Protein AF-A0A094H2H5-F1 (afdb_monomer_lite)

Structure (mmCIF, N/CA/C/O backbone):
data_AF-A0A094H2H5-F1
#
_entry.id   AF-A0A094H2H5-F1
#
loop_
_atom_site.group_PDB
_atom_site.id
_atom_site.type_symbol
_atom_site.label_atom_id
_atom_site.label_alt_id
_atom_site.label_comp_id
_atom_site.label_asym_id
_atom_site.label_entity_id
_atom_site.label_seq_id
_atom_site.pdbx_PDB_ins_code
_atom_site.Cartn_x
_atom_site.Cartn_y
_atom_site.Cartn_z
_atom_site.occupancy
_atom_site.B_iso_or_equiv
_atom_site.auth_seq_id
_atom_site.auth_comp_id
_atom_site.auth_asym_id
_atom_site.auth_atom_id
_atom_site.pdbx_PDB_model_num
ATOM 1 N N . MET A 1 1 ? -26.201 -14.468 -55.173 1.00 33.41 1 MET A N 1
ATOM 2 C CA . MET A 1 1 ? -27.432 -15.235 -54.858 1.00 33.41 1 MET A CA 1
ATOM 3 C C . MET A 1 1 ? -28.366 -14.315 -54.067 1.00 33.41 1 MET A C 1
ATOM 5 O O . MET A 1 1 ? -28.002 -13.956 -52.964 1.00 33.41 1 MET A O 1
ATOM 9 N N . ARG A 1 2 ? -29.311 -13.605 -54.717 1.00 28.28 2 ARG A N 1
ATOM 10 C CA . ARG A 1 2 ? -30.792 -13.812 -54.672 1.00 28.28 2 ARG A CA 1
ATOM 11 C C . ARG A 1 2 ? -31.303 -14.101 -53.237 1.00 28.28 2 ARG A C 1
ATOM 13 O O . ARG A 1 2 ? -30.946 -15.147 -52.726 1.00 28.28 2 ARG A O 1
ATOM 20 N N . ARG A 1 3 ? -32.137 -13.289 -52.560 1.00 28.28 3 ARG A N 1
ATOM 21 C CA . ARG A 1 3 ? -33.230 -12.374 -52.983 1.00 28.28 3 ARG A CA 1
ATOM 22 C C . ARG A 1 3 ? -33.452 -11.166 -52.015 1.00 28.28 3 ARG A C 1
ATOM 24 O O . ARG A 1 3 ? -32.933 -11.214 -50.906 1.00 28.28 3 ARG A O 1
ATOM 31 N N . PRO A 1 4 ? -34.237 -10.140 -52.432 1.00 49.66 4 PRO A N 1
ATOM 32 C CA . PRO A 1 4 ? -34.462 -8.840 -51.762 1.00 49.66 4 PRO A CA 1
ATOM 33 C C . PRO A 1 4 ? -35.919 -8.594 -51.279 1.00 49.66 4 PRO A C 1
ATOM 35 O O . PRO A 1 4 ? -36.796 -9.346 -51.694 1.00 49.66 4 PRO A O 1
ATOM 38 N N . SER A 1 5 ? -36.158 -7.505 -50.514 1.00 27.25 5 SER A N 1
ATOM 39 C CA . SER A 1 5 ? -37.345 -6.585 -50.524 1.00 27.25 5 SER A CA 1
ATOM 40 C C . SER A 1 5 ? -37.383 -5.737 -49.227 1.00 27.25 5 SER A C 1
ATOM 42 O O . SER A 1 5 ? -37.475 -6.308 -48.147 1.00 27.25 5 SER A O 1
ATOM 44 N N . HIS A 1 6 ? -37.032 -4.442 -49.242 1.00 29.92 6 HIS A N 1
ATOM 45 C CA . HIS A 1 6 ? -37.921 -3.255 -49.312 1.00 29.92 6 HIS A CA 1
ATOM 46 C C . HIS A 1 6 ? -39.143 -3.270 -48.370 1.00 29.92 6 HIS A C 1
ATOM 48 O O . HIS A 1 6 ? -40.057 -4.048 -48.605 1.00 29.92 6 HIS A O 1
ATOM 54 N N . ASP A 1 7 ? -39.198 -2.350 -47.391 1.00 25.83 7 ASP A N 1
ATOM 55 C CA . ASP A 1 7 ? -40.136 -1.220 -47.485 1.00 25.83 7 ASP A CA 1
ATOM 56 C C . ASP A 1 7 ? -39.858 -0.053 -46.518 1.00 25.83 7 ASP A C 1
ATOM 58 O O . ASP A 1 7 ? -39.296 -0.192 -45.434 1.00 25.83 7 ASP A O 1
ATOM 62 N N . VAL A 1 8 ? -40.246 1.122 -47.004 1.00 30.06 8 VAL A N 1
ATOM 63 C CA . VAL A 1 8 ? -40.131 2.480 -46.460 1.00 30.06 8 VAL A CA 1
ATOM 64 C C . VAL A 1 8 ? -41.528 2.905 -45.989 1.00 30.06 8 VAL A C 1
ATOM 66 O O . VAL A 1 8 ? -42.464 2.666 -46.736 1.00 30.06 8 VAL A O 1
ATOM 69 N N . PHE A 1 9 ? -41.691 3.578 -44.838 1.00 24.00 9 PHE A N 1
ATOM 70 C CA . PHE A 1 9 ? -42.435 4.855 -44.709 1.00 24.00 9 PHE A CA 1
ATOM 71 C C . PHE A 1 9 ? -42.496 5.401 -43.267 1.00 24.00 9 PHE A C 1
ATOM 73 O O . PHE A 1 9 ? -42.330 4.700 -42.277 1.00 24.00 9 PHE A O 1
ATOM 80 N N . ARG A 1 10 ? -42.668 6.723 -43.223 1.00 27.61 10 ARG A N 1
ATOM 81 C CA . ARG A 1 10 ? -42.412 7.723 -42.172 1.00 27.61 10 ARG A CA 1
ATOM 82 C C . ARG A 1 10 ? -43.681 8.058 -41.323 1.00 27.61 10 ARG A C 1
ATOM 84 O O . ARG A 1 10 ? -44.701 7.408 -41.514 1.00 27.61 10 ARG A O 1
ATOM 91 N N . PRO A 1 11 ? -43.632 9.032 -40.377 1.00 39.50 11 PRO A N 1
ATOM 92 C CA . PRO A 1 11 ? -44.399 9.049 -39.124 1.00 39.50 11 PRO A CA 1
ATOM 93 C C . PRO A 1 11 ? -45.677 9.906 -39.167 1.00 39.50 11 PRO A C 1
ATOM 95 O O . PRO A 1 11 ? -45.847 10.731 -40.059 1.00 39.50 11 PRO A O 1
ATOM 98 N N . HIS A 1 12 ? -46.506 9.807 -38.120 1.00 25.53 12 HIS A N 1
ATOM 99 C CA . HIS A 1 12 ? -47.511 10.821 -37.793 1.00 25.53 12 HIS A CA 1
ATOM 100 C C . HIS A 1 12 ? -47.552 11.146 -36.295 1.00 25.53 12 HIS A C 1
ATOM 102 O O . HIS A 1 12 ? -47.683 10.273 -35.441 1.00 25.53 12 HIS A O 1
ATOM 108 N N . ALA A 1 13 ? -47.444 12.445 -36.018 1.00 26.39 13 ALA A N 1
ATOM 109 C CA . ALA A 1 13 ? -47.732 13.098 -34.753 1.00 26.39 13 ALA A CA 1
ATOM 110 C C . ALA A 1 13 ? -49.247 13.304 -34.575 1.00 26.39 13 ALA A C 1
ATOM 112 O O . ALA A 1 13 ? -49.949 13.546 -35.556 1.00 26.39 13 ALA A O 1
ATOM 113 N N . HIS A 1 14 ? -49.720 13.324 -33.324 1.00 28.16 14 HIS A N 1
ATOM 114 C CA . HIS A 1 14 ? -50.933 14.053 -32.956 1.00 28.16 14 HIS A CA 1
ATOM 115 C C . HIS A 1 14 ? -50.769 14.785 -31.616 1.00 28.16 14 HIS A C 1
ATOM 117 O O . HIS A 1 14 ? -50.763 14.214 -30.531 1.00 28.16 14 HIS A O 1
ATOM 123 N N . ASP A 1 15 ? -50.601 16.087 -31.798 1.00 27.59 15 ASP A N 1
ATOM 124 C CA . ASP A 1 15 ? -50.934 17.258 -30.996 1.00 27.59 15 ASP A CA 1
ATOM 125 C C . ASP A 1 15 ? -52.026 17.115 -29.907 1.00 27.59 15 ASP A C 1
ATOM 127 O O . ASP A 1 15 ? -53.121 16.603 -30.159 1.00 27.59 15 ASP A O 1
ATOM 131 N N . ARG A 1 16 ? -51.769 17.702 -28.726 1.00 26.56 16 ARG A N 1
ATOM 132 C CA . ARG A 1 16 ? -52.799 18.368 -27.907 1.00 26.56 16 ARG A CA 1
ATOM 133 C C . ARG A 1 16 ? -52.186 19.393 -26.947 1.00 26.56 16 ARG A C 1
ATOM 135 O O . ARG A 1 16 ? -51.777 19.088 -25.830 1.00 26.56 16 ARG A O 1
ATOM 142 N N . ALA A 1 17 ? -52.190 20.644 -27.391 1.00 26.20 17 ALA A N 1
ATOM 143 C CA . ALA A 1 17 ? -51.958 21.838 -26.588 1.00 26.20 17 ALA A CA 1
ATOM 144 C C . ALA A 1 17 ? -53.051 22.088 -25.525 1.00 26.20 17 ALA A C 1
ATOM 146 O O . ALA A 1 17 ? -54.235 21.868 -25.789 1.00 26.20 17 ALA A O 1
ATOM 147 N N . ARG A 1 18 ? -52.680 22.707 -24.388 1.00 27.39 18 ARG A N 1
ATOM 148 C CA . ARG A 1 18 ? -53.496 23.752 -23.728 1.00 27.39 18 ARG A CA 1
ATOM 149 C C . ARG A 1 18 ? -52.708 24.600 -22.708 1.00 27.39 18 ARG A C 1
ATOM 151 O O . ARG A 1 18 ? -52.437 24.171 -21.600 1.00 27.39 18 ARG A O 1
ATOM 158 N N . ARG A 1 19 ? -52.476 25.849 -23.136 1.00 26.77 19 ARG A N 1
ATOM 159 C CA . ARG A 1 19 ? -52.632 27.147 -22.438 1.00 26.77 19 ARG A CA 1
ATOM 160 C C . ARG A 1 19 ? -51.826 27.467 -21.164 1.00 26.77 19 ARG A C 1
ATOM 162 O O . ARG A 1 19 ? -52.073 26.950 -20.086 1.00 26.77 19 ARG A O 1
ATOM 169 N N . VAL A 1 20 ? -51.013 28.515 -21.318 1.00 29.55 20 VAL A N 1
ATOM 170 C CA . VAL A 1 20 ? -50.493 29.438 -20.290 1.00 29.55 20 VAL A CA 1
ATOM 171 C C . VAL A 1 20 ? -51.499 30.584 -20.063 1.00 29.55 20 VAL A C 1
ATOM 173 O O . VAL A 1 20 ? -52.210 30.953 -21.003 1.00 29.55 20 VAL A O 1
ATOM 176 N N . PRO A 1 21 ? -51.504 31.221 -18.877 1.00 26.89 21 PRO A N 1
ATOM 177 C CA . PRO A 1 21 ? -51.419 32.684 -18.853 1.00 26.89 21 PRO A CA 1
ATOM 178 C C . PRO A 1 21 ? -50.393 33.242 -17.844 1.00 26.89 21 PRO A C 1
ATOM 180 O O . PRO A 1 21 ? -49.957 32.579 -16.908 1.00 26.89 21 PRO A O 1
ATOM 183 N N . LYS A 1 22 ? -49.987 34.489 -18.113 1.00 27.25 22 LYS A N 1
ATOM 184 C CA . LYS A 1 22 ? -48.934 35.293 -17.471 1.00 27.25 22 LYS A CA 1
ATOM 185 C C . LYS A 1 22 ? -49.380 35.999 -16.169 1.00 27.25 22 LYS A C 1
ATOM 187 O O . LYS A 1 22 ? -50.501 36.478 -16.087 1.00 27.25 22 LYS A O 1
ATOM 192 N N . THR A 1 23 ? -48.397 36.159 -15.268 1.00 30.47 23 THR A N 1
ATOM 193 C CA . THR A 1 23 ? -48.087 37.283 -14.338 1.00 30.47 23 THR A CA 1
ATOM 194 C C . THR A 1 23 ? -49.118 37.819 -13.329 1.00 30.47 23 THR A C 1
ATOM 196 O O . THR A 1 23 ? -50.083 38.458 -13.728 1.00 30.47 23 THR A O 1
ATOM 199 N N . ALA A 1 24 ? -48.757 37.776 -12.033 1.00 23.56 24 ALA A N 1
ATOM 200 C CA . ALA A 1 24 ? -48.973 38.854 -11.048 1.00 23.56 24 ALA A CA 1
ATOM 201 C C . ALA A 1 24 ? -48.072 38.683 -9.790 1.00 23.56 24 ALA A C 1
ATOM 203 O O . ALA A 1 24 ? -47.980 37.599 -9.224 1.00 23.56 24 ALA A O 1
ATOM 204 N N . ARG A 1 25 ? -47.420 39.767 -9.347 1.00 26.00 25 ARG A N 1
ATOM 205 C CA . ARG A 1 25 ? -47.010 40.074 -7.949 1.00 26.00 25 ARG A CA 1
ATOM 206 C C . ARG A 1 25 ? -47.909 41.251 -7.490 1.00 26.00 25 ARG A C 1
ATOM 208 O O . ARG A 1 25 ? -48.455 41.890 -8.392 1.00 26.00 25 ARG A O 1
ATOM 215 N N . PRO A 1 26 ? -47.967 41.693 -6.210 1.00 37.72 26 PRO A N 1
ATOM 216 C CA . PRO A 1 26 ? -47.530 41.121 -4.920 1.00 37.72 26 PRO A CA 1
ATOM 217 C C . PRO A 1 26 ? -48.656 41.128 -3.841 1.00 37.72 26 PRO A C 1
ATOM 219 O O . PRO A 1 26 ? -49.674 41.786 -4.019 1.00 37.72 26 PRO A O 1
ATOM 222 N N . GLY A 1 27 ? -48.455 40.484 -2.680 1.00 22.48 27 GLY A N 1
ATOM 223 C CA . GLY A 1 27 ? -49.257 40.782 -1.474 1.00 22.48 27 GLY A CA 1
ATOM 224 C C . GLY A 1 27 ? -49.504 39.622 -0.502 1.00 22.48 27 GLY A C 1
ATOM 225 O O . GLY A 1 27 ? -50.235 38.697 -0.821 1.00 22.48 27 GLY A O 1
ATOM 226 N N . SER A 1 28 ? -48.900 39.741 0.689 1.00 24.22 28 SER A N 1
ATOM 227 C CA . SER A 1 28 ? -49.368 39.295 2.018 1.00 24.22 28 SER A CA 1
ATOM 228 C C . SER A 1 28 ? -50.034 37.918 2.183 1.00 24.22 28 SER A C 1
ATOM 230 O O . SER A 1 28 ? -51.197 37.756 1.839 1.00 24.22 28 SER A O 1
ATOM 232 N N . HIS A 1 29 ? -49.376 37.007 2.912 1.00 25.55 29 HIS A N 1
ATOM 233 C CA . HIS A 1 29 ? -49.887 36.522 4.205 1.00 25.55 29 HIS A CA 1
ATOM 234 C C . HIS A 1 29 ? -48.905 35.577 4.925 1.00 25.55 29 HIS A C 1
ATOM 236 O O . HIS A 1 29 ? -48.286 34.710 4.324 1.00 25.55 29 HIS A O 1
ATOM 242 N N . GLN A 1 30 ? -48.871 35.760 6.249 1.00 27.47 30 GLN A N 1
ATOM 243 C CA . GLN A 1 30 ? -48.692 34.752 7.300 1.00 27.47 30 GLN A CA 1
ATOM 244 C C . GLN A 1 30 ? -47.295 34.174 7.572 1.00 27.47 30 GLN A C 1
ATOM 246 O O . GLN A 1 30 ? -46.872 33.134 7.083 1.00 27.47 30 GLN A O 1
ATOM 251 N N . GLN A 1 31 ? -46.652 34.848 8.528 1.00 24.12 31 GLN A N 1
ATOM 252 C CA . GLN A 1 31 ? -45.779 34.261 9.540 1.00 24.12 31 GLN A CA 1
ATOM 253 C C . GLN A 1 31 ? -46.463 33.101 10.288 1.00 24.12 31 GLN A C 1
ATOM 255 O O . GLN A 1 31 ? -47.564 33.295 10.801 1.00 24.12 31 GLN A O 1
ATOM 260 N N . ASN A 1 32 ? -45.758 31.964 10.389 1.00 25.38 32 ASN A N 1
ATOM 261 C CA . ASN A 1 32 ? -45.397 31.160 11.585 1.00 25.38 32 ASN A CA 1
ATOM 262 C C . ASN A 1 32 ? -45.443 29.635 11.317 1.00 25.38 32 ASN A C 1
ATOM 264 O O . ASN A 1 32 ? -46.246 29.220 10.486 1.00 25.38 32 ASN A O 1
ATOM 268 N N . PRO A 1 33 ? -44.714 28.778 12.076 1.00 31.81 33 PRO A N 1
ATOM 269 C CA . PRO A 1 33 ? -43.700 29.076 13.096 1.00 31.81 33 PRO A CA 1
ATOM 270 C C . PRO A 1 33 ? -42.380 28.270 12.986 1.00 31.81 33 PRO A C 1
ATOM 272 O O . PRO A 1 33 ? -42.308 27.155 12.485 1.00 31.81 33 PRO A O 1
ATOM 275 N N . ARG A 1 34 ? -41.333 28.906 13.520 1.00 25.31 34 ARG A N 1
ATOM 276 C CA . ARG A 1 34 ? -40.207 28.390 14.327 1.00 25.31 34 ARG A CA 1
ATOM 277 C C . ARG A 1 34 ? -39.893 26.880 14.285 1.00 25.31 34 ARG A C 1
ATOM 279 O O . ARG A 1 34 ? -40.575 26.066 14.887 1.00 25.31 34 ARG A O 1
ATOM 286 N N . LEU A 1 35 ? -38.707 26.591 13.747 1.00 25.72 35 LEU A N 1
ATOM 287 C CA . LEU A 1 35 ? -37.907 25.359 13.866 1.00 25.72 35 LEU A CA 1
ATOM 288 C C . LEU A 1 35 ? -37.169 25.226 15.223 1.00 25.72 35 LEU A C 1
ATOM 290 O O . LEU A 1 35 ? -36.161 24.533 15.327 1.00 25.72 35 LEU A O 1
ATOM 294 N N . HIS A 1 36 ? -37.659 25.894 16.267 1.00 28.09 36 HIS A N 1
ATOM 295 C CA . HIS A 1 36 ? -37.185 25.727 17.639 1.00 28.09 36 HIS A CA 1
ATOM 296 C C . HIS A 1 36 ? -38.283 25.021 18.419 1.00 28.09 36 HIS A C 1
ATOM 298 O O . HIS A 1 36 ? -39.171 25.697 18.915 1.00 28.09 36 HIS A O 1
ATOM 304 N N . ASP A 1 37 ? -38.254 23.690 18.397 1.00 26.61 37 ASP A N 1
ATOM 305 C CA . ASP A 1 37 ? -38.746 22.787 19.448 1.00 26.61 37 ASP A CA 1
ATOM 306 C C . ASP A 1 37 ? -38.523 21.339 18.974 1.00 26.61 37 ASP A C 1
ATOM 308 O O . ASP A 1 37 ? -39.440 20.580 18.675 1.00 26.61 37 ASP A O 1
ATOM 312 N N . LEU A 1 38 ? -37.249 20.962 18.859 1.00 27.27 38 LEU A N 1
ATOM 313 C CA . LEU A 1 38 ? -36.828 19.570 19.001 1.00 27.27 38 LEU A CA 1
ATOM 314 C C . LEU A 1 38 ? -35.961 19.526 20.264 1.00 27.27 38 LEU A C 1
ATOM 316 O O . LEU A 1 38 ? -35.052 20.354 20.383 1.00 27.27 38 LEU A O 1
ATOM 320 N N . PRO A 1 39 ? -36.248 18.634 21.227 1.00 24.59 39 PRO A N 1
ATOM 321 C CA . PRO A 1 39 ? -35.495 18.584 22.470 1.00 24.59 39 PRO A CA 1
ATOM 322 C C . PRO A 1 39 ? -34.027 18.230 22.178 1.00 24.59 39 PRO A C 1
ATOM 324 O O . PRO A 1 39 ? -33.759 17.419 21.285 1.00 24.59 39 PRO A O 1
ATOM 327 N N . PRO A 1 40 ? -33.065 18.826 22.902 1.00 28.78 40 PRO A N 1
ATOM 328 C CA . PRO A 1 40 ? -31.658 18.515 22.722 1.00 28.78 40 PRO A CA 1
ATOM 329 C C . PRO A 1 40 ? -31.390 17.047 23.070 1.00 28.78 40 PRO A C 1
ATOM 331 O O . PRO A 1 40 ? -31.968 16.466 23.990 1.00 28.78 40 PRO A O 1
ATOM 334 N N . ASN A 1 41 ? -30.512 16.448 22.274 1.00 34.53 41 ASN A N 1
ATOM 335 C CA . ASN A 1 41 ? -30.142 15.043 22.283 1.00 34.53 41 ASN A CA 1
ATOM 336 C C . ASN A 1 41 ? -29.339 14.689 23.558 1.00 34.53 41 ASN A C 1
ATOM 338 O O . ASN A 1 41 ? -28.118 14.566 23.522 1.00 34.53 41 ASN A O 1
ATOM 342 N N . HIS A 1 42 ? -30.021 14.532 24.697 1.00 27.50 42 HIS A N 1
ATOM 343 C CA . HIS A 1 42 ? -29.432 14.189 26.006 1.00 27.50 42 HIS A CA 1
ATOM 344 C C . HIS A 1 42 ? -28.911 12.738 26.119 1.00 27.50 42 HIS A C 1
ATOM 346 O O . HIS A 1 42 ? -28.461 12.317 27.182 1.00 27.50 42 HIS A O 1
ATOM 352 N N . ALA A 1 43 ? -28.936 11.952 25.039 1.00 29.89 43 ALA A N 1
ATOM 353 C CA . ALA A 1 43 ? -28.406 10.587 25.032 1.00 29.89 43 ALA A CA 1
ATOM 354 C C . ALA A 1 43 ? -26.872 10.516 24.854 1.00 29.89 43 ALA A C 1
ATOM 356 O O . ALA A 1 43 ? -26.283 9.468 25.116 1.00 29.89 43 ALA A O 1
ATOM 357 N N . HIS A 1 44 ? -26.215 11.611 24.441 1.00 30.55 44 HIS A N 1
ATOM 358 C CA . HIS A 1 44 ? -24.762 11.645 24.212 1.00 30.55 44 HIS A CA 1
ATOM 359 C C . HIS A 1 44 ? -23.921 11.913 25.474 1.00 30.55 44 HIS A C 1
ATOM 361 O O . HIS A 1 44 ? -22.820 11.375 25.582 1.00 30.55 44 HIS A O 1
ATOM 367 N N . GLU A 1 45 ? -24.429 12.673 26.450 1.00 28.05 45 GLU A N 1
ATOM 368 C CA . GLU A 1 45 ? -23.693 13.006 27.684 1.00 28.05 45 GLU A CA 1
ATOM 369 C C . GLU A 1 45 ? -23.343 11.785 28.562 1.00 28.05 45 GLU A C 1
ATOM 371 O O . GLU A 1 45 ? -22.172 11.628 28.915 1.00 28.05 45 GLU A O 1
ATOM 376 N N . PRO A 1 46 ? -24.265 10.857 28.898 1.00 29.06 46 PRO A N 1
ATOM 377 C CA . PRO A 1 46 ? -23.939 9.776 29.835 1.00 29.06 46 PRO A CA 1
ATOM 378 C C . PRO A 1 46 ? -22.946 8.746 29.266 1.00 29.06 46 PRO A C 1
ATOM 380 O O . PRO A 1 46 ? -22.204 8.123 30.025 1.00 29.06 46 PRO A O 1
ATOM 383 N N . ALA A 1 47 ? -22.892 8.577 27.940 1.00 32.69 47 ALA A N 1
ATOM 384 C CA . ALA A 1 47 ? -21.959 7.663 27.275 1.00 32.69 47 ALA A CA 1
ATOM 385 C C . ALA A 1 47 ? -20.531 8.230 27.205 1.00 32.69 47 ALA A C 1
ATOM 387 O O . ALA A 1 47 ? -19.566 7.488 27.389 1.00 32.69 47 ALA A O 1
ATOM 388 N N . GLN A 1 48 ? -20.396 9.544 27.001 1.00 33.25 48 GLN A N 1
ATOM 389 C CA . GLN A 1 48 ? -19.104 10.229 27.062 1.00 33.25 48 GLN A CA 1
ATOM 390 C C . GLN A 1 48 ? -18.509 10.162 28.470 1.00 33.25 48 GLN A C 1
ATOM 392 O O . GLN A 1 48 ? -17.313 9.920 28.601 1.00 33.25 48 GLN A O 1
ATOM 397 N N . HIS A 1 49 ? -19.337 10.285 29.511 1.00 34.53 49 HIS A N 1
ATOM 398 C CA . HIS A 1 49 ? -18.888 10.147 30.897 1.00 34.53 49 HIS A CA 1
ATOM 399 C C . HIS A 1 49 ? -18.399 8.728 31.225 1.00 34.53 49 HIS A C 1
ATOM 401 O O . HIS A 1 49 ? -17.300 8.585 31.743 1.00 34.53 49 HIS A O 1
ATOM 407 N N . LEU A 1 50 ? -19.119 7.670 30.833 1.00 38.78 50 LEU A N 1
ATOM 408 C CA . LEU A 1 50 ? -18.689 6.283 31.088 1.00 38.78 50 LEU A CA 1
ATOM 409 C C . LEU A 1 50 ? -17.449 5.858 30.278 1.00 38.78 50 LEU A C 1
ATOM 411 O O . LEU A 1 50 ? -16.592 5.135 30.788 1.00 38.78 50 LEU A O 1
ATOM 415 N N . ALA A 1 51 ? -17.325 6.311 29.027 1.00 37.00 51 ALA A N 1
ATOM 416 C CA . ALA A 1 51 ? -16.114 6.101 28.233 1.00 37.00 51 ALA A CA 1
ATOM 417 C C . ALA A 1 51 ? -14.927 6.909 28.787 1.00 37.00 51 ALA A C 1
ATOM 419 O O . ALA A 1 51 ? -13.796 6.420 28.790 1.00 37.00 51 ALA A O 1
ATOM 420 N N . ALA A 1 52 ? -15.183 8.117 29.303 1.00 35.88 52 ALA A N 1
ATOM 421 C CA . ALA A 1 52 ? -14.192 8.918 30.010 1.00 35.88 52 ALA A CA 1
ATOM 422 C C . ALA A 1 52 ? -13.773 8.276 31.339 1.00 35.88 52 ALA A C 1
ATOM 424 O O . ALA A 1 52 ? -12.593 8.338 31.662 1.00 35.88 52 ALA A O 1
ATOM 425 N N . ASP A 1 53 ? -14.677 7.610 32.059 1.00 38.56 53 ASP A N 1
ATOM 426 C CA . ASP A 1 53 ? -14.377 6.885 33.299 1.00 38.56 53 ASP A CA 1
ATOM 427 C C . ASP A 1 53 ? -13.532 5.633 33.034 1.00 38.56 53 ASP A C 1
ATOM 429 O O . ASP A 1 53 ? -12.565 5.370 33.750 1.00 38.56 53 ASP A O 1
ATOM 433 N N . LEU A 1 54 ? -13.818 4.897 31.952 1.00 44.47 54 LEU A N 1
ATOM 434 C CA . LEU A 1 54 ? -12.965 3.798 31.492 1.00 44.47 54 LEU A CA 1
ATOM 435 C C . LEU A 1 54 ? -11.584 4.322 31.063 1.00 44.47 54 LEU A C 1
ATOM 437 O O . LEU A 1 54 ? -10.559 3.771 31.460 1.00 44.47 54 LEU A O 1
ATOM 441 N N . ALA A 1 55 ? -11.535 5.426 30.313 1.00 41.03 55 ALA A N 1
ATOM 442 C CA . ALA A 1 55 ? -10.285 6.080 29.932 1.00 41.03 55 ALA A CA 1
ATOM 443 C C . ALA A 1 55 ? -9.524 6.639 31.149 1.00 41.03 55 ALA A C 1
ATOM 445 O O . ALA A 1 55 ? -8.297 6.603 31.171 1.00 41.03 55 ALA A O 1
ATOM 446 N N . ALA A 1 56 ? -10.218 7.117 32.183 1.00 38.66 56 ALA A N 1
ATOM 447 C CA . ALA A 1 56 ? -9.628 7.586 33.433 1.00 38.66 56 ALA A CA 1
ATOM 448 C C . ALA A 1 56 ? -9.067 6.423 34.261 1.00 38.66 56 ALA A C 1
ATOM 450 O O . ALA A 1 56 ? -7.957 6.534 34.778 1.00 38.66 56 ALA A O 1
ATOM 451 N N . ALA A 1 57 ? -9.766 5.285 34.315 1.00 42.09 57 ALA A N 1
ATOM 452 C CA . ALA A 1 57 ? -9.256 4.055 34.918 1.00 42.09 57 ALA A CA 1
ATOM 453 C C . ALA A 1 57 ? -8.011 3.530 34.175 1.00 42.09 57 ALA A C 1
ATOM 455 O O . ALA A 1 57 ? -7.055 3.075 34.804 1.00 42.09 57 ALA A O 1
ATOM 456 N N . LEU A 1 58 ? -7.976 3.665 32.844 1.00 48.47 58 LEU A N 1
ATOM 457 C CA . LEU A 1 58 ? -6.809 3.344 32.016 1.00 48.47 58 LEU A CA 1
ATOM 458 C C . LEU A 1 58 ? -5.652 4.347 32.200 1.00 48.47 58 LEU A C 1
ATOM 460 O O . LEU A 1 58 ? -4.503 3.931 32.248 1.00 48.47 58 LEU A O 1
ATOM 464 N N . ARG A 1 59 ? -5.913 5.646 32.399 1.00 44.16 59 ARG A N 1
ATOM 465 C CA . ARG A 1 59 ? -4.864 6.636 32.739 1.00 44.16 59 ARG A CA 1
ATOM 466 C C . ARG A 1 59 ? -4.316 6.452 34.157 1.00 44.16 59 ARG A C 1
ATOM 468 O O . ARG A 1 59 ? -3.133 6.676 34.394 1.00 44.16 59 ARG A O 1
ATOM 475 N N . ALA A 1 60 ? -5.156 6.028 35.102 1.00 42.88 60 ALA A N 1
ATOM 476 C CA . ALA A 1 60 ? -4.729 5.691 36.460 1.00 42.88 60 ALA A CA 1
ATOM 477 C C . ALA A 1 60 ? -3.796 4.465 36.485 1.00 42.88 60 ALA A C 1
ATOM 479 O O . ALA A 1 60 ? -2.924 4.379 37.348 1.00 42.88 60 ALA A O 1
ATOM 480 N N . ARG A 1 61 ? -3.939 3.553 35.512 1.00 45.91 61 ARG A N 1
ATOM 481 C CA . ARG A 1 61 ? -3.033 2.417 35.295 1.00 45.91 61 ARG A CA 1
ATOM 482 C C . ARG A 1 61 ? -1.626 2.867 34.881 1.00 45.91 61 ARG A C 1
ATOM 484 O O . ARG A 1 61 ? -0.674 2.358 35.456 1.00 45.91 61 ARG A O 1
ATOM 491 N N . ASP A 1 62 ? -1.494 3.836 33.973 1.00 41.62 62 ASP A N 1
ATOM 492 C CA . ASP A 1 62 ? -0.180 4.320 33.501 1.00 41.62 62 ASP A CA 1
ATOM 493 C C . ASP A 1 62 ? 0.565 5.174 34.549 1.00 41.62 62 ASP A C 1
ATOM 495 O O . ASP A 1 62 ? 1.791 5.229 34.568 1.00 41.62 62 ASP A O 1
ATOM 499 N N . MET A 1 63 ? -0.163 5.817 35.469 1.00 40.59 63 MET A N 1
ATOM 500 C CA . MET A 1 63 ? 0.413 6.612 36.569 1.00 40.59 63 MET A CA 1
ATOM 501 C C . MET A 1 63 ? 0.778 5.777 37.814 1.00 40.59 63 MET A C 1
ATOM 503 O O . MET A 1 63 ? 1.443 6.280 38.723 1.00 40.59 63 MET A O 1
ATOM 507 N N . GLY A 1 64 ? 0.345 4.514 37.883 1.00 37.97 64 GLY A N 1
ATOM 508 C CA . GLY A 1 64 ? 0.531 3.630 39.041 1.00 37.97 64 GLY A CA 1
ATOM 509 C C . GLY A 1 64 ? 1.939 3.042 39.207 1.00 37.97 64 GLY A C 1
ATOM 510 O O . GLY A 1 64 ? 2.226 2.461 40.254 1.00 37.97 64 GLY A O 1
ATOM 511 N N . ASP A 1 65 ? 2.830 3.222 38.228 1.00 39.38 65 ASP A N 1
ATOM 512 C CA . ASP A 1 65 ? 4.155 2.580 38.181 1.00 39.38 65 ASP A CA 1
ATOM 513 C C . ASP A 1 65 ? 5.200 3.158 39.161 1.00 39.38 65 ASP A C 1
ATOM 515 O O . ASP A 1 65 ? 6.295 2.613 39.286 1.00 39.38 65 ASP A O 1
ATOM 519 N N . ALA A 1 66 ? 4.895 4.226 39.912 1.00 34.66 66 ALA A N 1
ATOM 520 C CA . ALA A 1 66 ? 5.911 4.919 40.718 1.00 34.66 66 ALA A CA 1
ATOM 521 C C . ALA A 1 66 ? 5.882 4.671 42.240 1.00 34.66 66 ALA A C 1
ATOM 523 O O . ALA A 1 66 ? 6.826 5.080 42.918 1.00 34.66 66 ALA A O 1
ATOM 524 N N . ARG A 1 67 ? 4.858 4.037 42.834 1.00 41.44 67 ARG A N 1
ATOM 525 C CA . ARG A 1 67 ? 4.823 3.825 44.301 1.00 41.44 67 ARG A CA 1
ATOM 526 C C . ARG A 1 67 ? 4.029 2.588 44.716 1.00 41.44 67 ARG A C 1
ATOM 528 O O . ARG A 1 67 ? 2.823 2.664 44.918 1.00 41.44 67 ARG A O 1
ATOM 535 N N . ALA A 1 68 ? 4.724 1.486 44.978 1.00 33.56 68 ALA A N 1
ATOM 536 C CA . ALA A 1 68 ? 4.181 0.387 45.773 1.00 33.56 68 ALA A CA 1
ATOM 537 C C . ALA A 1 68 ? 5.229 -0.099 46.788 1.00 33.56 68 ALA A C 1
ATOM 539 O O . ALA A 1 68 ? 5.982 -1.033 46.535 1.00 33.56 68 ALA A O 1
ATOM 540 N N . GLY A 1 69 ? 5.287 0.570 47.943 1.00 33.84 69 GLY A N 1
ATOM 541 C CA . GLY A 1 69 ? 5.805 -0.033 49.174 1.00 33.84 69 GLY A CA 1
ATOM 542 C C . GLY A 1 69 ? 4.700 -0.864 49.847 1.00 33.84 69 GLY A C 1
ATOM 543 O O . GLY A 1 69 ? 3.521 -0.570 49.632 1.00 33.84 69 GLY A O 1
ATOM 544 N N . PRO A 1 70 ? 5.032 -1.897 50.642 1.00 38.34 70 PRO A N 1
ATOM 545 C CA . PRO A 1 70 ? 4.035 -2.790 51.215 1.00 38.34 70 PRO A CA 1
ATOM 546 C C . PRO A 1 70 ? 3.356 -2.109 52.409 1.00 38.34 70 PRO A C 1
ATOM 548 O O . PRO A 1 70 ? 3.917 -2.045 53.500 1.00 38.34 70 PRO A O 1
ATOM 551 N N . ALA A 1 71 ? 2.150 -1.584 52.203 1.00 38.12 71 ALA A N 1
ATOM 552 C CA . ALA A 1 71 ? 1.268 -1.204 53.299 1.00 38.12 71 ALA A CA 1
ATOM 553 C C . ALA A 1 71 ? 0.362 -2.395 53.636 1.00 38.12 71 ALA A C 1
ATOM 555 O O . ALA A 1 71 ? -0.508 -2.778 52.854 1.00 38.12 71 ALA A O 1
ATOM 556 N N . ASP A 1 72 ? 0.613 -2.988 54.800 1.00 41.31 72 ASP A N 1
ATOM 557 C CA . ASP A 1 72 ? -0.206 -4.015 55.437 1.00 41.31 72 ASP A CA 1
ATOM 558 C C . ASP A 1 72 ? -1.566 -3.400 55.821 1.00 41.31 72 ASP A C 1
ATOM 560 O O . ASP A 1 72 ? -1.674 -2.656 56.797 1.00 41.31 72 ASP A O 1
ATOM 564 N N . VAL A 1 73 ? -2.606 -3.651 55.019 1.00 41.47 73 VAL A N 1
ATOM 565 C CA . VAL A 1 73 ? -3.989 -3.270 55.340 1.00 41.47 73 VAL A CA 1
ATOM 566 C C . VAL A 1 73 ? -4.759 -4.531 55.713 1.00 41.47 73 VAL A C 1
ATOM 568 O O . VAL A 1 73 ? -5.356 -5.207 54.878 1.00 41.47 73 VAL A O 1
ATOM 571 N N . ARG A 1 74 ? -4.756 -4.835 57.012 1.00 41.81 74 ARG A N 1
ATOM 572 C CA . ARG A 1 74 ? -5.700 -5.761 57.644 1.00 41.81 74 ARG A CA 1
ATOM 573 C C . ARG A 1 74 ? -7.055 -5.068 57.800 1.00 41.81 74 ARG A C 1
ATOM 575 O O . ARG A 1 74 ? -7.291 -4.371 58.780 1.00 41.81 74 ARG A O 1
ATOM 582 N N . GLY A 1 75 ? -7.949 -5.283 56.842 1.00 40.19 75 GLY A N 1
ATOM 583 C CA . GLY A 1 75 ? -9.383 -5.023 56.968 1.00 40.19 75 GLY A CA 1
ATOM 584 C C . GLY A 1 75 ? -10.147 -6.232 56.437 1.00 40.19 75 GLY A C 1
ATOM 585 O O . GLY A 1 75 ? -9.753 -6.784 55.414 1.00 40.19 75 GLY A O 1
ATOM 586 N N . GLY A 1 76 ? -11.196 -6.673 57.137 1.00 47.47 76 GLY A N 1
ATOM 587 C CA . GLY A 1 76 ? -12.050 -7.807 56.753 1.00 47.47 76 GLY A CA 1
ATOM 588 C C . GLY A 1 76 ? -12.870 -7.531 55.489 1.00 47.47 76 GLY A C 1
ATOM 589 O O . GLY A 1 76 ? -14.083 -7.367 55.561 1.00 47.47 76 GLY A O 1
ATOM 590 N N . GLY A 1 77 ? -12.195 -7.407 54.349 1.00 57.06 77 GLY A N 1
ATOM 591 C CA . GLY A 1 77 ? -12.793 -7.272 53.028 1.00 57.06 77 GLY A CA 1
ATOM 592 C C . GLY A 1 77 ? -13.108 -8.634 52.415 1.00 57.06 77 GLY A C 1
ATOM 593 O O . GLY A 1 77 ? -12.447 -9.627 52.720 1.00 57.06 77 GLY A O 1
ATOM 594 N N . LEU A 1 78 ? -14.122 -8.660 51.546 1.00 68.31 78 LEU A N 1
ATOM 595 C CA . LEU A 1 78 ? -14.458 -9.808 50.700 1.00 68.31 78 LEU A CA 1
ATOM 596 C C . LEU A 1 78 ? -13.208 -10.312 49.971 1.00 68.31 78 LEU A C 1
ATOM 598 O O . LEU A 1 78 ? -12.415 -9.510 49.465 1.00 68.31 78 LEU A O 1
ATOM 602 N N . GLY A 1 79 ? -13.054 -11.635 49.884 1.00 79.38 79 GLY A N 1
ATOM 603 C CA . GLY A 1 79 ? -11.999 -12.225 49.065 1.00 79.38 79 GLY A CA 1
ATOM 604 C C . GLY A 1 79 ? -12.137 -11.791 47.595 1.00 79.38 79 GLY A C 1
ATOM 605 O O . GLY A 1 79 ? -13.247 -11.485 47.156 1.00 79.38 79 GLY A O 1
ATOM 606 N N . PRO A 1 80 ? -11.055 -11.783 46.797 1.00 81.00 80 PRO A N 1
ATOM 607 C CA . PRO A 1 80 ? -11.104 -11.374 45.389 1.00 81.00 80 PRO A CA 1
ATOM 608 C C . PRO A 1 80 ? -12.202 -12.071 44.570 1.00 81.00 80 PRO A C 1
ATOM 610 O O . PRO A 1 80 ? -12.904 -11.424 43.793 1.00 81.00 80 PRO A O 1
ATOM 613 N N . ASP A 1 81 ? -12.387 -13.375 44.793 1.00 83.56 81 ASP A N 1
ATOM 614 C CA . ASP A 1 81 ? -13.418 -14.185 44.140 1.00 83.56 81 ASP A CA 1
ATOM 615 C C . ASP A 1 81 ? -14.836 -13.806 44.594 1.00 83.56 81 ASP A C 1
ATOM 617 O O . ASP A 1 81 ? -15.759 -13.722 43.778 1.00 83.56 81 ASP A O 1
ATOM 621 N N . GLU A 1 82 ? -15.020 -13.543 45.889 1.00 84.56 82 GLU A N 1
ATOM 622 C CA . GLU A 1 82 ? -16.307 -13.139 46.462 1.00 84.56 82 GLU A CA 1
ATOM 623 C C . GLU A 1 82 ? -16.702 -11.741 45.986 1.00 84.56 82 GLU A C 1
ATOM 625 O O . GLU A 1 82 ? -17.851 -11.519 45.604 1.00 84.56 82 GLU A O 1
ATOM 630 N N . TRP A 1 83 ? -15.739 -10.817 45.936 1.00 87.69 83 TRP A N 1
ATOM 631 C CA . TRP A 1 83 ? -15.932 -9.475 45.405 1.00 87.69 83 TRP A CA 1
ATOM 632 C C . TRP A 1 83 ? -16.284 -9.511 43.916 1.00 87.69 83 TRP A C 1
ATOM 634 O O . TRP A 1 83 ? -17.286 -8.925 43.514 1.00 87.69 83 TRP A O 1
ATOM 644 N N . ALA A 1 84 ? -15.525 -10.253 43.101 1.00 85.75 84 ALA A N 1
ATOM 645 C CA . ALA A 1 84 ? -15.796 -10.382 41.669 1.00 85.75 84 ALA A CA 1
ATOM 646 C C . ALA A 1 84 ? -17.184 -10.989 41.410 1.00 85.75 84 ALA A C 1
ATOM 648 O O . ALA A 1 84 ? -17.941 -10.492 40.576 1.00 85.75 84 ALA A O 1
ATOM 649 N N . THR A 1 85 ? -17.554 -12.015 42.179 1.00 85.94 85 THR A N 1
ATOM 650 C CA . THR A 1 85 ? -18.884 -12.630 42.102 1.00 85.94 85 THR A CA 1
ATOM 651 C C . THR A 1 85 ? -19.982 -11.644 42.501 1.00 85.94 85 THR A C 1
ATOM 653 O O . THR A 1 85 ? -21.017 -11.587 41.837 1.00 85.94 85 THR A O 1
ATOM 656 N N . ALA A 1 86 ? -19.777 -10.855 43.559 1.00 85.75 86 ALA A N 1
ATOM 657 C CA . ALA A 1 86 ? -20.737 -9.848 44.001 1.00 85.75 86 ALA A CA 1
ATOM 658 C C . ALA A 1 86 ? -20.932 -8.739 42.955 1.00 85.75 86 ALA A C 1
ATOM 660 O O . ALA A 1 86 ? -22.068 -8.363 42.677 1.00 85.75 86 ALA A O 1
ATOM 661 N N . VAL A 1 87 ? -19.849 -8.266 42.330 1.00 87.00 87 VAL A N 1
ATOM 662 C CA . VAL A 1 87 ? -19.900 -7.243 41.274 1.00 87.00 87 VAL A CA 1
ATOM 663 C C . VAL A 1 87 ? -20.671 -7.744 40.053 1.00 87.00 87 VAL A C 1
ATOM 665 O O . VAL A 1 87 ? -21.567 -7.054 39.573 1.00 87.00 87 VAL A O 1
ATOM 668 N N . VAL A 1 88 ? -20.381 -8.960 39.580 1.00 85.88 88 VAL A N 1
ATOM 669 C CA . VAL A 1 88 ? -21.072 -9.534 38.414 1.00 85.88 88 VAL A CA 1
ATOM 670 C C . VAL A 1 88 ? -22.543 -9.817 38.716 1.00 85.88 88 VAL A C 1
ATOM 672 O O . VAL A 1 88 ? -23.393 -9.513 37.888 1.00 85.88 88 VAL A O 1
ATOM 675 N N . LYS A 1 89 ? -22.875 -10.315 39.916 1.00 84.38 89 LYS A N 1
ATOM 676 C CA . LYS A 1 89 ? -24.276 -10.484 40.347 1.00 84.38 89 LYS A CA 1
ATOM 677 C C . LYS A 1 89 ? -25.018 -9.157 40.521 1.00 84.38 89 LYS A C 1
ATOM 679 O O . LYS A 1 89 ? -26.237 -9.129 40.401 1.00 84.38 89 LYS A O 1
ATOM 684 N N . GLY A 1 90 ? -24.299 -8.077 40.822 1.00 82.19 90 GLY A N 1
ATOM 685 C CA . GLY A 1 90 ? -24.860 -6.730 40.915 1.00 82.19 90 GLY A CA 1
ATOM 686 C C . GLY A 1 90 ? -25.289 -6.155 39.562 1.00 82.19 90 GLY A C 1
ATOM 687 O O . GLY A 1 90 ? -26.098 -5.228 39.527 1.00 82.19 90 GLY A O 1
ATOM 688 N N . ALA A 1 91 ? -24.793 -6.707 38.450 1.00 80.69 91 ALA A N 1
ATOM 689 C CA . ALA A 1 91 ? -25.282 -6.378 37.120 1.00 80.69 91 ALA A CA 1
ATOM 690 C C . ALA A 1 91 ? -26.646 -7.058 36.891 1.00 80.69 91 ALA A C 1
ATOM 692 O O . ALA A 1 91 ? -26.725 -8.219 36.504 1.00 80.69 91 ALA A O 1
ATOM 693 N N . ASP A 1 92 ? -27.726 -6.321 37.163 1.00 75.88 92 ASP A N 1
ATOM 694 C CA . ASP A 1 92 ? -29.113 -6.787 37.024 1.00 75.88 92 ASP A CA 1
ATOM 695 C C . ASP A 1 92 ? -29.391 -7.351 35.614 1.00 75.88 92 ASP A C 1
ATOM 697 O O . ASP A 1 92 ? -28.912 -6.809 34.612 1.00 75.88 92 ASP A O 1
ATOM 701 N N . GLU A 1 93 ? -30.215 -8.396 35.518 1.00 73.44 93 GLU A N 1
ATOM 702 C CA . GLU A 1 93 ? -30.695 -8.972 34.254 1.00 73.44 93 GLU A CA 1
ATOM 703 C C . GLU A 1 93 ? -31.488 -7.967 33.410 1.00 73.44 93 GLU A C 1
ATOM 705 O O . GLU A 1 93 ? -31.575 -8.116 32.193 1.00 73.44 93 GLU A O 1
ATOM 710 N N . LYS A 1 94 ? -32.037 -6.920 34.040 1.00 78.81 94 LYS A N 1
ATOM 711 C CA . LYS A 1 94 ? -32.710 -5.810 33.346 1.00 78.81 94 LYS A CA 1
ATOM 712 C C . LYS A 1 94 ? -31.747 -4.838 32.666 1.00 78.81 94 LYS A C 1
ATOM 714 O O . LYS A 1 94 ? -32.197 -3.977 31.909 1.00 78.81 94 LYS A O 1
ATOM 719 N N . SER A 1 95 ? -30.450 -4.908 32.969 1.00 82.88 95 SER A N 1
ATOM 720 C CA . SER A 1 95 ? -29.460 -4.047 32.326 1.00 82.88 95 SER A CA 1
ATOM 721 C C . SER A 1 95 ? -29.062 -4.599 30.952 1.00 82.88 95 SER A C 1
ATOM 723 O O . SER A 1 95 ? -28.995 -5.816 30.770 1.00 82.88 95 SER A O 1
ATOM 725 N N . PRO A 1 96 ? -28.826 -3.713 29.970 1.00 86.75 96 PRO A N 1
ATOM 726 C CA . PRO A 1 96 ? -28.495 -4.126 28.613 1.00 86.75 96 PRO A CA 1
ATOM 727 C C . PRO A 1 96 ? -27.180 -4.911 28.577 1.00 86.75 96 PRO A C 1
ATOM 729 O O . PRO A 1 96 ? -26.279 -4.680 29.394 1.00 86.75 96 PRO A O 1
ATOM 732 N N . ARG A 1 97 ? -27.047 -5.833 27.619 1.00 89.69 97 ARG A N 1
ATOM 733 C CA . ARG A 1 97 ? -25.987 -6.857 27.635 1.00 89.69 97 ARG A CA 1
ATOM 734 C C . ARG A 1 97 ? -24.595 -6.259 27.495 1.00 89.69 97 ARG A C 1
ATOM 736 O O . ARG A 1 97 ? -23.667 -6.717 28.157 1.00 89.69 97 ARG A O 1
ATOM 743 N N . TRP A 1 98 ? -24.453 -5.168 26.750 1.00 89.31 98 TRP A N 1
ATOM 744 C CA . TRP A 1 98 ? -23.179 -4.450 26.639 1.00 89.31 98 TRP A CA 1
ATOM 745 C C . TRP A 1 98 ? -22.656 -3.915 27.988 1.00 89.31 98 TRP A C 1
ATOM 747 O O . TRP A 1 98 ? -21.446 -3.797 28.173 1.00 89.31 98 TRP A O 1
ATOM 757 N N . ARG A 1 99 ? -23.523 -3.632 28.976 1.00 90.50 99 ARG A N 1
ATOM 758 C CA . ARG A 1 99 ? -23.070 -3.242 30.328 1.00 90.50 99 ARG A CA 1
ATOM 759 C C . ARG A 1 99 ? -22.494 -4.423 31.092 1.00 90.50 99 ARG A C 1
ATOM 761 O O . ARG A 1 99 ? -21.517 -4.248 31.815 1.00 90.50 99 ARG A O 1
ATOM 768 N N . HIS A 1 100 ? -23.061 -5.618 30.911 1.00 91.62 100 HIS A N 1
ATOM 769 C CA . HIS A 1 100 ? -22.493 -6.848 31.471 1.00 91.62 100 HIS A CA 1
ATOM 770 C C . HIS A 1 100 ? -21.091 -7.079 30.907 1.00 91.62 100 HIS A C 1
ATOM 772 O O . HIS A 1 100 ? -20.173 -7.363 31.673 1.00 91.62 100 HIS A O 1
ATOM 778 N N . VAL A 1 101 ? -20.902 -6.858 29.600 1.00 93.25 101 VAL A N 1
ATOM 779 C CA . VAL A 1 101 ? -19.582 -6.930 28.955 1.00 93.25 101 VAL A CA 1
ATOM 780 C C . VAL A 1 101 ? -18.590 -5.983 29.631 1.00 93.25 101 VAL A C 1
ATOM 782 O O . VAL A 1 101 ? -17.519 -6.427 30.034 1.00 93.25 101 VAL A O 1
ATOM 785 N N . LEU A 1 102 ? -18.945 -4.706 29.813 1.00 92.25 102 LEU A N 1
ATOM 786 C CA . LEU A 1 102 ? -18.063 -3.721 30.454 1.00 92.25 102 LEU A CA 1
ATOM 787 C C . LEU A 1 102 ? -17.688 -4.107 31.889 1.00 92.25 102 LEU A C 1
ATOM 789 O O . LEU A 1 102 ? -16.518 -4.020 32.260 1.00 92.25 102 LEU A O 1
ATOM 793 N N . VAL A 1 103 ? -18.661 -4.550 32.691 1.00 93.25 103 VAL A N 1
ATOM 794 C CA . VAL A 1 103 ? -18.429 -4.950 34.088 1.00 93.25 103 VAL A CA 1
ATOM 795 C C . VAL A 1 103 ? -17.492 -6.154 34.155 1.00 93.25 103 VAL A C 1
ATOM 797 O O . VAL A 1 103 ? -16.490 -6.117 34.869 1.00 93.25 103 VAL A O 1
ATOM 800 N N . ILE A 1 104 ? -17.774 -7.205 33.383 1.00 92.69 104 ILE A N 1
ATOM 801 C CA . ILE A 1 104 ? -16.973 -8.435 33.391 1.00 92.69 104 ILE A CA 1
ATOM 802 C C . ILE A 1 104 ? -15.569 -8.165 32.835 1.00 92.69 104 ILE A C 1
ATOM 804 O O . ILE A 1 104 ? -14.580 -8.606 33.423 1.00 92.69 104 ILE A O 1
ATOM 808 N N . ALA A 1 105 ? -15.459 -7.388 31.754 1.00 92.56 105 ALA A N 1
ATOM 809 C CA . ALA A 1 105 ? -14.176 -6.979 31.192 1.00 92.56 105 ALA A CA 1
ATOM 810 C C . ALA A 1 105 ? -13.353 -6.159 32.193 1.00 92.56 105 ALA A C 1
ATOM 812 O O . ALA A 1 105 ? -12.161 -6.411 32.353 1.00 92.56 105 ALA A O 1
ATOM 813 N N . GLY A 1 106 ? -13.985 -5.231 32.917 1.00 91.00 106 GLY A N 1
ATOM 814 C CA . GLY A 1 106 ? -13.345 -4.455 33.978 1.00 91.00 106 GLY A CA 1
ATOM 815 C C . GLY A 1 106 ? -12.792 -5.336 35.101 1.00 91.00 106 GLY A C 1
ATOM 816 O O . GLY A 1 106 ? -11.647 -5.152 35.515 1.00 91.00 106 GLY A O 1
ATOM 817 N N . VAL A 1 107 ? -13.556 -6.343 35.545 1.00 90.88 107 VAL A N 1
ATOM 818 C CA . VAL A 1 107 ? -13.097 -7.325 36.545 1.00 90.88 107 VAL A CA 1
ATOM 819 C C . VAL A 1 107 ? -11.906 -8.129 36.015 1.00 90.88 107 VAL A C 1
ATOM 821 O O . VAL A 1 107 ? -10.902 -8.260 36.714 1.00 90.88 107 VAL A O 1
ATOM 824 N N . LEU A 1 108 ? -11.974 -8.627 34.777 1.00 89.06 108 LEU A N 1
ATOM 825 C CA . LEU A 1 108 ? -10.884 -9.390 34.159 1.00 89.06 108 LEU A CA 1
ATOM 826 C C . LEU A 1 108 ? -9.611 -8.550 33.977 1.00 89.06 108 LEU A C 1
ATOM 828 O O . LEU A 1 108 ? -8.517 -9.038 34.257 1.00 89.06 108 LEU A O 1
ATOM 832 N N . LEU A 1 109 ? -9.737 -7.286 33.570 1.00 88.69 109 LEU A N 1
ATOM 833 C CA . LEU A 1 109 ? -8.611 -6.359 33.433 1.00 88.69 109 LEU A CA 1
ATOM 834 C C . LEU A 1 109 ? -7.984 -6.022 34.790 1.00 88.69 109 LEU A C 1
ATOM 836 O O . LEU A 1 109 ? -6.764 -6.093 34.940 1.00 88.69 109 LEU A O 1
ATOM 840 N N . GLY A 1 110 ? -8.811 -5.680 35.782 1.00 84.38 110 GLY A N 1
ATOM 841 C CA . GLY A 1 110 ? -8.355 -5.262 37.109 1.00 84.38 110 GLY A CA 1
ATOM 842 C C . GLY A 1 110 ? -7.737 -6.396 37.929 1.00 84.38 110 GLY A C 1
ATOM 843 O O . GLY A 1 110 ? -6.770 -6.174 38.658 1.00 84.38 110 GLY A O 1
ATOM 844 N N . MET A 1 111 ? -8.256 -7.618 37.780 1.00 79.94 111 MET A N 1
ATOM 845 C CA . MET A 1 111 ? -7.831 -8.786 38.560 1.00 79.94 111 MET A CA 1
ATOM 846 C C . MET A 1 111 ? -6.873 -9.720 37.805 1.00 79.94 111 MET A C 1
ATOM 848 O O . MET A 1 111 ? -6.277 -10.605 38.420 1.00 79.94 111 MET A O 1
ATOM 852 N N . GLY A 1 112 ? -6.740 -9.556 36.483 1.00 64.69 112 GLY A N 1
ATOM 853 C CA . GLY A 1 112 ? -5.937 -10.414 35.604 1.00 64.69 112 GLY A CA 1
ATOM 854 C C . GLY A 1 112 ? -4.616 -9.810 35.108 1.00 64.69 112 GLY A C 1
ATOM 855 O O . GLY A 1 112 ? -3.811 -10.538 34.527 1.00 64.69 112 GLY A O 1
ATOM 856 N N . GLY A 1 113 ? -4.365 -8.513 35.322 1.00 54.41 113 GLY A N 1
ATOM 857 C CA . GLY A 1 113 ? -3.150 -7.829 34.862 1.00 54.41 113 GLY A CA 1
ATOM 858 C C . GLY A 1 113 ? -1.894 -8.109 35.709 1.00 54.41 113 GLY A C 1
ATOM 859 O O . GLY A 1 113 ? -1.926 -8.013 36.934 1.00 54.41 113 GLY A O 1
ATOM 860 N N . GLN A 1 114 ? -0.770 -8.405 35.039 1.00 47.56 114 GLN A N 1
ATOM 861 C CA . GLN A 1 114 ? 0.604 -8.459 35.583 1.00 47.56 114 GLN A CA 1
ATOM 862 C C . GLN A 1 114 ? 0.839 -9.390 36.792 1.00 47.56 114 GLN A C 1
ATOM 864 O O . GLN A 1 114 ? 1.188 -8.948 37.884 1.00 47.56 114 GLN A O 1
ATOM 869 N N . GLY A 1 115 ? 0.690 -10.707 36.616 1.00 49.59 115 GLY A N 1
ATOM 870 C CA . GLY A 1 115 ? 1.168 -11.690 37.608 1.00 49.59 115 GLY A CA 1
ATOM 871 C C . GLY A 1 115 ? 0.421 -11.694 38.950 1.00 49.59 115 GLY A C 1
ATOM 872 O O . GLY A 1 115 ? 0.748 -12.485 39.836 1.00 49.59 115 GLY A O 1
ATOM 873 N N . ARG A 1 116 ? -0.616 -10.862 39.101 1.00 56.09 116 ARG A N 1
ATOM 874 C CA . ARG A 1 116 ? -1.520 -10.874 40.248 1.00 56.09 116 ARG A CA 1
ATOM 875 C C . ARG A 1 116 ? -2.420 -12.103 40.133 1.00 56.09 116 ARG A C 1
ATOM 877 O O . ARG A 1 116 ? -3.288 -12.181 39.270 1.00 56.09 116 ARG A O 1
ATOM 884 N N . ARG A 1 117 ? -2.199 -13.099 40.995 1.00 57.12 117 ARG A N 1
ATOM 885 C CA . ARG A 1 117 ? -3.101 -14.251 41.181 1.00 57.12 117 ARG A CA 1
ATOM 886 C C . ARG A 1 117 ? -4.367 -13.791 41.919 1.00 57.12 117 ARG A C 1
ATOM 888 O O . ARG A 1 117 ? -4.558 -14.147 43.074 1.00 57.12 117 ARG A O 1
ATOM 895 N N . GLY A 1 118 ? -5.165 -12.932 41.284 1.00 71.06 118 GLY A N 1
ATOM 896 C CA . GLY A 1 118 ? -6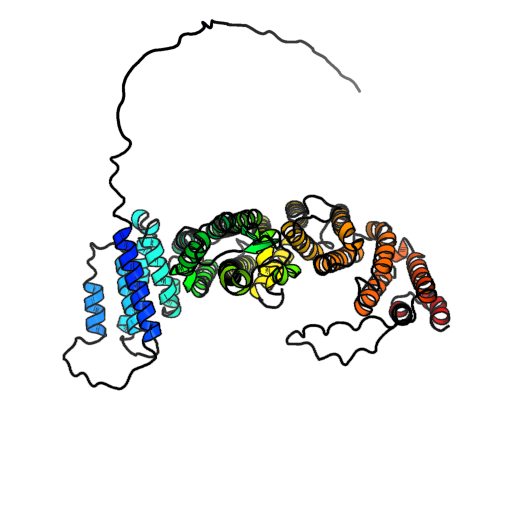.367 -12.365 41.893 1.00 71.06 118 GLY A CA 1
ATOM 897 C C . GLY A 1 118 ? -7.524 -13.357 41.929 1.00 71.06 118 GLY A C 1
ATOM 898 O O . GLY A 1 118 ? -8.133 -13.532 42.972 1.00 71.06 118 GLY A O 1
ATOM 899 N N . LEU A 1 119 ? -7.797 -14.033 40.810 1.00 79.50 119 LEU A N 1
ATOM 900 C CA . LEU A 1 119 ? -8.968 -14.903 40.660 1.00 79.50 119 LEU A CA 1
ATOM 901 C C . LEU A 1 119 ? -8.590 -16.385 40.668 1.00 79.50 119 LEU A C 1
ATOM 903 O O . LEU A 1 119 ? -7.575 -16.776 40.076 1.00 79.50 119 LEU A O 1
ATOM 907 N N . SER A 1 120 ? -9.437 -17.231 41.258 1.00 84.81 120 SER A N 1
ATOM 908 C CA . SER A 1 120 ? -9.316 -18.678 41.068 1.00 84.81 120 SER A CA 1
ATOM 909 C C . SER A 1 120 ? -9.493 -19.057 39.594 1.00 84.81 120 SER A C 1
ATOM 911 O O . SER A 1 120 ? -10.230 -18.425 38.834 1.00 84.81 120 SER A O 1
ATOM 913 N N . ARG A 1 121 ? -8.821 -20.134 39.164 1.00 84.94 121 ARG A N 1
ATOM 914 C CA . ARG A 1 121 ? -8.883 -20.611 37.770 1.00 84.94 121 ARG A CA 1
ATOM 915 C C . ARG A 1 121 ? -10.320 -20.909 37.326 1.00 84.94 121 ARG A C 1
ATOM 917 O O . ARG A 1 121 ? -10.670 -20.612 36.190 1.00 84.94 121 ARG A O 1
ATOM 924 N N . GLY A 1 122 ? -11.135 -21.477 38.218 1.00 85.88 122 GLY A N 1
ATOM 925 C CA . GLY A 1 122 ? -12.542 -21.778 37.948 1.00 85.88 122 GLY A CA 1
ATOM 926 C C . GLY A 1 122 ? -13.373 -20.515 37.728 1.00 85.88 122 GLY A C 1
ATOM 927 O O . GLY A 1 122 ? -14.060 -20.414 36.713 1.00 85.88 122 GLY A O 1
ATOM 928 N N . LEU A 1 123 ? -13.249 -19.525 38.620 1.00 86.69 123 LEU A N 1
ATOM 929 C CA . LEU A 1 123 ? -13.967 -18.259 38.480 1.00 86.69 123 LEU A CA 1
ATOM 930 C C . LEU A 1 123 ? -13.517 -17.494 37.235 1.00 86.69 123 LEU A C 1
ATOM 932 O O . LEU A 1 123 ? -14.357 -16.993 36.496 1.00 86.69 123 LEU A O 1
ATOM 936 N N . ARG A 1 124 ? -12.211 -17.465 36.946 1.00 89.00 124 ARG A N 1
ATOM 937 C CA . ARG A 1 124 ? -11.692 -16.858 35.716 1.00 89.00 124 ARG A CA 1
ATOM 938 C C . ARG A 1 124 ? -12.318 -17.479 34.468 1.00 89.00 124 ARG A C 1
ATOM 940 O O . ARG A 1 124 ? -12.833 -16.736 33.646 1.00 89.00 124 ARG A O 1
ATOM 947 N N . MET A 1 125 ? -12.329 -18.810 34.341 1.00 88.88 125 MET A N 1
ATOM 948 C CA . MET A 1 125 ? -12.961 -19.472 33.188 1.00 88.88 125 MET A CA 1
ATOM 949 C C . MET A 1 125 ? -14.460 -19.155 33.095 1.00 88.88 125 MET A C 1
ATOM 951 O O . MET A 1 125 ? -14.967 -18.910 32.004 1.00 88.88 125 MET A O 1
ATOM 955 N N . SER A 1 126 ? -15.162 -19.093 34.232 1.00 90.56 126 SER A N 1
ATOM 956 C CA . SER A 1 126 ? -16.572 -18.692 34.262 1.00 90.56 126 SER A CA 1
ATOM 957 C C . SER A 1 126 ? -16.783 -17.247 33.802 1.00 90.56 126 SER A C 1
ATOM 959 O O . SER A 1 126 ? -17.767 -16.971 33.122 1.00 90.56 126 SER A O 1
ATOM 961 N N . LEU A 1 127 ? -15.886 -16.326 34.168 1.00 91.62 127 LEU A N 1
ATOM 962 C CA . LEU A 1 127 ? -15.941 -14.925 33.747 1.00 91.62 127 LEU A CA 1
ATOM 963 C C . LEU A 1 127 ? -15.604 -14.764 32.264 1.00 91.62 127 LEU A C 1
ATOM 965 O O . LEU A 1 127 ? -16.265 -13.985 31.589 1.00 91.62 127 LEU A O 1
ATOM 969 N N . GLU A 1 128 ? -14.626 -15.511 31.743 1.00 92.94 128 GLU A N 1
ATOM 970 C CA . GLU A 1 128 ? -14.314 -15.532 30.308 1.00 92.94 128 GLU A CA 1
ATOM 971 C C . GLU A 1 128 ? -15.535 -15.995 29.496 1.00 92.94 128 GLU A C 1
ATOM 973 O O . GLU A 1 128 ? -15.965 -15.291 28.582 1.00 92.94 128 GLU A O 1
ATOM 978 N N . GLY A 1 129 ? -16.162 -17.114 29.881 1.00 92.12 129 GLY A N 1
ATOM 979 C CA . GLY A 1 129 ? -17.380 -17.602 29.224 1.00 92.12 129 GLY A CA 1
ATOM 980 C C . GLY A 1 129 ? -18.557 -16.626 29.343 1.00 92.12 129 GLY A C 1
ATOM 981 O O . GLY A 1 129 ? -19.255 -16.365 28.364 1.00 92.12 129 GLY A O 1
ATOM 982 N N . ALA A 1 130 ? -18.751 -16.018 30.519 1.00 91.81 130 ALA A N 1
ATOM 983 C CA . ALA A 1 130 ? -19.797 -15.016 30.724 1.00 91.81 130 ALA A CA 1
ATOM 984 C C . ALA A 1 130 ? -19.571 -13.749 29.883 1.00 91.81 130 ALA A C 1
ATOM 986 O O . ALA A 1 130 ? -20.531 -13.210 29.333 1.00 91.81 130 ALA A O 1
ATOM 987 N N . LEU A 1 131 ? -18.318 -13.298 29.742 1.00 94.31 131 LEU A N 1
ATOM 988 C CA . LEU A 1 131 ? -17.959 -12.164 28.890 1.00 94.31 131 LEU A CA 1
ATOM 989 C C . LEU A 1 131 ? -18.347 -12.434 27.437 1.00 94.31 131 LEU A C 1
ATOM 991 O O . LEU A 1 131 ? -18.973 -11.587 26.805 1.00 94.31 131 LEU A O 1
ATOM 995 N N . ILE A 1 132 ? -17.988 -13.606 26.915 1.00 94.81 132 ILE A N 1
ATOM 996 C CA . ILE A 1 132 ? -18.242 -13.962 25.515 1.00 94.81 132 ILE A CA 1
ATOM 997 C C . ILE A 1 132 ? -19.728 -14.142 25.259 1.00 94.81 132 ILE A C 1
ATOM 999 O O . ILE A 1 132 ? -20.237 -13.638 24.262 1.00 94.81 132 ILE A O 1
ATOM 1003 N N . MET A 1 133 ? -20.445 -14.787 26.180 1.00 93.31 133 MET A N 1
ATOM 1004 C CA . MET A 1 133 ? -21.896 -14.909 26.090 1.00 93.31 133 MET A CA 1
ATOM 1005 C C . MET A 1 133 ? -22.561 -13.528 26.068 1.00 93.31 133 MET A C 1
ATOM 1007 O O . MET A 1 133 ? -23.372 -13.244 25.188 1.00 93.31 133 MET A O 1
ATOM 1011 N N . ALA A 1 134 ? -22.181 -12.636 26.989 1.00 92.25 134 ALA A N 1
ATOM 1012 C CA . ALA A 1 134 ? -22.703 -11.275 27.027 1.00 92.25 134 ALA A CA 1
ATOM 1013 C C . ALA A 1 134 ? -22.357 -10.487 25.753 1.00 92.25 134 ALA A C 1
ATOM 1015 O O . ALA A 1 134 ? -23.221 -9.794 25.221 1.00 92.25 134 ALA A O 1
ATOM 1016 N N . ALA A 1 135 ? -21.133 -10.626 25.234 1.00 93.50 135 ALA A N 1
ATOM 1017 C CA . ALA A 1 135 ? -20.693 -9.956 24.014 1.00 93.50 135 ALA A CA 1
ATOM 1018 C C . ALA A 1 135 ? -21.464 -10.452 22.787 1.00 93.50 135 ALA A C 1
ATOM 1020 O O . ALA A 1 135 ? -21.980 -9.648 22.016 1.00 93.50 135 ALA A O 1
ATOM 1021 N N . ASN A 1 136 ? -21.607 -11.769 22.632 1.00 93.25 136 ASN A N 1
ATOM 1022 C CA . ASN A 1 136 ? -22.350 -12.367 21.528 1.00 93.25 136 ASN A CA 1
ATOM 1023 C C . ASN A 1 136 ? -23.821 -11.940 21.530 1.00 93.25 136 ASN A C 1
ATOM 1025 O O . ASN A 1 136 ? -24.357 -11.681 20.454 1.00 93.25 136 ASN A O 1
ATOM 1029 N N . LEU A 1 137 ? -24.452 -11.842 22.706 1.00 90.94 137 LEU A N 1
ATOM 1030 C CA . LEU A 1 137 ? -25.826 -11.352 22.848 1.00 90.94 137 LEU A CA 1
ATOM 1031 C C . LEU A 1 137 ? -25.938 -9.848 22.559 1.00 90.94 137 LEU A C 1
ATOM 1033 O O . LEU A 1 137 ? -26.864 -9.428 21.872 1.00 90.94 137 LEU A O 1
ATOM 1037 N N . ALA A 1 138 ? -24.990 -9.040 23.046 1.00 90.00 138 ALA A N 1
ATOM 1038 C CA . ALA A 1 138 ? -24.973 -7.594 22.813 1.00 90.00 138 ALA A CA 1
ATOM 1039 C C . ALA A 1 138 ? -24.805 -7.241 21.326 1.00 90.00 138 ALA A C 1
ATOM 1041 O O . ALA A 1 138 ? -25.388 -6.269 20.853 1.00 90.00 138 ALA A O 1
ATOM 1042 N N . MET A 1 139 ? -24.023 -8.033 20.585 1.00 90.00 139 MET A N 1
ATOM 1043 C CA . MET A 1 139 ? -23.835 -7.856 19.141 1.00 90.00 139 MET A CA 1
ATOM 1044 C C . MET A 1 139 ? -25.016 -8.379 18.308 1.00 90.00 139 MET A C 1
ATOM 1046 O O . MET A 1 139 ? -25.178 -7.961 17.166 1.00 90.00 139 MET A O 1
ATOM 1050 N N . GLU A 1 140 ? -25.828 -9.295 18.846 1.00 88.12 140 GLU A N 1
ATOM 1051 C CA . GLU A 1 140 ? -26.989 -9.859 18.141 1.00 88.12 140 GLU A CA 1
ATOM 1052 C C . GLU A 1 140 ? -28.189 -8.926 18.142 1.00 88.12 140 GLU A C 1
ATOM 1054 O O . GLU A 1 140 ? -28.924 -8.881 17.157 1.00 88.12 140 GLU A O 1
ATOM 1059 N N . ASP A 1 141 ? -28.401 -8.197 19.240 1.00 80.31 141 ASP A N 1
ATOM 1060 C CA . ASP A 1 141 ? -29.518 -7.268 19.343 1.00 80.31 141 ASP A CA 1
ATOM 1061 C C . ASP A 1 141 ? -29.263 -6.048 18.442 1.00 80.31 141 ASP A C 1
ATOM 1063 O O . ASP A 1 141 ? -28.384 -5.239 18.746 1.00 80.31 141 ASP A O 1
ATOM 1067 N N . PRO A 1 142 ? -30.049 -5.830 17.371 1.00 64.62 142 PRO A N 1
ATOM 1068 C CA . PRO A 1 142 ? -29.856 -4.688 16.483 1.00 64.62 142 PRO A CA 1
ATOM 1069 C C . PRO A 1 142 ? -30.027 -3.335 17.195 1.00 64.62 142 PRO A C 1
ATOM 1071 O O . PRO A 1 142 ? -29.517 -2.317 16.733 1.00 64.62 142 PRO A O 1
ATOM 1074 N N . LYS A 1 143 ? -30.749 -3.289 18.321 1.00 65.69 143 LYS A N 1
ATOM 1075 C CA . LYS A 1 143 ? -30.924 -2.061 19.109 1.00 65.69 143 LYS A CA 1
ATOM 1076 C C . LYS A 1 143 ? -29.709 -1.747 19.978 1.00 65.69 143 LYS A C 1
ATOM 1078 O O . LYS A 1 143 ? -29.488 -0.581 20.289 1.00 65.69 143 LYS A O 1
ATOM 1083 N N . GLU A 1 144 ? -28.931 -2.753 20.366 1.00 61.78 144 GLU A N 1
ATOM 1084 C CA . GLU A 1 144 ? -27.726 -2.575 21.186 1.00 61.78 144 GLU A CA 1
ATOM 1085 C C . GLU A 1 144 ? -26.447 -2.572 20.332 1.00 61.78 144 GLU A C 1
ATOM 1087 O O . GLU A 1 144 ? -25.553 -1.762 20.581 1.00 61.78 144 GLU A O 1
ATOM 1092 N N . GLY A 1 145 ? -26.389 -3.404 19.289 1.00 53.34 145 GLY A N 1
ATOM 1093 C CA . GLY A 1 145 ? -25.225 -3.630 18.432 1.00 53.34 145 GLY A CA 1
ATOM 1094 C C . GLY A 1 145 ? -24.919 -2.523 17.417 1.00 53.34 145 GLY A C 1
ATOM 1095 O O . GLY A 1 145 ? -23.756 -2.349 17.066 1.00 53.34 145 GLY A O 1
ATOM 1096 N N . PHE A 1 146 ? -25.913 -1.735 16.980 1.00 53.00 146 PHE A N 1
ATOM 1097 C CA . PHE A 1 146 ? -25.709 -0.611 16.040 1.00 53.00 146 PHE A CA 1
ATOM 1098 C C . PHE A 1 146 ? -25.513 0.759 16.717 1.00 53.00 146 PHE A C 1
ATOM 1100 O O . PHE A 1 146 ? -25.257 1.751 16.037 1.00 53.00 146 PHE A O 1
ATOM 1107 N N . PHE A 1 147 ? -25.633 0.830 18.046 1.00 65.19 147 PHE A N 1
ATOM 1108 C CA . PHE A 1 147 ? -25.429 2.048 18.839 1.00 65.19 147 PHE A CA 1
ATOM 1109 C C . PHE A 1 147 ? -24.209 1.890 19.768 1.00 65.19 147 PHE A C 1
ATOM 1111 O O . PHE A 1 147 ? -23.375 1.007 19.582 1.00 65.19 147 PHE A O 1
ATOM 1118 N N . VAL A 1 148 ? -24.122 2.731 20.806 1.00 74.00 148 VAL A N 1
ATOM 1119 C CA . VAL A 1 148 ? -23.074 2.742 21.848 1.00 74.00 148 VAL A CA 1
ATOM 1120 C C . VAL A 1 148 ? -22.731 1.342 22.385 1.00 74.00 148 VAL A C 1
ATOM 1122 O O . VAL A 1 148 ? -21.581 1.092 22.735 1.00 74.00 148 VAL A O 1
ATOM 1125 N N . GLY A 1 149 ? -23.697 0.418 22.442 1.00 81.19 149 GLY A N 1
ATOM 1126 C CA . GLY A 1 149 ? -23.492 -0.933 22.968 1.00 81.19 149 GLY A CA 1
ATOM 1127 C C . GLY A 1 149 ? -22.519 -1.786 22.147 1.00 81.19 149 GLY A C 1
ATOM 1128 O O . GLY A 1 149 ? -21.684 -2.478 22.734 1.00 81.19 149 GLY A O 1
ATOM 1129 N N . GLY A 1 150 ? -22.566 -1.700 20.816 1.00 84.69 150 GLY A N 1
ATOM 1130 C CA . GLY A 1 150 ? -21.654 -2.419 19.923 1.00 84.69 150 GLY A CA 1
ATOM 1131 C C . GLY A 1 150 ? -20.209 -1.947 20.074 1.00 84.69 150 GLY A C 1
ATOM 1132 O O . GLY A 1 150 ? -19.309 -2.754 20.301 1.00 84.69 150 GLY A O 1
ATOM 1133 N N . GLU A 1 151 ? -19.986 -0.632 20.043 1.00 85.94 151 GLU A N 1
ATOM 1134 C CA . GLU A 1 151 ? -18.647 -0.048 20.204 1.00 85.94 151 GLU A CA 1
ATOM 1135 C C . GLU A 1 151 ? -18.082 -0.244 21.617 1.00 85.94 151 GLU A C 1
ATOM 1137 O O . GLU A 1 151 ? -16.896 -0.531 21.775 1.00 85.94 151 GLU A O 1
ATOM 1142 N N . ALA A 1 152 ? -18.923 -0.155 22.654 1.00 88.88 152 ALA A N 1
ATOM 1143 C CA . ALA A 1 152 ? -18.518 -0.455 24.026 1.00 88.88 152 ALA A CA 1
ATOM 1144 C C . ALA A 1 152 ? -18.099 -1.926 24.183 1.00 88.88 152 ALA A C 1
ATOM 1146 O O . ALA A 1 152 ? -17.077 -2.218 24.808 1.00 88.88 152 ALA A O 1
ATOM 1147 N N . THR A 1 153 ? -18.858 -2.845 23.577 1.00 92.12 153 THR A N 1
ATOM 1148 C CA . THR A 1 153 ? -18.535 -4.279 23.550 1.00 92.12 153 THR A CA 1
ATOM 1149 C C . THR A 1 153 ? -17.210 -4.520 22.835 1.00 92.12 153 THR A C 1
ATOM 1151 O O . THR A 1 153 ? -16.338 -5.217 23.349 1.00 92.12 153 THR A O 1
ATOM 1154 N N . LEU A 1 154 ? -17.021 -3.884 21.681 1.00 92.50 154 LEU A N 1
ATOM 1155 C CA . LEU A 1 154 ? -15.805 -3.965 20.885 1.00 92.50 154 LEU A CA 1
ATOM 1156 C C . LEU A 1 154 ? -14.573 -3.445 21.639 1.00 92.50 154 LEU A C 1
ATOM 1158 O O . LEU A 1 154 ? -13.530 -4.095 21.630 1.00 92.50 154 LEU A O 1
ATOM 1162 N N . LEU A 1 155 ? -14.688 -2.300 22.317 1.00 91.88 155 LEU A N 1
ATOM 1163 C CA . LEU A 1 155 ? -13.604 -1.722 23.111 1.00 91.88 155 LEU A CA 1
ATOM 1164 C C . LEU A 1 155 ? -13.227 -2.638 24.285 1.00 91.88 155 LEU A C 1
ATOM 1166 O O . LEU A 1 155 ? -12.044 -2.878 24.535 1.00 91.88 155 LEU A O 1
ATOM 1170 N N . ALA A 1 156 ? -14.226 -3.194 24.974 1.00 93.56 156 ALA A N 1
ATOM 1171 C CA . ALA A 1 156 ? -14.013 -4.158 26.048 1.00 93.56 156 ALA A CA 1
ATOM 1172 C C . ALA A 1 156 ? -13.306 -5.424 25.550 1.00 93.56 156 ALA A C 1
ATOM 1174 O O . ALA A 1 156 ? -12.335 -5.869 26.170 1.00 93.56 156 ALA A O 1
ATOM 1175 N N . LEU A 1 157 ? -13.746 -5.973 24.413 1.00 94.25 157 LEU A N 1
ATOM 1176 C CA . LEU A 1 157 ? -13.098 -7.114 23.771 1.00 94.25 157 LEU A CA 1
ATOM 1177 C C . LEU A 1 157 ? -11.663 -6.775 23.363 1.00 94.25 157 LEU A C 1
ATOM 1179 O O . LEU A 1 157 ? -10.767 -7.530 23.707 1.00 94.25 157 LEU A O 1
ATOM 1183 N N . ASN A 1 158 ? -11.408 -5.623 22.736 1.00 94.44 158 ASN A N 1
ATOM 1184 C CA . ASN A 1 158 ? -10.061 -5.200 22.337 1.00 94.44 158 ASN A CA 1
ATOM 1185 C C . ASN A 1 158 ? -9.075 -5.183 23.514 1.00 94.44 158 ASN A C 1
ATOM 1187 O O . ASN A 1 158 ? -7.958 -5.682 23.404 1.00 94.44 158 ASN A O 1
ATOM 1191 N N . HIS A 1 159 ? -9.491 -4.654 24.666 1.00 91.56 159 HIS A N 1
ATOM 1192 C CA . HIS A 1 159 ? -8.620 -4.592 25.840 1.00 91.56 159 HIS A CA 1
ATOM 1193 C C . HIS A 1 159 ? -8.473 -5.930 26.570 1.00 91.56 159 HIS A C 1
ATOM 1195 O O . HIS A 1 159 ? -7.446 -6.156 27.211 1.00 91.56 159 HIS A O 1
ATOM 1201 N N . THR A 1 160 ? -9.467 -6.815 26.489 1.00 92.38 160 THR A N 1
ATOM 1202 C CA . THR A 1 160 ? -9.437 -8.123 27.164 1.00 92.38 160 THR A CA 1
ATOM 1203 C C . THR A 1 160 ? -8.931 -9.258 26.286 1.00 92.38 160 THR A C 1
ATOM 1205 O O . THR A 1 160 ? -8.604 -10.308 26.826 1.00 92.38 160 THR A O 1
ATOM 1208 N N . PHE A 1 161 ? -8.818 -9.069 24.969 1.00 92.50 161 PHE A N 1
ATOM 1209 C CA . PHE A 1 161 ? -8.582 -10.150 24.012 1.00 92.50 161 PHE A CA 1
ATOM 1210 C C . PHE A 1 161 ? -7.339 -10.989 24.331 1.00 92.50 161 PHE A C 1
ATOM 1212 O O . PHE A 1 161 ? -7.407 -12.217 24.353 1.00 92.50 161 PHE A O 1
ATOM 1219 N N . ASP A 1 162 ? -6.226 -10.334 24.666 1.00 89.12 162 ASP A N 1
ATOM 1220 C CA . ASP A 1 162 ? -4.966 -11.000 25.022 1.00 89.12 162 ASP A CA 1
ATOM 1221 C C . ASP A 1 162 ? -5.028 -11.728 26.383 1.00 89.12 162 ASP A C 1
ATOM 1223 O O . ASP A 1 162 ? -4.167 -12.554 26.685 1.00 89.12 162 ASP A O 1
ATOM 1227 N N . LEU A 1 163 ? -6.044 -11.451 27.209 1.00 87.88 163 LEU A N 1
ATOM 1228 C CA . LEU A 1 163 ? -6.276 -12.123 28.492 1.00 87.88 163 LEU A CA 1
ATOM 1229 C C . LEU A 1 163 ? -7.135 -13.386 28.361 1.00 87.88 163 LEU A C 1
ATOM 1231 O O . LEU A 1 163 ? -7.120 -14.213 29.278 1.00 87.88 163 LEU A O 1
ATOM 1235 N N . LEU A 1 164 ? -7.893 -13.528 27.273 1.00 90.69 164 LEU A N 1
ATOM 1236 C CA . LEU A 1 164 ? -8.805 -14.651 27.067 1.00 90.69 164 LEU A CA 1
ATOM 1237 C C . LEU A 1 164 ? -8.038 -15.927 26.716 1.00 90.69 164 LEU A C 1
ATOM 1239 O O . LEU A 1 164 ? -7.060 -15.900 25.965 1.00 90.69 164 LEU A O 1
ATOM 1243 N N . SER A 1 165 ? -8.511 -17.066 27.223 1.00 90.88 165 SER A N 1
ATOM 1244 C CA . SER A 1 165 ? -8.025 -18.373 26.781 1.00 90.88 165 SER A CA 1
ATOM 1245 C C . SER A 1 165 ? -8.372 -18.641 25.310 1.00 90.88 165 SER A C 1
ATOM 1247 O O . SER A 1 165 ? -9.353 -18.128 24.776 1.00 90.88 165 SER A O 1
ATOM 1249 N N . GLU A 1 166 ? -7.600 -19.498 24.635 1.00 90.44 166 GLU A N 1
ATOM 1250 C CA . GLU A 1 166 ? -7.891 -19.877 23.241 1.00 90.44 166 GLU A CA 1
ATOM 1251 C C . GLU A 1 166 ? -9.252 -20.569 23.082 1.00 90.44 166 GLU A C 1
ATOM 1253 O O . GLU A 1 166 ? -9.882 -20.463 22.034 1.00 90.44 166 GLU A O 1
ATOM 1258 N N . GLN A 1 167 ? -9.733 -21.257 24.123 1.00 89.94 167 GLN A N 1
ATOM 1259 C CA . GLN A 1 167 ? -11.077 -21.832 24.126 1.00 89.94 167 GLN A CA 1
ATOM 1260 C C . GLN A 1 167 ? -12.140 -20.732 24.117 1.00 89.94 167 GLN A C 1
ATOM 1262 O O . GLN A 1 167 ? -13.022 -20.750 23.266 1.00 89.94 167 GLN A O 1
ATOM 1267 N N . ALA A 1 168 ? -11.995 -19.746 25.003 1.00 90.56 168 ALA A N 1
ATOM 1268 C CA . ALA A 1 168 ? -12.862 -18.581 25.072 1.00 90.56 168 ALA A CA 1
ATOM 1269 C C . ALA A 1 168 ? -12.877 -17.825 23.723 1.00 90.56 168 ALA A C 1
ATOM 1271 O O . ALA A 1 168 ? -13.935 -17.594 23.142 1.00 90.56 168 ALA A O 1
ATOM 1272 N N . LYS A 1 169 ? -11.711 -17.529 23.135 1.00 93.44 169 LYS A N 1
ATOM 1273 C CA . LYS A 1 169 ? -11.634 -16.821 21.840 1.00 93.44 169 LYS A CA 1
ATOM 1274 C C . LYS A 1 169 ? -12.427 -17.502 20.719 1.00 93.44 169 LYS A C 1
ATOM 1276 O O . LYS A 1 169 ? -13.029 -16.809 19.906 1.00 93.44 169 LYS A O 1
ATOM 1281 N N . ARG A 1 170 ? -12.466 -18.839 20.680 1.00 90.31 170 ARG A N 1
ATOM 1282 C CA . ARG A 1 170 ? -13.199 -19.608 19.654 1.00 90.31 170 ARG A CA 1
ATOM 1283 C C . ARG A 1 170 ? -14.720 -19.502 19.764 1.00 90.31 170 ARG A C 1
ATOM 1285 O O . ARG A 1 170 ? -15.403 -19.768 18.782 1.00 90.31 170 ARG A O 1
ATOM 1292 N N . GLU A 1 171 ? -15.245 -19.143 20.932 1.00 93.00 171 GLU A N 1
ATOM 1293 C CA . GLU A 1 171 ? -16.687 -18.997 21.167 1.00 93.00 171 GLU A CA 1
ATOM 1294 C C . GLU A 1 171 ? -17.219 -17.616 20.741 1.00 93.00 171 GLU A C 1
ATOM 1296 O O . GLU A 1 171 ? -18.431 -17.389 20.723 1.00 93.00 171 GLU A O 1
ATOM 1301 N N . ILE A 1 172 ? -16.337 -16.681 20.375 1.00 93.88 172 ILE A N 1
ATOM 1302 C CA . ILE A 1 172 ? -16.727 -15.360 19.877 1.00 93.88 172 ILE A CA 1
ATOM 1303 C C . ILE A 1 172 ? -17.359 -15.501 18.486 1.00 93.88 172 ILE A C 1
ATOM 1305 O O . ILE A 1 172 ? -16.779 -16.087 17.571 1.00 93.88 172 ILE A O 1
ATOM 1309 N N . ARG A 1 173 ? -18.540 -14.902 18.295 1.00 92.56 173 ARG A N 1
ATOM 1310 C CA . ARG A 1 173 ? -19.188 -14.808 16.980 1.00 92.56 173 ARG A CA 1
ATOM 1311 C C . ARG A 1 173 ? -18.544 -13.715 16.129 1.00 92.56 173 ARG A C 1
ATOM 1313 O O . ARG A 1 173 ? -18.978 -12.563 16.106 1.00 92.56 173 ARG A O 1
ATOM 1320 N N . PHE A 1 174 ? -17.473 -14.093 15.434 1.00 93.44 174 PHE A N 1
ATOM 1321 C CA . PHE A 1 174 ? -16.687 -13.209 14.567 1.00 93.44 174 PHE A CA 1
ATOM 1322 C C . PHE A 1 174 ? -17.473 -12.625 13.384 1.00 93.44 174 PHE A C 1
ATOM 1324 O O . PHE A 1 174 ? -17.150 -11.538 12.907 1.00 93.44 174 PHE A O 1
ATOM 1331 N N . ASP A 1 175 ? -18.522 -13.309 12.934 1.00 91.25 175 ASP A N 1
ATOM 1332 C CA . ASP A 1 175 ? -19.448 -12.843 11.901 1.00 91.25 175 ASP A CA 1
ATOM 1333 C C . ASP A 1 175 ? -20.247 -11.603 12.331 1.00 91.25 175 ASP A C 1
ATOM 1335 O O . ASP A 1 175 ? -20.499 -10.733 11.498 1.00 91.25 175 ASP A O 1
ATOM 1339 N N . LEU A 1 176 ? -20.571 -11.484 13.625 1.00 90.38 176 LEU A N 1
ATOM 1340 C CA . LEU A 1 176 ? -21.213 -10.296 14.196 1.00 90.38 176 LEU A CA 1
ATOM 1341 C C . LEU A 1 176 ? -20.203 -9.213 14.583 1.00 90.38 176 LEU A C 1
ATOM 1343 O O . LEU A 1 176 ? -20.488 -8.023 14.458 1.00 90.38 176 LEU A O 1
ATOM 1347 N N . LEU A 1 177 ? -19.014 -9.619 15.036 1.00 92.62 177 LEU A N 1
ATOM 1348 C CA . LEU A 1 177 ? -17.972 -8.689 15.466 1.00 92.62 177 LEU A CA 1
ATOM 1349 C C . LEU A 1 177 ? -17.408 -7.880 14.294 1.00 92.62 177 LEU A C 1
ATOM 1351 O O . LEU A 1 177 ? -17.185 -6.677 14.433 1.00 92.62 177 LEU A O 1
ATOM 1355 N N . LEU A 1 178 ? -17.169 -8.521 13.143 1.00 93.88 178 LEU A N 1
ATOM 1356 C CA . LEU A 1 178 ? -16.456 -7.886 12.035 1.00 93.88 178 LEU A CA 1
ATOM 1357 C C . LEU A 1 178 ? -17.160 -6.625 11.496 1.00 93.88 178 LEU A C 1
ATOM 1359 O O . LEU A 1 178 ? -16.485 -5.600 11.395 1.00 93.88 178 LEU A O 1
ATOM 1363 N N . PRO A 1 179 ? -18.472 -6.625 11.183 1.00 91.31 179 PRO A N 1
ATOM 1364 C CA . PRO A 1 179 ? -19.148 -5.424 10.689 1.00 91.31 179 PRO A CA 1
ATOM 1365 C C . PRO A 1 179 ? -19.097 -4.252 11.679 1.00 91.31 179 PRO A C 1
ATOM 1367 O O . PRO A 1 179 ? -18.857 -3.117 11.269 1.00 91.31 179 PRO A O 1
ATOM 1370 N N . ILE A 1 180 ? -19.255 -4.528 12.981 1.00 91.69 180 ILE A N 1
ATOM 1371 C CA . ILE A 1 180 ? -19.163 -3.517 14.047 1.00 91.69 180 ILE A CA 1
ATOM 1372 C C . ILE A 1 180 ? -17.735 -2.971 14.123 1.00 91.69 180 ILE A C 1
ATOM 1374 O O . ILE A 1 180 ? -17.536 -1.760 14.177 1.00 91.69 180 ILE A O 1
ATOM 1378 N N . ALA A 1 181 ? -16.732 -3.850 14.077 1.00 93.81 181 ALA A N 1
ATOM 1379 C CA . ALA A 1 181 ? -15.331 -3.463 14.166 1.00 93.81 181 ALA A CA 1
ATOM 1380 C C . ALA A 1 181 ? -14.889 -2.588 12.988 1.00 93.81 181 ALA A C 1
ATOM 1382 O O . ALA A 1 181 ? -14.248 -1.556 13.183 1.00 93.81 181 ALA A O 1
ATOM 1383 N N . VAL A 1 182 ? -15.270 -2.967 11.767 1.00 92.44 182 VAL A N 1
ATOM 1384 C CA . VAL A 1 182 ? -14.977 -2.180 10.565 1.00 92.44 182 VAL A CA 1
ATOM 1385 C C . VAL A 1 182 ? -15.690 -0.838 10.631 1.00 92.44 182 VAL A C 1
ATOM 1387 O O . VAL A 1 182 ? -15.035 0.188 10.462 1.00 92.44 182 VAL A O 1
ATOM 1390 N N . GLY A 1 183 ? -16.989 -0.832 10.949 1.00 91.75 183 GLY A N 1
ATOM 1391 C CA . GLY A 1 183 ? -17.781 0.388 11.093 1.00 91.75 183 GLY A CA 1
ATOM 1392 C C . GLY A 1 183 ? -17.201 1.353 12.128 1.00 91.75 183 GLY A C 1
ATOM 1393 O O . GLY A 1 183 ? -17.063 2.539 11.841 1.00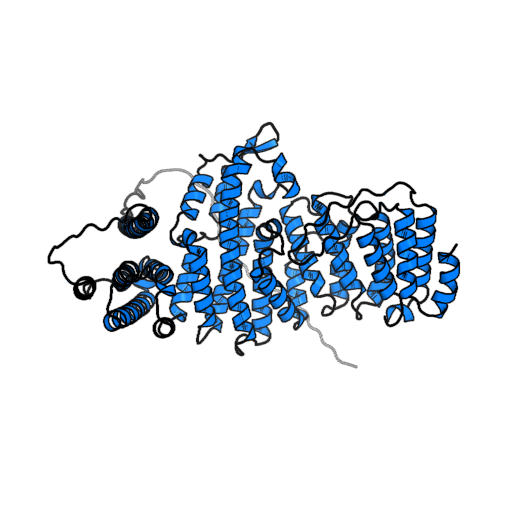 91.75 183 GLY A O 1
ATOM 1394 N N . ALA A 1 184 ? -16.772 0.845 13.285 1.00 92.69 184 ALA A N 1
ATOM 1395 C CA . ALA A 1 184 ? -16.131 1.645 14.324 1.00 92.69 184 ALA A CA 1
ATOM 1396 C C . ALA A 1 184 ? -14.771 2.202 13.868 1.00 92.69 184 ALA A C 1
ATOM 1398 O O . ALA A 1 184 ? -14.472 3.369 14.114 1.00 92.69 184 ALA A O 1
ATOM 1399 N N . MET A 1 185 ? -13.957 1.399 13.166 1.00 94.31 185 MET A N 1
ATOM 1400 C CA . MET A 1 185 ? -12.634 1.817 12.681 1.00 94.31 185 MET A CA 1
ATOM 1401 C C . MET A 1 185 ? -12.717 3.000 11.721 1.00 94.31 185 MET A C 1
ATOM 1403 O O . MET A 1 185 ? -11.912 3.929 11.793 1.00 94.31 185 MET A O 1
ATOM 1407 N N . VAL A 1 186 ? -13.660 2.934 10.785 1.00 94.12 186 VAL A N 1
ATOM 1408 C CA . VAL A 1 186 ? -13.738 3.888 9.681 1.00 94.12 186 VAL A CA 1
ATOM 1409 C C . VAL A 1 186 ? -14.759 5.006 9.946 1.00 94.12 186 VAL A C 1
ATOM 1411 O O . VAL A 1 186 ? -14.722 6.043 9.288 1.00 94.12 186 VAL A O 1
ATOM 1414 N N . GLY A 1 187 ? -15.650 4.816 10.920 1.00 91.94 187 GLY A N 1
ATOM 1415 C CA . GLY A 1 187 ? -16.691 5.754 11.331 1.00 91.94 187 GLY A CA 1
ATOM 1416 C C . GLY A 1 187 ? -16.254 6.780 12.391 1.00 91.94 187 GLY A C 1
ATOM 1417 O O . GLY A 1 187 ? -15.056 7.003 12.587 1.00 91.94 187 GLY A O 1
ATOM 1418 N N . PRO A 1 188 ? -17.227 7.416 13.079 1.00 89.81 188 PRO A N 1
ATOM 1419 C CA . PRO A 1 188 ? -16.994 8.508 14.031 1.00 89.81 188 PRO A CA 1
ATOM 1420 C C . PRO A 1 188 ? -16.062 8.174 15.195 1.00 89.81 188 PRO A C 1
ATOM 1422 O O . PRO A 1 188 ? -15.271 9.009 15.619 1.00 89.81 188 PRO A O 1
ATOM 1425 N N . SER A 1 189 ? -16.106 6.948 15.705 1.00 89.56 189 SER A N 1
ATOM 1426 C CA . SER A 1 189 ? -15.276 6.552 16.848 1.00 89.56 189 SER A CA 1
ATOM 1427 C C . SER A 1 189 ? -13.818 6.261 16.472 1.00 89.56 189 SER A C 1
ATOM 1429 O O . SER A 1 189 ? -12.948 6.247 17.346 1.00 89.56 189 SER A O 1
ATOM 1431 N N . GLY A 1 190 ? -13.545 6.070 15.179 1.00 93.38 190 GLY A N 1
ATOM 1432 C CA . GLY A 1 190 ? -12.227 5.821 14.608 1.00 93.38 190 GLY A CA 1
ATOM 1433 C C . GLY A 1 190 ? -11.740 6.981 13.740 1.00 93.38 190 GLY A C 1
ATOM 1434 O O . GLY A 1 190 ? -11.592 8.105 14.213 1.00 93.38 190 GLY A O 1
ATOM 1435 N N . TYR A 1 191 ? -11.451 6.693 12.469 1.00 94.88 191 TYR A N 1
ATOM 1436 C CA . TYR A 1 191 ? -10.811 7.625 11.535 1.00 94.88 191 TYR A CA 1
ATOM 1437 C C . TYR A 1 191 ? -11.760 8.542 10.752 1.00 94.88 191 TYR A C 1
ATOM 1439 O O . TYR A 1 191 ? -11.280 9.303 9.910 1.00 94.88 191 TYR A O 1
ATOM 1447 N N . GLU A 1 192 ? -13.075 8.487 10.983 1.00 92.62 192 GLU A N 1
ATOM 1448 C CA . GLU A 1 192 ? -14.061 9.406 10.383 1.00 92.62 192 GLU A CA 1
ATOM 1449 C C . GLU A 1 192 ? -13.954 9.545 8.856 1.00 92.62 192 GLU A C 1
ATOM 1451 O O . GLU A 1 192 ? -14.002 10.650 8.324 1.00 92.62 192 GLU A O 1
ATOM 1456 N N . MET A 1 193 ? -13.753 8.453 8.113 1.00 92.50 193 MET A N 1
ATOM 1457 C CA . MET A 1 193 ? -13.541 8.505 6.653 1.00 92.50 193 MET A CA 1
ATOM 1458 C C . MET A 1 193 ? -12.415 9.472 6.213 1.00 92.50 193 MET A C 1
ATOM 1460 O O . MET A 1 193 ? -12.421 9.976 5.094 1.00 92.50 193 MET A O 1
ATOM 1464 N N . GLY A 1 194 ? -11.458 9.793 7.091 1.00 92.44 194 GLY A N 1
ATOM 1465 C CA . GLY A 1 194 ? -10.400 10.766 6.808 1.00 92.44 194 GLY A CA 1
ATOM 1466 C C . GLY A 1 194 ? -10.825 12.239 6.885 1.00 92.44 194 GLY A C 1
ATOM 1467 O O . GLY A 1 194 ? -10.060 13.103 6.457 1.00 92.44 194 GLY A O 1
ATOM 1468 N N . GLN A 1 195 ? -12.000 12.566 7.440 1.00 92.00 195 GLN A N 1
ATOM 1469 C CA . GLN A 1 195 ? -12.504 13.949 7.551 1.00 92.00 195 GLN A CA 1
ATOM 1470 C C . GLN A 1 195 ? -11.539 14.902 8.273 1.00 92.00 195 GLN A C 1
ATOM 1472 O O . GLN A 1 195 ? -11.458 16.081 7.921 1.00 92.00 195 GLN A O 1
ATOM 1477 N N . PHE A 1 196 ? -10.748 14.392 9.222 1.00 91.94 196 PHE A N 1
ATOM 1478 C CA . PHE A 1 196 ? -9.714 15.168 9.912 1.00 91.94 196 PHE A CA 1
ATOM 1479 C C . PHE A 1 196 ? -8.665 15.765 8.961 1.00 91.94 196 PHE A C 1
ATOM 1481 O O . PHE A 1 196 ? -8.104 16.808 9.274 1.00 91.94 196 PHE A O 1
ATOM 1488 N N . VAL A 1 197 ? -8.413 15.155 7.795 1.00 93.19 197 VAL A N 1
ATOM 1489 C CA . VAL A 1 197 ? -7.481 15.690 6.786 1.00 93.19 197 VAL A CA 1
ATOM 1490 C C . VAL A 1 197 ? -8.087 16.882 6.047 1.00 93.19 197 VAL A C 1
ATOM 1492 O O . VAL A 1 197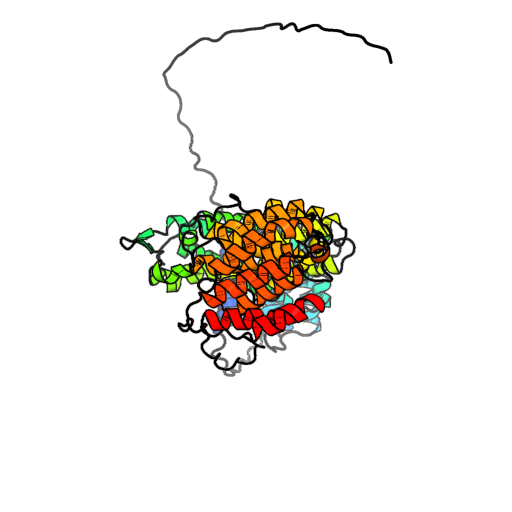 ? -7.389 17.862 5.780 1.00 93.19 197 VAL A O 1
ATOM 1495 N N . GLY A 1 198 ? -9.384 16.812 5.742 1.00 87.38 198 GLY A N 1
ATOM 1496 C CA . GLY A 1 198 ? -10.113 17.872 5.045 1.00 87.38 198 GLY A CA 1
ATOM 1497 C C . GLY A 1 198 ? -10.248 19.144 5.879 1.00 87.38 198 GLY A C 1
ATOM 1498 O O . GLY A 1 198 ? -10.126 20.248 5.355 1.00 87.38 198 GLY A O 1
ATOM 1499 N N . ALA A 1 199 ? -10.419 19.001 7.198 1.00 88.38 199 ALA A N 1
ATOM 1500 C CA . ALA A 1 199 ? -10.538 20.130 8.122 1.00 88.38 199 ALA A CA 1
ATOM 1501 C C . ALA A 1 199 ? -9.283 21.025 8.172 1.00 88.38 199 ALA A C 1
ATOM 1503 O O . ALA A 1 199 ? -9.376 22.200 8.518 1.00 88.38 199 ALA A O 1
ATOM 1504 N N . ILE A 1 200 ? -8.115 20.480 7.820 1.00 92.12 200 ILE A N 1
ATOM 1505 C CA . ILE A 1 200 ? -6.821 21.166 7.926 1.00 92.12 200 ILE A CA 1
ATOM 1506 C C . ILE A 1 200 ? -6.664 22.245 6.854 1.00 92.12 200 ILE A C 1
ATOM 1508 O O . ILE A 1 200 ? -6.052 23.278 7.117 1.00 92.12 200 ILE A O 1
ATOM 1512 N N . ASP A 1 201 ? -7.225 22.047 5.659 1.00 90.00 201 ASP A N 1
ATOM 1513 C CA . ASP A 1 201 ? -6.992 22.954 4.530 1.00 90.00 201 ASP A CA 1
ATOM 1514 C C . ASP A 1 201 ? -7.422 24.403 4.826 1.00 90.00 201 ASP A C 1
ATOM 1516 O O . ASP A 1 201 ? -6.746 25.353 4.419 1.00 90.00 201 ASP A O 1
ATOM 1520 N N . ALA A 1 202 ? -8.507 24.575 5.586 1.00 88.62 202 ALA A N 1
ATOM 1521 C CA . ALA A 1 202 ? -9.028 25.883 5.983 1.00 88.62 202 ALA A CA 1
ATOM 1522 C C . ALA A 1 202 ? -8.094 26.651 6.939 1.00 88.62 202 ALA A C 1
ATOM 1524 O O . ALA A 1 202 ? -8.148 27.881 6.998 1.00 88.62 202 ALA A O 1
ATOM 1525 N N . ASP A 1 203 ? -7.237 25.937 7.669 1.00 91.00 203 ASP A N 1
ATOM 1526 C CA . ASP A 1 203 ? -6.363 26.501 8.696 1.00 91.00 203 ASP A CA 1
ATOM 1527 C C . ASP A 1 203 ? -4.932 26.748 8.212 1.00 91.00 203 ASP A C 1
ATOM 1529 O O . ASP A 1 203 ? -4.218 27.560 8.806 1.00 91.00 203 ASP A O 1
ATOM 1533 N N . VAL A 1 204 ? -4.509 26.071 7.142 1.00 92.00 204 VAL A N 1
ATOM 1534 C CA . VAL A 1 204 ? -3.176 26.235 6.549 1.00 92.00 204 VAL A CA 1
ATOM 1535 C C . VAL A 1 204 ? -3.109 27.557 5.784 1.00 92.00 204 VAL A C 1
ATOM 1537 O O . VAL A 1 204 ? -3.847 27.780 4.819 1.00 92.00 204 VAL A O 1
ATOM 1540 N N . ARG A 1 205 ? -2.187 28.433 6.191 1.00 92.12 205 ARG A N 1
ATOM 1541 C CA . ARG A 1 205 ? -1.973 29.757 5.592 1.00 92.12 205 ARG A CA 1
ATOM 1542 C C . ARG A 1 205 ? -0.636 29.823 4.871 1.00 92.12 205 ARG A C 1
ATOM 1544 O O . ARG A 1 205 ? 0.335 29.213 5.302 1.00 92.12 205 ARG A O 1
ATOM 1551 N N . VAL A 1 206 ? -0.582 30.607 3.798 1.00 91.31 206 VAL A N 1
ATOM 1552 C CA . VAL A 1 206 ? 0.676 30.950 3.123 1.00 91.31 206 VAL A CA 1
ATOM 1553 C C . VAL A 1 206 ? 1.238 32.209 3.783 1.00 91.31 206 VAL A C 1
ATOM 1555 O O . VAL A 1 206 ? 0.551 33.228 3.861 1.00 91.31 206 VAL A O 1
ATOM 1558 N N . THR A 1 207 ? 2.460 32.134 4.301 1.00 89.44 207 THR A N 1
ATOM 1559 C CA . THR A 1 207 ? 3.174 33.277 4.881 1.00 89.44 207 THR A CA 1
ATOM 1560 C C . THR A 1 207 ? 3.726 34.194 3.782 1.00 89.44 207 THR A C 1
ATOM 1562 O O . THR A 1 207 ? 3.832 33.774 2.628 1.00 89.44 207 THR A O 1
ATOM 1565 N N . PRO A 1 208 ? 4.128 35.440 4.108 1.00 86.38 208 PRO A N 1
ATOM 1566 C CA . PRO A 1 208 ? 4.771 36.338 3.143 1.00 86.38 208 PRO A CA 1
ATOM 1567 C C . PRO A 1 208 ? 6.023 35.743 2.476 1.00 86.38 208 PRO A C 1
ATOM 1569 O O . PRO A 1 208 ? 6.302 36.050 1.322 1.00 86.38 208 PRO A O 1
ATOM 1572 N N . ASP A 1 209 ? 6.720 34.836 3.167 1.00 85.88 209 ASP A N 1
ATOM 1573 C CA . ASP A 1 209 ? 7.909 34.128 2.672 1.00 85.88 209 ASP A CA 1
ATOM 1574 C C . ASP A 1 209 ? 7.570 32.894 1.810 1.00 85.88 209 ASP A C 1
ATOM 1576 O O . ASP A 1 209 ? 8.422 32.033 1.592 1.00 85.88 209 ASP A O 1
ATOM 1580 N N . ASN A 1 210 ? 6.317 32.766 1.359 1.00 86.69 210 ASN A N 1
ATOM 1581 C CA . ASN A 1 210 ? 5.808 31.633 0.582 1.00 86.69 210 ASN A CA 1
ATOM 1582 C C . ASN A 1 210 ? 5.966 30.266 1.285 1.00 86.69 210 ASN A C 1
ATOM 1584 O O .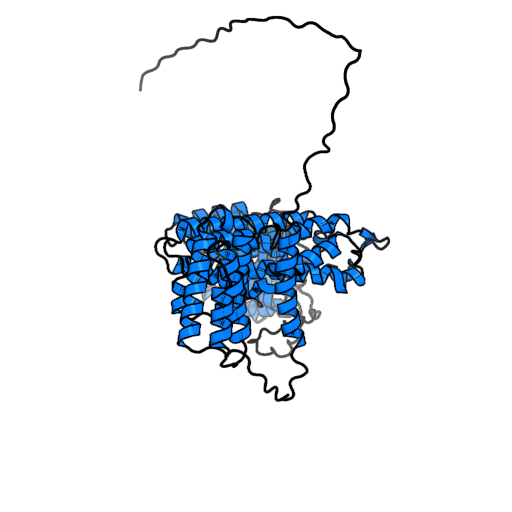 ASN A 1 210 ? 6.130 29.231 0.634 1.00 86.69 210 ASN A O 1
ATOM 1588 N N . ARG A 1 211 ? 5.917 30.253 2.624 1.00 90.94 211 ARG A N 1
ATOM 1589 C CA . ARG A 1 211 ? 5.893 29.023 3.431 1.00 90.94 211 ARG A CA 1
ATOM 1590 C C . ARG A 1 211 ? 4.482 28.720 3.908 1.00 90.94 211 ARG A C 1
ATOM 1592 O O . ARG A 1 211 ? 3.671 29.627 4.071 1.00 90.94 211 ARG A O 1
ATOM 1599 N N . LEU A 1 212 ? 4.193 27.453 4.171 1.00 92.38 212 LEU A N 1
ATOM 1600 C CA . LEU A 1 212 ? 2.943 27.048 4.801 1.00 92.38 212 LEU A CA 1
ATOM 1601 C C . LEU A 1 212 ? 3.077 27.089 6.321 1.00 92.38 212 LEU A C 1
ATOM 1603 O O . LEU A 1 212 ? 3.965 26.457 6.900 1.00 92.38 212 LEU A O 1
ATOM 1607 N N . ASP A 1 213 ? 2.169 27.832 6.944 1.00 93.25 213 ASP A N 1
ATOM 1608 C CA . ASP A 1 213 ? 2.004 27.915 8.384 1.00 93.25 213 ASP A CA 1
ATOM 1609 C C . ASP A 1 213 ? 0.690 27.267 8.808 1.00 93.25 213 ASP A C 1
ATOM 1611 O O . ASP A 1 213 ? -0.393 27.634 8.340 1.00 93.25 213 ASP A O 1
ATOM 1615 N N . TRP A 1 214 ? 0.795 26.304 9.713 1.00 94.50 214 TRP A N 1
ATOM 1616 C CA . TRP A 1 214 ? -0.327 25.632 10.331 1.00 94.50 214 TRP A CA 1
ATOM 1617 C C . TRP A 1 214 ? -0.156 25.646 11.847 1.00 94.50 214 TRP A C 1
ATOM 1619 O O . TRP A 1 214 ? 0.592 24.854 12.423 1.00 94.50 214 TRP A O 1
ATOM 1629 N N . SER A 1 215 ? -0.860 26.584 12.480 1.00 92.06 215 SER A N 1
ATOM 1630 C CA . SER A 1 215 ? -0.742 26.865 13.909 1.00 92.06 215 SER A CA 1
ATOM 1631 C C . SER A 1 215 ? -1.340 25.765 14.789 1.00 92.06 215 SER A C 1
ATOM 1633 O O . SER A 1 215 ? -2.416 25.230 14.508 1.00 92.06 215 SER A O 1
ATOM 1635 N N . GLU A 1 216 ? -0.704 25.512 15.933 1.00 93.31 216 GLU A N 1
ATOM 1636 C CA . GLU A 1 216 ? -1.189 24.593 16.971 1.00 93.31 216 GLU A CA 1
ATOM 1637 C C . GLU A 1 216 ? -2.493 25.046 17.653 1.00 93.31 216 GLU A C 1
ATOM 1639 O O . GLU A 1 216 ? -3.172 24.246 18.290 1.00 93.31 216 GLU A O 1
ATOM 1644 N N . SER A 1 217 ? -2.864 26.324 17.543 1.00 92.56 217 SER A N 1
ATOM 1645 C CA . SER A 1 217 ? -4.129 26.838 18.089 1.00 92.56 217 SER A CA 1
ATOM 1646 C C . SER A 1 217 ? -5.297 26.748 17.100 1.00 92.56 217 SER A C 1
ATOM 1648 O O . SER A 1 217 ? -6.417 27.155 17.417 1.00 92.56 217 SER A O 1
ATOM 1650 N N . SER A 1 218 ? -5.050 26.226 15.895 1.00 94.06 218 SER A N 1
ATOM 1651 C CA . SER A 1 218 ? -6.058 26.096 14.845 1.00 94.06 218 SER A CA 1
ATOM 1652 C C . SER A 1 218 ? -7.114 25.036 15.170 1.00 94.06 218 SER A C 1
ATOM 1654 O O . SER A 1 218 ? -6.856 24.057 15.876 1.00 94.06 218 SER A O 1
ATOM 1656 N N . ARG A 1 219 ? -8.332 25.218 14.645 1.00 93.94 219 ARG A N 1
ATOM 1657 C CA . ARG A 1 219 ? -9.465 24.325 14.939 1.00 93.94 219 ARG A CA 1
ATOM 1658 C C . ARG A 1 219 ? -9.226 22.917 14.401 1.00 93.94 219 ARG A C 1
ATOM 1660 O O . ARG A 1 219 ? -9.514 21.951 15.095 1.00 93.94 219 ARG A O 1
ATOM 1667 N N . GLY A 1 220 ? -8.663 22.806 13.208 1.00 92.62 220 GLY A N 1
ATOM 1668 C CA . GLY A 1 220 ? -8.278 21.573 12.541 1.00 92.62 220 GLY A CA 1
ATOM 1669 C C . GLY A 1 220 ? -7.166 20.834 13.275 1.00 92.62 220 GLY A C 1
ATOM 1670 O O . GLY A 1 220 ? -7.232 19.613 13.372 1.00 92.62 220 GLY A O 1
ATOM 1671 N N . PHE A 1 221 ? -6.191 21.531 13.875 1.00 95.25 221 PHE A N 1
ATOM 1672 C CA . PHE A 1 221 ? -5.181 20.856 14.699 1.00 95.25 221 PHE A CA 1
ATOM 1673 C C . PHE A 1 221 ? -5.744 20.365 16.038 1.00 95.25 221 PHE A C 1
ATOM 1675 O O . PHE A 1 221 ? -5.436 19.254 16.472 1.00 95.25 221 PHE A O 1
ATOM 1682 N N . LEU A 1 222 ? -6.607 21.154 16.684 1.00 95.19 222 LEU A N 1
ATOM 1683 C CA . LEU A 1 222 ? -7.307 20.715 17.894 1.00 95.19 222 LEU A CA 1
ATOM 1684 C C . LEU A 1 222 ? -8.239 19.530 17.609 1.00 95.19 222 LEU A C 1
ATOM 1686 O O . LEU A 1 222 ? -8.273 18.581 18.387 1.00 95.19 222 LEU A O 1
ATOM 1690 N N . TYR A 1 223 ? -8.928 19.546 16.468 1.00 95.12 223 TYR A N 1
ATOM 1691 C CA . TYR A 1 223 ? -9.754 18.433 16.010 1.00 95.12 223 TYR A CA 1
ATOM 1692 C C . TYR A 1 223 ? -8.917 17.185 15.699 1.00 95.12 223 TYR A C 1
ATOM 1694 O O . TYR A 1 223 ? -9.260 16.097 16.146 1.00 95.12 223 TYR A O 1
ATOM 1702 N N . LEU A 1 224 ? -7.764 17.328 15.038 1.00 95.81 224 LEU A N 1
ATOM 1703 C CA . LEU A 1 224 ? -6.821 16.222 14.841 1.00 95.81 224 LEU A CA 1
ATOM 1704 C C . LEU A 1 224 ? -6.410 15.585 16.179 1.00 95.81 224 LEU A C 1
ATOM 1706 O O . LEU A 1 224 ? -6.367 14.360 16.297 1.00 95.81 224 LEU A O 1
ATOM 1710 N N . LYS A 1 225 ? -6.107 16.411 17.189 1.00 95.50 225 LYS A N 1
ATOM 1711 C CA . LYS A 1 225 ? -5.766 15.938 18.536 1.00 95.50 225 LYS A CA 1
ATOM 1712 C C . LYS A 1 225 ? -6.931 15.217 19.212 1.00 95.50 225 LYS A C 1
ATOM 1714 O O . LYS A 1 225 ? -6.691 14.195 19.852 1.00 95.50 225 LYS A O 1
ATOM 1719 N N . ASP A 1 226 ? -8.159 15.712 19.054 1.00 95.38 226 ASP A N 1
ATOM 1720 C CA . ASP A 1 226 ? -9.367 15.033 19.537 1.00 95.38 226 ASP A CA 1
ATOM 1721 C C . ASP A 1 226 ? -9.472 13.624 18.942 1.00 95.38 226 ASP A C 1
ATOM 1723 O O . ASP A 1 226 ? -9.470 12.650 19.697 1.00 95.38 226 ASP A O 1
ATOM 1727 N N . VAL A 1 227 ? -9.422 13.506 17.609 1.00 95.69 227 VAL A N 1
ATOM 1728 C CA . VAL A 1 227 ? -9.473 12.220 16.891 1.00 95.69 227 VAL A CA 1
ATOM 1729 C C . VAL A 1 227 ? -8.374 11.275 17.374 1.00 95.69 227 VAL A C 1
ATOM 1731 O O . VAL A 1 227 ? -8.649 10.128 17.723 1.00 95.69 227 VAL A O 1
ATOM 1734 N N . ALA A 1 228 ? -7.132 11.758 17.461 1.00 95.06 228 ALA A N 1
ATOM 1735 C CA . ALA A 1 228 ? -5.997 10.959 17.919 1.00 95.06 228 ALA A CA 1
ATOM 1736 C C . ALA A 1 228 ? -6.140 10.473 19.376 1.00 95.06 228 ALA A C 1
ATOM 1738 O O . ALA A 1 228 ? -5.597 9.426 19.730 1.00 95.06 228 ALA A O 1
ATOM 1739 N N . SER A 1 229 ? -6.869 11.213 20.217 1.00 94.88 229 SER A N 1
ATOM 1740 C CA . SER A 1 229 ? -7.084 10.883 21.630 1.00 94.88 229 SER A CA 1
ATOM 1741 C C . SER A 1 229 ? -8.227 9.896 21.881 1.00 94.88 229 SER A C 1
ATOM 1743 O O . SER A 1 229 ? -8.352 9.381 22.996 1.00 94.88 229 SER A O 1
ATOM 1745 N N . ARG A 1 230 ? -9.054 9.602 20.867 1.00 93.31 230 ARG A N 1
ATOM 1746 C CA . ARG A 1 230 ? -10.177 8.668 21.008 1.00 93.31 230 ARG A CA 1
ATOM 1747 C C . ARG A 1 230 ? -9.674 7.286 21.453 1.00 93.31 230 ARG A C 1
ATOM 1749 O O . ARG A 1 230 ? -8.639 6.824 20.960 1.00 93.31 230 ARG A O 1
ATOM 1756 N N . PRO A 1 231 ? -10.387 6.582 22.355 1.00 90.88 231 PRO A N 1
ATOM 1757 C CA . PRO A 1 231 ? -9.937 5.286 22.874 1.00 90.88 231 PRO A CA 1
ATOM 1758 C C . PRO A 1 231 ? -9.655 4.243 21.784 1.00 90.88 231 PRO A C 1
ATOM 1760 O O . PRO A 1 231 ? -8.676 3.505 21.869 1.00 90.88 231 PRO A O 1
ATOM 1763 N N . LEU A 1 232 ? -10.469 4.213 20.725 1.00 90.94 232 LEU A N 1
ATOM 1764 C CA . LEU A 1 232 ? -10.285 3.281 19.612 1.00 90.94 232 LEU A CA 1
ATOM 1765 C C . LEU A 1 232 ? -9.033 3.608 18.783 1.00 90.94 232 LEU A C 1
ATOM 1767 O O . LEU A 1 232 ? -8.258 2.717 18.451 1.00 90.94 232 LEU A O 1
ATOM 1771 N N . VAL A 1 233 ? -8.805 4.891 18.488 1.00 93.81 233 VAL A N 1
ATOM 1772 C CA . VAL A 1 233 ? -7.664 5.360 17.685 1.00 93.81 233 VAL A CA 1
ATOM 1773 C C . VAL A 1 233 ? -6.349 5.213 18.449 1.00 93.81 233 VAL A C 1
ATOM 1775 O O . VAL A 1 233 ? -5.362 4.721 17.899 1.00 93.81 233 VAL A O 1
ATOM 1778 N N . SER A 1 234 ? -6.334 5.571 19.734 1.00 92.88 234 SER A N 1
ATOM 1779 C CA . SER A 1 234 ? -5.151 5.414 20.589 1.00 92.88 234 SER A CA 1
ATOM 1780 C C . SER A 1 234 ? -4.776 3.942 20.813 1.00 92.88 234 SER A C 1
ATOM 1782 O O . SER A 1 234 ? -3.597 3.626 20.966 1.00 92.88 234 SER A O 1
ATOM 1784 N N . SER A 1 235 ? -5.747 3.023 20.742 1.00 92.31 235 SER A N 1
ATOM 1785 C CA . SER A 1 235 ? -5.541 1.569 20.815 1.00 92.31 235 SER A CA 1
ATOM 1786 C C . SER A 1 235 ? -5.602 0.854 19.454 1.00 92.31 235 SER A C 1
ATOM 1788 O O . SER A 1 235 ? -5.785 -0.367 19.404 1.00 92.31 235 SER A O 1
ATOM 1790 N N . MET A 1 236 ? -5.388 1.576 18.343 1.00 94.12 236 MET A N 1
ATOM 1791 C CA . MET A 1 236 ? -5.554 1.021 16.992 1.00 94.12 236 MET A CA 1
ATOM 1792 C C . MET A 1 236 ? -4.620 -0.167 16.691 1.00 94.12 236 MET A C 1
ATOM 1794 O O . MET A 1 236 ? -4.983 -1.085 15.959 1.00 94.12 236 MET A O 1
ATOM 1798 N N . GLY A 1 237 ? -3.411 -0.192 17.260 1.00 92.81 237 GLY A N 1
ATOM 1799 C CA . GLY A 1 237 ? -2.464 -1.297 17.067 1.00 92.81 237 GLY A CA 1
ATOM 1800 C C . GLY A 1 237 ? -3.042 -2.658 17.499 1.00 92.81 237 GLY A C 1
ATOM 1801 O O . GLY A 1 237 ? -3.193 -3.547 16.662 1.00 92.81 237 GLY A O 1
ATOM 1802 N N . PRO A 1 238 ? -3.392 -2.852 18.785 1.00 94.19 238 PRO A N 1
ATOM 1803 C CA . PRO A 1 238 ? -4.153 -4.020 19.245 1.00 94.19 238 PRO A CA 1
ATOM 1804 C C . PRO A 1 238 ? -5.470 -4.231 18.490 1.00 94.19 238 PRO A C 1
ATOM 1806 O O . PRO A 1 238 ? -5.766 -5.353 18.088 1.00 94.19 238 PRO A O 1
ATOM 1809 N N . PHE A 1 239 ? -6.201 -3.152 18.208 1.00 95.62 239 PHE A N 1
ATOM 1810 C CA . PHE A 1 239 ? -7.499 -3.234 17.549 1.00 95.62 239 PHE A CA 1
ATOM 1811 C C . PHE A 1 239 ? -7.425 -3.831 16.138 1.00 95.62 239 PHE A C 1
ATOM 1813 O O . PHE A 1 239 ? -8.155 -4.762 15.807 1.00 95.62 239 PHE A O 1
ATOM 1820 N N . SER A 1 240 ? -6.488 -3.366 15.313 1.00 96.19 240 SER A N 1
ATOM 1821 C CA . SER A 1 240 ? -6.259 -3.921 13.974 1.00 96.19 240 SER A CA 1
ATOM 1822 C C . SER A 1 240 ? -5.843 -5.394 14.014 1.00 96.19 240 SER A C 1
ATOM 1824 O O . SER A 1 240 ? -6.219 -6.153 13.122 1.00 96.19 240 SER A O 1
ATOM 1826 N N . ARG A 1 241 ? -5.143 -5.833 15.073 1.00 95.44 241 ARG A N 1
ATOM 1827 C CA . ARG A 1 241 ? -4.828 -7.252 15.310 1.00 95.44 241 ARG A CA 1
ATOM 1828 C C . ARG A 1 241 ? -6.062 -8.069 15.704 1.00 95.44 241 ARG A C 1
ATOM 1830 O O . ARG A 1 241 ? -6.187 -9.198 15.244 1.00 95.44 241 ARG A O 1
ATOM 1837 N N . LEU A 1 242 ? -6.989 -7.510 16.485 1.00 95.56 242 LEU A N 1
ATOM 1838 C CA . LEU A 1 242 ? -8.283 -8.145 16.765 1.00 95.56 242 LEU A CA 1
ATOM 1839 C C . LEU A 1 242 ? -9.103 -8.322 15.477 1.00 95.56 242 LEU A C 1
ATOM 1841 O O . LEU A 1 242 ? -9.657 -9.396 15.242 1.00 95.56 242 LEU A O 1
ATOM 1845 N N . VAL A 1 243 ? -9.156 -7.298 14.620 1.00 96.19 243 VAL A N 1
ATOM 1846 C CA . VAL A 1 243 ? -9.850 -7.381 13.321 1.00 96.19 243 VAL A CA 1
ATOM 1847 C C . VAL A 1 243 ? -9.175 -8.401 12.402 1.00 96.19 243 VAL A C 1
ATOM 1849 O O . VAL A 1 243 ? -9.855 -9.227 11.800 1.00 96.19 243 VAL A O 1
ATOM 1852 N N . ALA A 1 244 ? -7.844 -8.400 12.335 1.00 96.31 244 ALA A N 1
ATOM 1853 C CA . ALA A 1 244 ? -7.062 -9.411 11.627 1.00 96.31 244 ALA A CA 1
ATOM 1854 C C . ALA A 1 244 ? -7.393 -10.837 12.102 1.00 96.31 244 ALA A C 1
ATOM 1856 O O . ALA A 1 244 ? -7.763 -11.685 11.291 1.00 96.31 244 ALA A O 1
ATOM 1857 N N . TYR A 1 245 ? -7.364 -11.075 13.416 1.00 95.44 245 TYR A N 1
ATOM 1858 C CA . TYR A 1 245 ? -7.724 -12.368 14.003 1.00 95.44 245 TYR A CA 1
ATOM 1859 C C . TYR A 1 245 ? -9.165 -12.762 13.663 1.00 95.44 245 TYR A C 1
ATOM 1861 O O . TYR A 1 245 ? -9.435 -13.912 13.322 1.00 95.44 245 TYR A O 1
ATOM 1869 N N . THR A 1 246 ? -10.089 -11.801 13.714 1.00 95.19 246 THR A N 1
ATOM 1870 C CA . THR A 1 246 ? -11.496 -11.999 13.343 1.00 95.19 246 THR A CA 1
ATOM 1871 C C . THR A 1 246 ? -11.601 -12.509 11.906 1.00 95.19 246 THR A C 1
ATOM 1873 O O . THR A 1 246 ? -12.265 -13.513 11.674 1.00 95.19 246 THR A O 1
ATOM 1876 N N . VAL A 1 247 ? -10.896 -11.883 10.955 1.00 95.88 247 VAL A N 1
ATOM 1877 C CA . VAL A 1 247 ? -10.856 -12.299 9.540 1.00 95.88 247 VAL A CA 1
ATOM 1878 C C . VAL A 1 247 ? -10.319 -13.723 9.376 1.00 95.88 247 VAL A C 1
ATOM 1880 O O . VAL A 1 247 ? -10.875 -14.505 8.604 1.00 95.88 247 VAL A O 1
ATOM 1883 N N . GLU A 1 248 ? -9.266 -14.077 10.111 1.00 93.81 248 GLU A N 1
ATOM 1884 C CA . GLU A 1 248 ? -8.647 -15.405 10.048 1.00 93.81 248 GLU A CA 1
ATOM 1885 C C . GLU A 1 248 ? -9.579 -16.525 10.537 1.00 93.81 248 GLU A C 1
ATOM 1887 O O . GLU A 1 248 ? -9.490 -17.644 10.028 1.00 93.81 248 GLU A O 1
ATOM 1892 N N . HIS A 1 249 ? -10.498 -16.227 11.463 1.00 93.06 249 HIS A N 1
ATOM 1893 C CA . HIS A 1 249 ? -11.352 -17.210 12.146 1.00 93.06 249 HIS A CA 1
ATOM 1894 C C . HIS A 1 249 ? -12.827 -17.184 11.705 1.00 93.06 249 HIS A C 1
ATOM 1896 O O . HIS A 1 249 ? -13.679 -17.818 12.331 1.00 93.06 249 HIS A O 1
ATOM 1902 N N . LEU A 1 250 ? -13.157 -16.493 10.610 1.00 92.00 250 LEU A N 1
ATOM 1903 C CA . LEU A 1 250 ? -14.505 -16.530 10.036 1.00 92.00 250 LEU A CA 1
ATOM 1904 C C . LEU A 1 250 ? -14.855 -17.922 9.483 1.00 92.00 250 LEU A C 1
ATOM 1906 O O . LEU A 1 250 ? -14.114 -18.501 8.687 1.00 92.00 250 LEU A O 1
ATOM 1910 N N . HIS A 1 251 ? -16.044 -18.418 9.836 1.00 84.25 251 HIS A N 1
ATOM 1911 C CA . HIS A 1 251 ? -16.575 -19.693 9.336 1.00 84.25 251 HIS A CA 1
ATOM 1912 C C . HIS A 1 251 ? -17.128 -19.586 7.905 1.00 84.25 251 HIS A C 1
ATOM 1914 O O . HIS A 1 251 ? -16.881 -20.461 7.080 1.00 84.25 251 HIS A O 1
ATOM 1920 N N . ALA A 1 252 ? -17.847 -18.501 7.596 1.00 80.94 252 ALA A N 1
ATOM 1921 C CA . ALA A 1 252 ? -18.389 -18.202 6.267 1.00 80.94 252 ALA A CA 1
ATOM 1922 C C . ALA A 1 252 ? -17.815 -16.865 5.757 1.00 80.94 252 ALA A C 1
ATOM 1924 O O . ALA A 1 252 ? -18.505 -15.845 5.760 1.00 80.94 252 ALA A O 1
ATOM 1925 N N . PRO A 1 253 ? -16.533 -16.832 5.355 1.00 80.38 253 PRO A N 1
ATOM 1926 C CA . PRO A 1 253 ? -15.789 -15.578 5.242 1.00 80.38 253 PRO A CA 1
ATOM 1927 C C . PRO A 1 253 ? -16.212 -14.685 4.075 1.00 80.38 253 PRO A C 1
ATOM 1929 O O . PRO A 1 253 ? -16.027 -13.473 4.133 1.00 80.38 253 PRO A O 1
ATOM 1932 N N . LYS A 1 254 ? -16.771 -15.257 3.007 1.00 85.94 254 LYS A N 1
ATOM 1933 C CA . LYS A 1 254 ? -16.932 -14.571 1.719 1.00 85.94 254 LYS A CA 1
ATOM 1934 C C . LYS A 1 254 ? -17.671 -13.219 1.779 1.00 85.94 254 LYS A C 1
ATOM 1936 O O . LYS A 1 254 ? -17.059 -12.228 1.383 1.00 85.94 254 LYS A O 1
ATOM 1941 N N . PRO A 1 255 ? -18.943 -13.128 2.214 1.00 90.12 255 PRO A N 1
ATOM 1942 C CA . PRO A 1 255 ? -19.670 -11.855 2.185 1.00 90.12 255 PRO A CA 1
ATOM 1943 C C . PRO A 1 255 ? -19.028 -10.807 3.102 1.00 90.12 255 PRO A C 1
ATOM 1945 O O . PRO A 1 255 ? -18.890 -9.650 2.713 1.00 90.12 255 PRO A O 1
ATOM 1948 N N . SER A 1 256 ? -18.571 -11.223 4.284 1.00 91.38 256 SER A N 1
ATOM 1949 C CA . SER A 1 256 ? -17.998 -10.318 5.279 1.00 91.38 256 SER A CA 1
ATOM 1950 C C . SER A 1 256 ? -16.622 -9.789 4.867 1.00 91.38 256 SER A C 1
ATOM 1952 O O . SER A 1 256 ? -16.351 -8.608 5.058 1.00 91.38 256 SER A O 1
ATOM 1954 N N . ILE A 1 257 ? -15.769 -10.618 4.248 1.00 94.12 257 ILE A N 1
ATOM 1955 C CA . ILE A 1 257 ? -14.464 -10.182 3.724 1.00 94.12 257 ILE A CA 1
ATOM 1956 C C . ILE A 1 257 ? -14.633 -9.242 2.529 1.00 94.12 257 ILE A C 1
ATOM 1958 O O . ILE A 1 257 ? -13.928 -8.238 2.456 1.00 94.12 257 ILE A O 1
ATOM 1962 N N . LEU A 1 258 ? -15.567 -9.528 1.614 1.00 92.62 258 LEU A N 1
ATOM 1963 C CA . LEU A 1 258 ? -15.847 -8.632 0.487 1.00 92.62 258 LEU A CA 1
ATOM 1964 C C . LEU A 1 258 ? -16.291 -7.252 0.983 1.00 92.62 258 LEU A C 1
ATOM 1966 O O . LEU A 1 258 ? -15.729 -6.245 0.560 1.00 92.62 258 LEU A O 1
ATOM 1970 N N . HIS A 1 259 ? -17.232 -7.215 1.930 1.00 93.19 259 HIS A N 1
ATOM 1971 C CA . HIS A 1 259 ? -17.695 -5.963 2.522 1.00 93.19 259 HIS A CA 1
ATOM 1972 C C . HIS A 1 259 ? -16.578 -5.223 3.271 1.00 93.19 259 HIS A C 1
ATOM 1974 O O . HIS A 1 259 ? -16.417 -4.017 3.105 1.00 93.19 259 HIS A O 1
ATOM 1980 N N . LEU A 1 260 ? -15.766 -5.937 4.056 1.00 96.06 260 LEU A N 1
ATOM 1981 C CA . LEU A 1 260 ? -14.596 -5.374 4.732 1.00 96.06 260 LEU A CA 1
ATOM 1982 C C . LEU A 1 260 ? -13.656 -4.683 3.735 1.00 96.06 260 LEU A C 1
ATOM 1984 O O . LEU A 1 260 ? -13.310 -3.521 3.92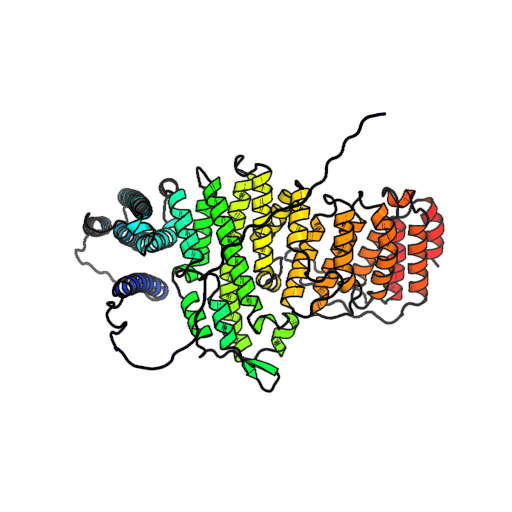7 1.00 96.06 260 LEU A O 1
ATOM 1988 N N . VAL A 1 261 ? -13.244 -5.386 2.678 1.00 96.81 261 VAL A N 1
ATOM 1989 C CA . VAL A 1 261 ? -12.302 -4.847 1.686 1.00 96.81 261 VAL A CA 1
ATOM 1990 C C . VAL A 1 261 ? -12.901 -3.652 0.949 1.00 96.81 261 VAL A C 1
ATOM 1992 O O . VAL A 1 261 ? -12.201 -2.663 0.745 1.00 96.81 261 VAL A O 1
ATOM 1995 N N . GLU A 1 262 ? -14.196 -3.687 0.629 1.00 96.06 262 GLU A N 1
ATOM 1996 C CA . GLU A 1 262 ? -14.916 -2.546 0.058 1.00 96.06 262 GLU A CA 1
ATOM 1997 C C . GLU A 1 262 ? -14.869 -1.319 0.986 1.00 96.06 262 GLU A C 1
ATOM 1999 O O . GLU A 1 262 ? -14.549 -0.219 0.533 1.00 96.06 262 GLU A O 1
ATOM 2004 N N . GLN A 1 263 ? -15.117 -1.493 2.291 1.00 96.50 263 GLN A N 1
ATOM 2005 C CA . GLN A 1 263 ? -15.035 -0.394 3.260 1.00 96.50 263 GLN A CA 1
ATOM 2006 C C . GLN A 1 263 ? -13.609 0.151 3.404 1.00 96.50 263 GLN A C 1
ATOM 2008 O O . GLN A 1 263 ? -13.431 1.367 3.458 1.00 96.50 263 GLN A O 1
ATOM 2013 N N . LEU A 1 264 ? -12.586 -0.711 3.421 1.00 97.62 264 LEU A N 1
ATOM 2014 C CA . LEU A 1 264 ? -11.183 -0.278 3.469 1.00 97.62 264 LEU A CA 1
ATOM 2015 C C . LEU A 1 264 ? -10.773 0.480 2.202 1.00 97.62 264 LEU A C 1
ATOM 2017 O O . LEU A 1 264 ? -10.083 1.499 2.274 1.00 97.62 264 LEU A O 1
ATOM 2021 N N . GLN A 1 265 ? -11.203 0.001 1.035 1.00 97.44 265 GLN A N 1
ATOM 2022 C CA . GLN A 1 265 ? -10.948 0.666 -0.235 1.00 97.44 265 GLN A CA 1
ATOM 2023 C C . GLN A 1 265 ? -11.629 2.035 -0.273 1.00 97.44 265 GLN A C 1
ATOM 2025 O O . GLN A 1 265 ? -10.955 3.026 -0.559 1.00 97.44 265 GLN A O 1
ATOM 2030 N N . LYS A 1 266 ? -12.911 2.118 0.100 1.00 97.44 266 LYS A N 1
ATOM 2031 C CA . LYS A 1 266 ? -13.643 3.387 0.196 1.00 97.44 266 LYS A CA 1
ATOM 2032 C C . LYS A 1 266 ? -12.972 4.358 1.167 1.00 97.44 266 LYS A C 1
ATOM 2034 O O . LYS A 1 266 ? -12.687 5.488 0.789 1.00 97.44 266 LYS A O 1
ATOM 2039 N N . PHE A 1 267 ? -12.639 3.900 2.373 1.00 97.81 267 PHE A N 1
ATOM 2040 C CA . PHE A 1 267 ? -11.914 4.694 3.365 1.00 97.81 267 PHE A CA 1
ATOM 2041 C C . PHE A 1 267 ? -10.612 5.273 2.794 1.00 97.81 267 PHE A C 1
ATOM 2043 O O . PHE A 1 267 ? -10.356 6.469 2.911 1.00 97.81 267 PHE A O 1
ATOM 2050 N N . SER A 1 268 ? -9.800 4.443 2.132 1.00 98.12 268 SER A N 1
ATOM 2051 C CA . SER A 1 268 ? -8.544 4.899 1.529 1.00 98.12 268 SER A CA 1
ATOM 2052 C C . SER A 1 268 ? -8.761 5.916 0.403 1.00 98.12 268 SER A C 1
ATOM 2054 O O . SER A 1 268 ? -7.989 6.864 0.274 1.00 98.12 268 SER A O 1
ATOM 2056 N N . GLN A 1 269 ? -9.821 5.750 -0.394 1.00 97.69 269 GLN A N 1
ATOM 2057 C CA . GLN A 1 269 ? -10.177 6.665 -1.475 1.00 97.69 269 GLN A CA 1
ATOM 2058 C C . GLN A 1 269 ? -10.629 8.024 -0.933 1.00 97.69 269 GLN A C 1
ATOM 2060 O O . GLN A 1 269 ? -10.193 9.060 -1.443 1.00 97.69 269 GLN A O 1
ATOM 2065 N N . ASP A 1 270 ? -11.464 8.027 0.105 1.00 97.25 270 ASP A N 1
ATOM 2066 C CA . ASP A 1 270 ? -11.906 9.250 0.772 1.00 97.25 270 ASP A CA 1
ATOM 2067 C C . ASP A 1 270 ? -10.699 9.968 1.387 1.00 97.25 270 ASP A C 1
ATOM 2069 O O . ASP A 1 270 ? -10.507 11.159 1.149 1.00 97.25 270 ASP A O 1
ATOM 2073 N N . LEU A 1 271 ? -9.800 9.234 2.052 1.00 97.06 271 LEU A N 1
ATOM 2074 C CA . LEU A 1 271 ? -8.570 9.789 2.617 1.00 97.06 271 LEU A CA 1
ATOM 2075 C C . LEU A 1 271 ? -7.658 10.425 1.553 1.00 97.06 271 LEU A C 1
ATOM 2077 O O . LEU A 1 271 ? -7.193 11.550 1.744 1.00 97.06 271 LEU A O 1
ATOM 2081 N N . LEU A 1 272 ? -7.433 9.748 0.419 1.00 97.25 272 LEU A N 1
ATOM 2082 C CA . LEU A 1 272 ? -6.676 10.301 -0.712 1.00 97.25 272 LEU A CA 1
ATOM 2083 C C . LEU A 1 272 ? -7.345 11.568 -1.261 1.00 97.25 272 LEU A C 1
ATOM 2085 O O . LEU A 1 272 ? -6.667 12.547 -1.574 1.00 97.25 272 LEU A O 1
ATOM 2089 N N . THR A 1 273 ? -8.674 11.557 -1.371 1.00 96.25 273 THR A N 1
ATOM 2090 C CA . THR A 1 273 ? -9.451 12.700 -1.861 1.00 96.25 273 THR A CA 1
ATOM 2091 C C . THR A 1 273 ? -9.308 13.894 -0.924 1.00 96.25 273 THR A C 1
ATOM 2093 O O . THR A 1 273 ? -9.047 15.000 -1.394 1.00 96.25 273 THR A O 1
ATOM 2096 N N . GLN A 1 274 ? -9.409 13.688 0.392 1.00 95.19 274 GLN A N 1
ATOM 2097 C CA . GLN A 1 274 ? -9.187 14.748 1.380 1.00 95.19 274 GLN A CA 1
ATOM 2098 C C . GLN A 1 274 ? -7.746 15.269 1.333 1.00 95.19 274 GLN A C 1
ATOM 2100 O O . GLN A 1 274 ? -7.529 16.479 1.362 1.00 95.19 274 GLN A O 1
ATOM 2105 N N . TRP A 1 275 ? -6.758 14.378 1.189 1.00 96.00 275 TRP A N 1
ATOM 2106 C CA . TRP A 1 275 ? -5.356 14.774 1.048 1.00 96.00 275 TRP A CA 1
ATOM 2107 C C . TRP A 1 275 ? -5.116 15.626 -0.203 1.00 96.00 275 TRP A C 1
ATOM 2109 O O . TRP A 1 275 ? -4.465 16.660 -0.106 1.00 96.00 275 TRP A O 1
ATOM 2119 N N . ARG A 1 276 ? -5.698 15.263 -1.354 1.00 95.12 276 ARG A N 1
ATOM 2120 C CA . ARG A 1 276 ? -5.574 16.024 -2.612 1.00 95.12 276 ARG A CA 1
ATOM 2121 C C . ARG A 1 276 ? -6.059 17.470 -2.497 1.00 95.12 276 ARG A C 1
ATOM 2123 O O . ARG A 1 276 ? -5.508 18.344 -3.153 1.00 95.12 276 ARG A O 1
ATOM 2130 N N . HIS A 1 277 ? -7.091 17.723 -1.696 1.00 92.94 277 HIS A N 1
ATOM 2131 C CA . HIS A 1 277 ? -7.623 19.075 -1.497 1.00 92.94 277 HIS A CA 1
ATOM 2132 C C . HIS A 1 277 ? -6.822 19.893 -0.478 1.00 92.94 277 HIS A C 1
ATOM 2134 O O . HIS A 1 277 ? -7.067 21.085 -0.330 1.00 92.94 277 HIS A O 1
ATOM 2140 N N . ASN A 1 278 ? -5.874 19.275 0.225 1.00 92.81 278 ASN A N 1
ATOM 2141 C CA . ASN A 1 278 ? -5.091 19.928 1.256 1.00 92.81 278 ASN A CA 1
ATOM 2142 C C . ASN A 1 278 ? -3.870 20.637 0.652 1.00 92.81 278 ASN A C 1
ATOM 2144 O O . ASN A 1 278 ? -3.080 20.011 -0.058 1.00 92.81 278 ASN A O 1
ATOM 2148 N N . LYS A 1 279 ? -3.655 21.913 0.998 1.00 92.38 279 LYS A N 1
ATOM 2149 C CA . LYS A 1 279 ? -2.452 22.685 0.619 1.00 92.38 279 LYS A CA 1
ATOM 2150 C C . LYS A 1 279 ? -1.131 21.985 0.952 1.00 92.38 279 LYS A C 1
ATOM 2152 O O . LYS A 1 279 ? -0.160 22.169 0.237 1.00 92.38 279 LYS A O 1
ATOM 2157 N N . LEU A 1 280 ? -1.069 21.152 1.991 1.00 91.62 280 LEU A N 1
ATOM 2158 C CA . LEU A 1 280 ? 0.138 20.390 2.344 1.00 91.62 280 LEU A CA 1
ATOM 2159 C C . LEU A 1 280 ? 0.501 19.313 1.304 1.00 91.62 280 LEU A C 1
ATOM 2161 O O . LEU A 1 280 ? 1.636 18.838 1.290 1.00 91.62 280 LEU A O 1
ATOM 2165 N N . SER A 1 281 ? -0.438 18.918 0.438 1.00 92.81 281 SER A N 1
ATOM 2166 C CA . SER A 1 281 ? -0.201 17.944 -0.635 1.00 92.81 281 SER A CA 1
ATOM 2167 C C . SER A 1 281 ? 0.476 18.540 -1.874 1.00 92.81 281 SER A C 1
ATOM 2169 O O . SER A 1 281 ? 0.941 17.786 -2.733 1.00 92.81 281 SER A O 1
ATOM 2171 N N . THR A 1 282 ? 0.556 19.873 -1.960 1.00 90.88 282 THR A N 1
ATOM 2172 C CA . THR A 1 282 ? 1.192 20.586 -3.078 1.00 90.88 282 THR A CA 1
ATOM 2173 C C . THR A 1 282 ? 2.707 20.701 -2.925 1.00 90.88 282 THR A C 1
ATOM 2175 O O . THR A 1 282 ? 3.372 21.121 -3.867 1.00 90.88 282 THR A O 1
ATOM 2178 N N . ILE A 1 283 ? 3.252 20.316 -1.765 1.00 89.25 283 ILE A N 1
ATOM 2179 C CA . ILE A 1 283 ? 4.688 20.331 -1.483 1.00 89.25 283 ILE A CA 1
ATOM 2180 C C . ILE A 1 283 ? 5.258 18.930 -1.690 1.00 89.25 283 ILE A C 1
ATOM 2182 O O . ILE A 1 283 ? 4.749 17.942 -1.147 1.00 89.25 283 ILE A O 1
ATOM 2186 N N . ASP A 1 284 ? 6.343 18.851 -2.456 1.00 86.62 284 ASP A N 1
ATOM 2187 C CA . ASP A 1 284 ? 7.086 17.611 -2.629 1.00 86.62 284 ASP A CA 1
ATOM 2188 C C . ASP A 1 284 ? 7.777 17.186 -1.318 1.00 86.62 284 ASP A C 1
ATOM 2190 O O . ASP A 1 284 ? 8.309 18.041 -0.605 1.00 86.62 284 ASP A O 1
ATOM 2194 N N . PRO A 1 285 ? 7.817 15.886 -0.968 1.00 84.94 285 PRO A N 1
ATOM 2195 C CA . PRO A 1 285 ? 8.553 15.413 0.200 1.00 84.94 285 PRO A CA 1
ATOM 2196 C C . PRO A 1 285 ? 9.993 15.936 0.319 1.00 84.94 285 PRO A C 1
ATOM 2198 O O . PRO A 1 285 ? 10.412 16.239 1.437 1.00 84.94 285 PRO A O 1
ATOM 2201 N N . SER A 1 286 ? 10.729 16.096 -0.792 1.00 83.19 286 SER A N 1
ATOM 2202 C CA . SER A 1 286 ? 12.103 16.627 -0.760 1.00 83.19 286 SER A CA 1
ATOM 2203 C C . SER A 1 286 ? 12.180 18.114 -0.392 1.00 83.19 286 SER A C 1
ATOM 2205 O O . SER A 1 286 ? 13.227 18.600 0.023 1.00 83.19 286 SER A O 1
ATOM 2207 N N . GLU A 1 287 ? 11.071 18.838 -0.532 1.00 85.81 287 GLU A N 1
ATOM 2208 C CA . GLU A 1 287 ? 10.962 20.292 -0.362 1.00 85.81 287 GLU A CA 1
ATOM 2209 C C . GLU A 1 287 ? 10.274 20.685 0.960 1.00 85.81 287 GLU A C 1
ATOM 2211 O O . GLU A 1 287 ? 10.266 21.852 1.355 1.00 85.81 287 GLU A O 1
ATOM 2216 N N . LEU A 1 288 ? 9.731 19.721 1.711 1.00 84.00 288 LEU A N 1
ATOM 2217 C CA . LEU A 1 288 ? 9.081 19.977 3.003 1.00 84.00 288 LEU A CA 1
ATOM 2218 C C . LEU A 1 288 ? 9.936 20.801 3.990 1.00 84.00 288 LEU A C 1
ATOM 2220 O O . LEU A 1 288 ? 9.376 21.703 4.619 1.00 84.00 288 LEU A O 1
ATOM 2224 N N . PRO A 1 289 ? 11.259 20.567 4.148 1.00 83.06 289 PRO A N 1
ATOM 2225 C CA . PRO A 1 289 ? 12.059 21.315 5.121 1.00 83.06 289 PRO A CA 1
ATOM 2226 C C . PRO A 1 289 ? 12.164 22.816 4.821 1.00 83.06 289 PRO A C 1
ATOM 2228 O O . PRO A 1 289 ? 12.348 23.612 5.742 1.00 83.06 289 PRO A O 1
ATOM 2231 N N . THR A 1 290 ? 12.056 23.217 3.552 1.00 86.94 290 THR A N 1
ATOM 2232 C CA . THR A 1 290 ? 12.213 24.613 3.116 1.00 86.94 290 THR A CA 1
ATOM 2233 C C . THR A 1 290 ? 10.879 25.353 3.007 1.00 86.94 290 THR A C 1
ATOM 2235 O O . THR A 1 290 ? 10.850 26.572 3.191 1.00 86.94 290 THR A O 1
ATOM 2238 N N . HIS A 1 291 ? 9.778 24.633 2.767 1.00 88.75 291 HIS A N 1
ATOM 2239 C CA . HIS A 1 291 ? 8.449 25.211 2.536 1.00 88.75 291 HIS A CA 1
ATOM 2240 C C . HIS A 1 291 ? 7.525 25.241 3.762 1.00 88.75 291 HIS A C 1
ATOM 2242 O O . HIS A 1 291 ? 6.465 25.860 3.697 1.00 88.75 291 HIS A O 1
ATOM 2248 N N . LEU A 1 292 ? 7.895 24.620 4.885 1.00 91.69 292 LEU A N 1
ATOM 2249 C CA . LEU A 1 292 ? 7.110 24.662 6.126 1.00 91.69 292 LEU A CA 1
ATOM 2250 C C . LEU A 1 292 ? 7.680 25.673 7.135 1.00 91.69 292 LEU A C 1
ATOM 2252 O O . LEU A 1 292 ? 8.892 25.897 7.211 1.00 91.69 292 LEU A O 1
ATOM 2256 N N . THR A 1 293 ? 6.815 26.289 7.949 1.00 91.69 293 THR A N 1
ATOM 2257 C CA . THR A 1 293 ? 7.275 27.056 9.121 1.00 91.69 293 THR A CA 1
ATOM 2258 C C . THR A 1 293 ? 7.860 26.128 10.198 1.00 91.69 293 THR A C 1
ATOM 2260 O O . THR A 1 293 ? 7.457 24.966 10.277 1.00 91.69 293 THR A O 1
ATOM 2263 N N . PRO A 1 294 ? 8.777 26.608 11.068 1.00 89.12 294 PRO A N 1
ATOM 2264 C CA . PRO A 1 294 ? 9.370 25.785 12.129 1.00 89.12 294 PRO A CA 1
ATOM 2265 C C . PRO A 1 294 ? 8.345 25.169 13.089 1.00 89.12 294 PRO A C 1
ATOM 2267 O O . PRO A 1 294 ? 8.517 24.035 13.524 1.00 89.12 294 PRO A O 1
ATOM 2270 N N . SER A 1 295 ? 7.262 25.890 13.400 1.00 88.44 295 SER A N 1
ATOM 2271 C CA . SER A 1 295 ? 6.159 25.341 14.201 1.00 88.44 295 SER A CA 1
ATOM 2272 C C . SER A 1 295 ? 5.487 24.191 13.449 1.00 88.44 295 SER A C 1
ATOM 2274 O O . SER A 1 295 ? 5.399 23.082 13.965 1.00 88.44 295 SER A O 1
ATOM 2276 N N . THR A 1 296 ? 5.135 24.403 12.179 1.00 91.94 296 THR A N 1
ATOM 2277 C CA . THR A 1 296 ? 4.479 23.373 11.365 1.00 91.94 296 THR A CA 1
ATOM 2278 C C . THR A 1 296 ? 5.329 22.114 11.214 1.00 91.94 296 THR A C 1
ATOM 2280 O O . THR A 1 296 ? 4.824 21.004 11.375 1.00 91.94 296 THR A O 1
ATOM 2283 N N . SER A 1 297 ? 6.624 22.271 10.929 1.00 91.38 297 SER A N 1
ATOM 2284 C CA . SER A 1 297 ? 7.531 21.150 10.671 1.00 91.38 297 SER A CA 1
ATOM 2285 C C . SER A 1 297 ? 7.838 20.312 11.914 1.00 91.38 297 SER A C 1
ATOM 2287 O O . SER A 1 297 ? 8.089 19.115 11.779 1.00 91.38 297 SER A O 1
ATOM 2289 N N . THR A 1 298 ? 7.798 20.904 13.111 1.00 91.44 298 THR A N 1
ATOM 2290 C CA . THR A 1 298 ? 8.176 20.224 14.361 1.00 91.44 298 THR A CA 1
ATOM 2291 C C . THR A 1 298 ? 6.990 19.660 15.139 1.00 91.44 298 THR A C 1
ATOM 2293 O O . THR A 1 298 ? 7.161 18.652 15.824 1.00 91.44 298 THR A O 1
ATOM 2296 N N . THR A 1 299 ? 5.789 20.240 15.023 1.00 93.00 299 THR A N 1
ATOM 2297 C CA . THR A 1 299 ? 4.634 19.822 15.837 1.00 93.00 299 THR A CA 1
ATOM 2298 C C . THR A 1 299 ? 3.426 19.392 15.014 1.00 93.00 299 THR A C 1
ATOM 2300 O O . THR A 1 299 ? 3.013 18.227 15.095 1.00 93.00 299 THR A O 1
ATOM 2303 N N . THR A 1 300 ? 2.839 20.284 14.213 1.00 94.31 300 THR A N 1
ATOM 2304 C CA . THR A 1 300 ? 1.524 20.017 13.609 1.00 94.31 300 THR A CA 1
ATOM 2305 C C . THR A 1 300 ? 1.584 18.979 12.491 1.00 94.31 300 THR A C 1
ATOM 2307 O O . THR A 1 300 ? 0.829 18.001 12.508 1.00 94.31 300 THR A O 1
ATOM 2310 N N . PHE A 1 301 ? 2.545 19.107 11.577 1.00 93.56 301 PHE A N 1
ATOM 2311 C CA . PHE A 1 301 ? 2.724 18.170 10.472 1.00 93.56 301 PHE A CA 1
ATOM 2312 C C . PHE A 1 301 ? 3.148 16.757 10.922 1.00 93.56 301 PHE A C 1
ATOM 2314 O O . PHE A 1 301 ? 2.526 15.791 10.464 1.00 93.56 301 PHE A O 1
ATOM 2321 N N . PRO A 1 302 ? 4.115 16.576 11.849 1.00 93.44 302 PRO A N 1
ATOM 2322 C CA . PRO A 1 302 ? 4.428 15.254 12.394 1.00 93.44 302 PRO A CA 1
ATOM 2323 C C . PRO A 1 302 ? 3.234 14.572 13.071 1.00 93.44 302 PRO A C 1
ATOM 2325 O O . PRO A 1 302 ? 3.035 13.373 12.881 1.00 93.44 302 PRO A O 1
ATOM 2328 N N . THR A 1 303 ? 2.405 15.321 13.809 1.00 94.69 303 THR A N 1
ATOM 2329 C CA . THR A 1 303 ? 1.208 14.770 14.474 1.00 94.69 303 THR A CA 1
ATOM 2330 C C . THR A 1 303 ? 0.190 14.255 13.453 1.00 94.69 303 THR A C 1
ATOM 2332 O O . THR A 1 303 ? -0.336 13.152 13.609 1.00 94.69 303 THR A O 1
ATOM 2335 N N . LEU A 1 304 ? -0.046 15.011 12.373 1.00 95.31 304 LEU A N 1
ATOM 2336 C CA . LEU A 1 304 ? -0.893 14.571 11.260 1.00 95.31 304 LEU A CA 1
ATOM 2337 C C . LEU A 1 304 ? -0.360 13.275 10.648 1.00 95.31 304 LEU A C 1
ATOM 2339 O O . LEU A 1 304 ? -1.098 12.301 10.489 1.00 95.31 304 LEU A O 1
ATOM 2343 N N . PHE A 1 305 ? 0.936 13.249 10.336 1.00 93.50 305 PHE A N 1
ATOM 2344 C CA . PHE A 1 305 ? 1.558 12.075 9.740 1.00 93.50 305 PHE A CA 1
ATOM 2345 C C . PHE A 1 305 ? 1.545 10.868 10.672 1.00 93.50 305 PHE A C 1
ATOM 2347 O O . PHE A 1 305 ? 1.411 9.748 10.190 1.00 93.50 305 PHE A O 1
ATOM 2354 N N . GLN A 1 306 ? 1.619 11.058 11.987 1.00 94.56 306 GLN A N 1
ATOM 2355 C CA . GLN A 1 306 ? 1.496 9.958 12.938 1.00 94.56 306 GLN A CA 1
ATOM 2356 C C . GLN A 1 306 ? 0.103 9.316 12.896 1.00 94.56 306 GLN A C 1
ATOM 2358 O O . GLN A 1 306 ? -0.005 8.088 12.912 1.00 94.56 306 GLN A O 1
ATOM 2363 N N . LEU A 1 307 ? -0.958 10.120 12.777 1.00 95.69 307 LEU A N 1
ATOM 2364 C CA . LEU A 1 307 ? -2.319 9.600 12.643 1.00 95.69 307 LEU A CA 1
ATOM 2365 C C . LEU A 1 307 ? -2.528 8.885 11.297 1.00 95.69 307 LEU A C 1
ATOM 2367 O O . LEU A 1 307 ? -3.078 7.784 11.267 1.00 95.69 307 LEU A O 1
ATOM 2371 N N . LEU A 1 308 ? -2.020 9.460 10.202 1.00 96.00 308 LEU A N 1
ATOM 2372 C CA . LEU A 1 308 ? -2.039 8.842 8.870 1.00 96.00 308 LEU A CA 1
ATOM 2373 C C . LEU A 1 308 ? -1.287 7.502 8.844 1.00 96.00 308 LEU A C 1
ATOM 2375 O O . LEU A 1 308 ? -1.796 6.517 8.311 1.00 96.00 308 LEU A O 1
ATOM 2379 N N . LYS A 1 309 ? -0.102 7.436 9.464 1.00 94.81 309 LYS A N 1
ATOM 2380 C CA . LYS A 1 309 ? 0.673 6.195 9.616 1.00 94.81 309 LYS A CA 1
ATOM 2381 C C . LYS A 1 309 ? -0.112 5.142 10.389 1.00 94.81 309 LYS A C 1
ATOM 2383 O O . LYS A 1 309 ? -0.171 4.000 9.951 1.00 94.81 309 LYS A O 1
ATOM 2388 N N . SER A 1 310 ? -0.740 5.530 11.501 1.00 95.44 310 SER A N 1
ATOM 2389 C CA . SER A 1 310 ? -1.591 4.638 12.298 1.00 95.44 310 SER A CA 1
ATOM 2390 C C . SER A 1 310 ? -2.718 4.031 11.447 1.00 95.44 310 SER A C 1
ATOM 2392 O O . SER A 1 310 ? -2.871 2.809 11.413 1.00 95.44 310 SER A O 1
ATOM 2394 N N . ALA A 1 311 ? -3.419 4.859 10.661 1.00 96.31 311 ALA A N 1
ATOM 2395 C CA . ALA A 1 311 ? -4.485 4.407 9.764 1.00 96.31 311 ALA A CA 1
ATOM 2396 C C . ALA A 1 311 ? -3.979 3.466 8.659 1.00 96.31 311 ALA A C 1
ATOM 2398 O O . ALA A 1 311 ? -4.593 2.431 8.377 1.00 96.31 311 ALA A O 1
ATOM 2399 N N . MET A 1 312 ? -2.837 3.800 8.051 1.00 96.19 312 MET A N 1
ATOM 2400 C CA . MET A 1 312 ? -2.198 2.972 7.032 1.00 96.19 312 MET A CA 1
ATOM 2401 C C . MET A 1 312 ? -1.786 1.609 7.602 1.00 96.19 312 MET A C 1
ATOM 2403 O O . MET A 1 312 ? -2.110 0.579 7.014 1.00 96.19 312 MET A O 1
ATOM 2407 N N . PHE A 1 313 ? -1.113 1.582 8.757 1.00 95.50 313 PHE A N 1
ATOM 2408 C CA . PHE A 1 313 ? -0.679 0.339 9.395 1.00 95.50 313 PHE A CA 1
ATOM 2409 C C . PHE A 1 313 ? -1.860 -0.557 9.758 1.00 95.50 313 PHE A C 1
ATOM 2411 O O . PHE A 1 313 ? -1.829 -1.744 9.436 1.00 95.50 313 PHE A O 1
ATOM 2418 N N . ALA A 1 314 ? -2.916 0.006 10.349 1.00 96.69 314 ALA A N 1
ATOM 2419 C CA . ALA A 1 314 ? -4.131 -0.735 10.670 1.00 96.69 314 ALA A CA 1
ATOM 2420 C C . ALA A 1 314 ? -4.750 -1.377 9.419 1.00 96.69 314 ALA A C 1
ATOM 2422 O O . ALA A 1 314 ? -5.014 -2.579 9.396 1.00 96.69 314 ALA A O 1
ATOM 2423 N N . THR A 1 315 ? -4.897 -0.590 8.349 1.00 97.69 315 THR A N 1
ATOM 2424 C CA . THR A 1 315 ? -5.452 -1.055 7.070 1.00 97.69 315 THR A CA 1
ATOM 2425 C C . THR A 1 315 ? -4.617 -2.192 6.477 1.00 97.69 315 THR A C 1
ATOM 2427 O O . THR A 1 315 ? -5.160 -3.222 6.084 1.00 97.69 315 THR A O 1
ATOM 2430 N N . VAL A 1 316 ? -3.288 -2.053 6.455 1.00 96.94 316 VAL A N 1
ATOM 2431 C CA . VAL A 1 316 ? -2.385 -3.064 5.885 1.00 96.94 316 VAL A CA 1
ATOM 2432 C C . VAL A 1 316 ? -2.348 -4.347 6.719 1.00 96.94 316 VAL A C 1
ATOM 2434 O O . VAL A 1 316 ? -2.310 -5.433 6.146 1.00 96.94 316 VAL A O 1
ATOM 2437 N N . VAL A 1 317 ? -2.397 -4.264 8.052 1.00 96.56 317 VAL A N 1
ATOM 2438 C CA . VAL A 1 317 ? -2.475 -5.448 8.932 1.00 96.56 317 VAL A CA 1
ATOM 2439 C C . VAL A 1 317 ? -3.750 -6.252 8.659 1.00 96.56 317 VAL A C 1
ATOM 2441 O O . VAL A 1 317 ? -3.711 -7.483 8.573 1.00 96.56 317 VAL A O 1
ATOM 2444 N N . ILE A 1 318 ? -4.873 -5.565 8.450 1.00 97.94 318 ILE A N 1
ATOM 2445 C CA . ILE A 1 318 ? -6.138 -6.216 8.102 1.00 97.94 318 ILE A CA 1
ATOM 2446 C C . ILE A 1 318 ? -6.056 -6.833 6.697 1.00 97.94 318 ILE A C 1
ATOM 2448 O O . ILE A 1 318 ? -6.379 -8.010 6.532 1.00 97.94 318 ILE A O 1
ATOM 2452 N N . LEU A 1 319 ? -5.550 -6.097 5.698 1.00 98.12 319 LEU A N 1
ATOM 2453 C CA . LEU A 1 319 ? -5.365 -6.614 4.333 1.00 98.12 319 LEU A CA 1
ATOM 2454 C C . LEU A 1 319 ? -4.425 -7.825 4.279 1.00 98.12 319 LEU A C 1
ATOM 2456 O O . LEU A 1 319 ? -4.690 -8.768 3.538 1.00 98.12 319 LEU A O 1
ATOM 2460 N N . ARG A 1 320 ? -3.358 -7.843 5.088 1.00 97.38 320 ARG A N 1
ATOM 2461 C CA . ARG A 1 320 ? -2.463 -9.003 5.220 1.00 97.38 320 ARG A CA 1
ATOM 2462 C C . ARG A 1 320 ? -3.247 -10.252 5.613 1.00 97.38 320 ARG A C 1
ATOM 2464 O O . ARG A 1 320 ? -3.030 -11.312 5.033 1.00 97.38 320 ARG A O 1
ATOM 2471 N N . SER A 1 321 ? -4.159 -10.116 6.566 1.00 97.06 321 SER A N 1
ATOM 2472 C CA . SER A 1 321 ? -4.972 -11.225 7.078 1.00 97.06 321 SER A CA 1
ATOM 2473 C C . SER A 1 321 ? -6.010 -11.675 6.051 1.00 97.06 321 SER A C 1
ATOM 2475 O O . SER A 1 321 ? -6.210 -12.871 5.854 1.00 97.06 321 SER A O 1
ATOM 2477 N N . VAL A 1 322 ? -6.600 -10.727 5.311 1.00 97.00 322 VAL A N 1
ATOM 2478 C CA . VAL A 1 322 ? -7.477 -11.022 4.168 1.00 97.00 322 VAL A CA 1
ATOM 2479 C C . VAL A 1 322 ? -6.740 -11.840 3.107 1.00 97.00 322 VAL A C 1
ATOM 2481 O O . VAL A 1 322 ? -7.229 -12.895 2.710 1.00 97.00 322 VAL A O 1
ATOM 2484 N N . LEU A 1 323 ? -5.558 -11.402 2.666 1.00 96.94 323 LEU A N 1
ATOM 2485 C CA . LEU A 1 323 ? -4.783 -12.132 1.658 1.00 96.94 323 LEU A CA 1
ATOM 2486 C C . LEU A 1 323 ? -4.304 -13.489 2.181 1.00 96.94 323 LEU A C 1
ATOM 2488 O O . LEU A 1 323 ? -4.393 -14.477 1.460 1.00 96.94 323 LEU A O 1
ATOM 2492 N N . GLY A 1 324 ? -3.880 -13.568 3.446 1.00 95.44 324 GLY A N 1
ATOM 2493 C CA . GLY A 1 324 ? -3.572 -14.841 4.100 1.00 95.44 324 GLY A CA 1
ATOM 2494 C C . GLY A 1 324 ? -4.757 -15.810 4.050 1.00 95.44 324 GLY A C 1
ATOM 2495 O O . GLY A 1 324 ? -4.587 -16.981 3.714 1.00 95.44 324 GLY A O 1
ATOM 2496 N N . ARG A 1 325 ? -5.978 -15.312 4.281 1.00 93.88 325 ARG A N 1
ATOM 2497 C CA . ARG A 1 325 ? -7.201 -16.110 4.167 1.00 93.88 325 ARG A CA 1
ATOM 2498 C C . ARG A 1 325 ? -7.498 -16.529 2.724 1.00 93.88 325 ARG A C 1
ATOM 2500 O O . ARG A 1 325 ? -7.897 -17.670 2.523 1.00 93.88 325 ARG A O 1
ATOM 2507 N N . ILE A 1 326 ? -7.270 -15.670 1.726 1.00 94.75 326 ILE A N 1
ATOM 2508 C CA . ILE A 1 326 ? -7.431 -16.025 0.300 1.00 94.75 326 ILE A CA 1
ATOM 2509 C C . ILE A 1 326 ? -6.503 -17.179 -0.097 1.00 94.75 326 ILE A C 1
ATOM 2511 O O . ILE A 1 326 ? -6.918 -18.052 -0.853 1.00 94.75 326 ILE A O 1
ATOM 2515 N N . LEU A 1 327 ? -5.268 -17.205 0.416 1.00 93.06 327 LEU A N 1
ATOM 2516 C CA . LEU A 1 327 ? -4.298 -18.260 0.101 1.00 93.06 327 LEU A CA 1
ATOM 2517 C C . LEU A 1 327 ? -4.678 -19.630 0.684 1.00 93.06 327 LEU A C 1
ATOM 2519 O O . LEU A 1 327 ? -4.277 -20.654 0.134 1.00 93.06 327 LEU A O 1
ATOM 2523 N N . VAL A 1 328 ? -5.422 -19.657 1.794 1.00 92.56 328 VAL A N 1
ATOM 2524 C CA . VAL A 1 328 ? -5.741 -20.889 2.536 1.00 92.56 328 VAL A CA 1
ATOM 2525 C C . VAL A 1 328 ? -7.173 -21.373 2.287 1.00 92.56 328 VAL A C 1
ATOM 2527 O O . VAL A 1 328 ? -7.415 -22.577 2.307 1.00 92.56 328 VAL A O 1
ATOM 2530 N N . ASP A 1 329 ? -8.130 -20.471 2.056 1.00 90.75 329 ASP A N 1
ATOM 2531 C CA . ASP A 1 329 ? -9.552 -20.803 1.931 1.00 90.75 329 ASP A CA 1
ATOM 2532 C C . ASP A 1 329 ? -9.970 -21.054 0.468 1.00 90.75 329 ASP A C 1
ATOM 2534 O O . ASP A 1 329 ? -10.021 -20.105 -0.327 1.00 90.75 329 ASP A O 1
ATOM 2538 N N . PRO A 1 330 ? -10.369 -22.288 0.097 1.00 87.50 330 PRO A N 1
ATOM 2539 C CA . PRO A 1 330 ? -10.767 -22.616 -1.273 1.00 87.50 330 PRO A CA 1
ATOM 2540 C C . PRO A 1 330 ? -11.940 -21.783 -1.808 1.00 87.50 330 PRO A C 1
ATOM 2542 O O . PRO A 1 330 ? -12.026 -21.546 -3.012 1.00 87.50 330 PRO A O 1
ATOM 2545 N N . HIS A 1 331 ? -12.848 -21.319 -0.941 1.00 85.50 331 HIS A N 1
ATOM 2546 C CA . HIS A 1 331 ? -14.012 -20.537 -1.369 1.00 85.50 331 HIS A CA 1
ATOM 2547 C C . HIS A 1 331 ? -13.626 -19.115 -1.786 1.00 85.50 331 HIS A C 1
ATOM 2549 O O . HIS A 1 331 ? -14.267 -18.524 -2.659 1.00 85.50 331 HIS A O 1
ATOM 2555 N N . LEU A 1 332 ? -12.579 -18.563 -1.170 1.00 86.44 332 LEU A N 1
ATOM 2556 C CA . LEU A 1 332 ? -12.030 -17.254 -1.521 1.00 86.44 332 LEU A CA 1
ATOM 2557 C C . LEU A 1 332 ? -11.017 -17.354 -2.660 1.00 86.44 332 LEU A C 1
ATOM 2559 O O . LEU A 1 332 ? -10.950 -16.444 -3.482 1.00 86.44 332 LEU A O 1
ATOM 2563 N N . ALA A 1 333 ? -10.296 -18.474 -2.748 1.00 87.00 333 ALA A N 1
ATOM 2564 C CA . ALA A 1 333 ? -9.302 -18.747 -3.782 1.00 87.00 333 ALA A CA 1
ATOM 2565 C C . ALA A 1 333 ? -9.890 -18.928 -5.197 1.00 87.00 333 ALA A C 1
ATOM 2567 O O . ALA A 1 333 ? -9.138 -19.121 -6.149 1.00 87.00 333 ALA A O 1
ATOM 2568 N N . THR A 1 334 ? -11.218 -18.870 -5.357 1.00 86.94 334 THR A N 1
ATOM 2569 C CA . THR A 1 334 ? -11.868 -18.905 -6.677 1.00 86.94 334 THR A CA 1
ATOM 2570 C C . THR A 1 334 ? -11.427 -17.739 -7.567 1.00 86.94 334 THR A C 1
ATOM 2572 O O . THR A 1 334 ? -11.344 -16.596 -7.113 1.00 86.94 334 THR A O 1
ATOM 2575 N N . ASP A 1 335 ? -11.230 -18.021 -8.856 1.00 81.12 335 ASP A N 1
ATOM 2576 C CA . ASP A 1 335 ? -10.578 -17.127 -9.822 1.00 81.12 335 ASP A CA 1
ATOM 2577 C C . ASP A 1 335 ? -11.107 -15.686 -9.832 1.00 81.12 335 ASP A C 1
ATOM 2579 O O . ASP A 1 335 ? -10.334 -14.730 -9.794 1.00 81.12 335 ASP A O 1
ATOM 2583 N N . ALA A 1 336 ? -12.431 -15.511 -9.835 1.00 84.38 336 ALA A N 1
ATOM 2584 C CA . ALA A 1 336 ? -13.043 -14.184 -9.883 1.00 84.38 336 ALA A CA 1
ATOM 2585 C C . ALA A 1 336 ? -12.839 -13.382 -8.585 1.00 84.38 336 ALA A C 1
ATOM 2587 O O . ALA A 1 336 ? -12.620 -12.172 -8.627 1.00 84.38 336 ALA A O 1
ATOM 2588 N N . HIS A 1 337 ? -12.911 -14.042 -7.426 1.00 88.06 337 HIS A N 1
ATOM 2589 C CA . HIS A 1 337 ? -12.854 -13.358 -6.133 1.00 88.06 337 HIS A CA 1
ATOM 2590 C C . HIS A 1 337 ? -11.416 -13.081 -5.718 1.00 88.06 337 HIS A C 1
ATOM 2592 O O . HIS A 1 337 ? -11.140 -11.979 -5.254 1.00 88.06 337 HIS A O 1
ATOM 2598 N N . ALA A 1 338 ? -10.505 -14.033 -5.935 1.00 92.81 338 ALA A N 1
ATOM 2599 C CA . ALA A 1 338 ? -9.085 -13.841 -5.674 1.00 92.81 338 ALA A CA 1
ATOM 2600 C C . ALA A 1 338 ? -8.546 -12.647 -6.479 1.00 92.81 338 ALA A C 1
ATOM 2602 O O . ALA A 1 338 ? -7.967 -11.733 -5.899 1.00 92.81 338 ALA A O 1
ATOM 2603 N N . ALA A 1 339 ? -8.838 -12.586 -7.786 1.00 94.50 339 ALA A N 1
ATOM 2604 C CA . ALA A 1 339 ? -8.441 -11.459 -8.628 1.00 94.50 339 ALA A CA 1
ATOM 2605 C C . ALA A 1 339 ? -9.064 -10.128 -8.167 1.00 94.50 339 ALA A C 1
ATOM 2607 O O . ALA A 1 339 ? -8.359 -9.125 -8.059 1.00 94.50 339 ALA A O 1
ATOM 2608 N N . SER A 1 340 ? -10.368 -10.112 -7.861 1.00 94.12 340 SER A N 1
ATOM 2609 C CA . SER A 1 340 ? -11.064 -8.899 -7.410 1.00 94.12 340 SER A CA 1
ATOM 2610 C C . SER A 1 340 ? -10.530 -8.382 -6.073 1.00 94.12 340 SER A C 1
ATOM 2612 O O . SER A 1 340 ? -10.280 -7.189 -5.943 1.00 94.12 340 SER A O 1
ATOM 2614 N N . LEU A 1 341 ? -10.342 -9.261 -5.086 1.00 95.69 341 LEU A N 1
ATOM 2615 C CA . LEU A 1 341 ? -9.851 -8.894 -3.757 1.00 95.69 341 LEU A CA 1
ATOM 2616 C C . LEU A 1 341 ? -8.399 -8.404 -3.815 1.00 95.69 341 LEU A C 1
ATOM 2618 O O . LEU A 1 341 ? -8.077 -7.397 -3.187 1.00 95.69 341 LEU A O 1
ATOM 2622 N N . SER A 1 342 ? -7.539 -9.060 -4.602 1.00 97.12 342 SER A N 1
ATOM 2623 C CA . SER A 1 342 ? -6.162 -8.606 -4.829 1.00 97.12 342 SER A CA 1
ATOM 2624 C C . SER A 1 342 ? -6.110 -7.262 -5.557 1.00 97.12 342 SER A C 1
ATOM 2626 O O . SER A 1 342 ? -5.341 -6.388 -5.167 1.00 97.12 342 SER A O 1
ATOM 2628 N N . SER A 1 343 ? -6.972 -7.045 -6.557 1.00 97.31 343 SER A N 1
ATOM 2629 C CA . SER A 1 343 ? -7.098 -5.743 -7.225 1.00 97.31 343 SER A CA 1
ATOM 2630 C C . SER A 1 343 ? -7.542 -4.650 -6.249 1.00 97.31 343 SER A C 1
ATOM 2632 O O . SER A 1 343 ? -6.961 -3.566 -6.236 1.00 97.31 343 SER A O 1
ATOM 2634 N N . SER A 1 344 ? -8.538 -4.920 -5.399 1.00 97.44 344 SER A N 1
ATOM 2635 C CA . SER A 1 344 ? -8.986 -3.980 -4.365 1.00 97.44 344 SER A CA 1
ATOM 2636 C C . SER A 1 344 ? -7.890 -3.672 -3.347 1.00 97.44 344 SER A C 1
ATOM 2638 O O . SER A 1 344 ? -7.698 -2.507 -3.009 1.00 97.44 344 SER A O 1
ATOM 2640 N N . ALA A 1 345 ? -7.123 -4.675 -2.908 1.00 98.06 345 ALA A N 1
ATOM 2641 C CA . ALA A 1 345 ? -5.987 -4.464 -2.015 1.00 98.06 345 ALA A CA 1
ATOM 2642 C C . ALA A 1 345 ? -4.934 -3.540 -2.650 1.00 98.06 345 ALA A C 1
ATOM 2644 O O . ALA A 1 345 ? -4.483 -2.597 -2.000 1.00 98.06 345 ALA A O 1
ATOM 2645 N N . LEU A 1 346 ? -4.598 -3.740 -3.929 1.00 98.25 346 LEU A N 1
ATOM 2646 C CA . LEU A 1 346 ? -3.687 -2.849 -4.655 1.00 98.25 346 LEU A CA 1
ATOM 2647 C C . LEU A 1 346 ? -4.262 -1.433 -4.813 1.00 98.25 346 LEU A C 1
ATOM 2649 O O . LEU A 1 346 ? -3.543 -0.459 -4.611 1.00 98.25 346 LEU A O 1
ATOM 2653 N N . HIS A 1 347 ? -5.563 -1.275 -5.072 1.00 98.50 347 HIS A N 1
ATOM 2654 C CA . HIS A 1 347 ? -6.198 0.048 -5.050 1.00 98.50 347 HIS A CA 1
ATOM 2655 C C . HIS A 1 347 ? -6.099 0.729 -3.684 1.00 98.50 347 HIS A C 1
ATOM 2657 O O . HIS A 1 347 ? -5.798 1.921 -3.615 1.00 98.50 347 HIS A O 1
ATOM 2663 N N . THR A 1 348 ? -6.311 -0.013 -2.596 1.00 98.44 348 THR A N 1
ATOM 2664 C CA . THR A 1 348 ? -6.137 0.511 -1.240 1.00 98.44 348 THR A CA 1
ATOM 2665 C C . THR A 1 348 ? -4.692 0.947 -1.000 1.00 98.44 348 THR A C 1
ATOM 2667 O O . THR A 1 348 ? -4.469 2.049 -0.501 1.00 98.44 348 THR A O 1
ATOM 2670 N N . LEU A 1 349 ? -3.702 0.140 -1.402 1.00 97.75 349 LEU A N 1
ATOM 2671 C CA . LEU A 1 349 ? -2.286 0.500 -1.284 1.00 97.75 349 LEU A CA 1
ATOM 2672 C C . LEU A 1 349 ? -1.935 1.739 -2.115 1.00 97.75 349 LEU A C 1
ATOM 2674 O O . LEU A 1 349 ? -1.276 2.638 -1.599 1.00 97.75 349 LEU A O 1
ATOM 2678 N N . ARG A 1 350 ? -2.434 1.836 -3.353 1.00 97.31 350 ARG A N 1
ATOM 2679 C CA . ARG A 1 350 ? -2.285 3.028 -4.200 1.00 97.31 350 ARG A CA 1
ATOM 2680 C C . ARG A 1 350 ? -2.789 4.279 -3.494 1.00 97.31 350 ARG A C 1
ATOM 2682 O O . ARG A 1 350 ? -2.110 5.301 -3.475 1.00 97.31 350 ARG A O 1
ATOM 2689 N N . ASN A 1 351 ? -3.982 4.204 -2.911 1.00 97.94 351 ASN A N 1
ATOM 2690 C CA . ASN A 1 351 ? -4.608 5.347 -2.257 1.00 97.94 351 ASN A CA 1
ATOM 2691 C C . ASN A 1 351 ? -3.866 5.785 -0.986 1.00 97.94 351 ASN A C 1
ATOM 2693 O O . ASN A 1 351 ? -3.922 6.954 -0.616 1.00 97.94 351 ASN A O 1
ATOM 2697 N N . LEU A 1 352 ? -3.139 4.870 -0.342 1.00 96.62 352 LEU A N 1
ATOM 2698 C CA . LEU A 1 352 ? -2.309 5.142 0.832 1.00 96.62 352 LEU A CA 1
ATOM 2699 C C . LEU A 1 352 ? -0.840 5.432 0.480 1.00 96.62 352 LEU A C 1
ATOM 2701 O O . LEU A 1 352 ? -0.035 5.686 1.379 1.00 96.62 352 LEU A O 1
ATOM 2705 N N . TYR A 1 353 ? -0.476 5.425 -0.807 1.00 95.19 353 TYR A N 1
ATOM 2706 C CA . TYR A 1 353 ? 0.924 5.472 -1.225 1.00 95.19 353 TYR A CA 1
ATOM 2707 C C . TYR A 1 353 ? 1.634 6.774 -0.835 1.00 95.19 353 TYR A C 1
ATOM 2709 O O . TYR A 1 353 ? 2.816 6.756 -0.497 1.00 95.19 353 TYR A O 1
ATOM 2717 N N . PHE A 1 354 ? 0.897 7.887 -0.757 1.00 93.75 354 PHE A N 1
ATOM 2718 C CA . PHE A 1 354 ? 1.425 9.178 -0.300 1.00 93.75 354 PHE A CA 1
ATOM 2719 C C . PHE A 1 354 ? 1.914 9.156 1.162 1.00 93.75 354 PHE A C 1
ATOM 2721 O O . PHE A 1 354 ? 2.689 10.026 1.572 1.00 93.75 354 PHE A O 1
ATOM 2728 N N . ILE A 1 355 ? 1.455 8.172 1.947 1.00 93.94 355 ILE A N 1
ATOM 2729 C CA . ILE A 1 355 ? 1.888 7.909 3.321 1.00 93.94 355 ILE A CA 1
ATOM 2730 C C . ILE A 1 355 ? 3.085 6.955 3.296 1.00 93.94 355 ILE A C 1
ATOM 2732 O O . ILE A 1 355 ? 4.125 7.260 3.885 1.00 93.94 355 ILE A O 1
ATOM 2736 N N . SER A 1 356 ? 2.959 5.816 2.602 1.00 90.62 356 SER A N 1
ATOM 2737 C CA . SER A 1 356 ? 3.983 4.762 2.605 1.00 90.62 356 SER A CA 1
ATOM 2738 C C . SER A 1 356 ? 5.281 5.184 1.926 1.00 90.62 356 SER A C 1
ATOM 2740 O O . SER A 1 356 ? 6.355 4.799 2.383 1.00 90.62 356 SER A O 1
ATOM 2742 N N . SER A 1 357 ? 5.218 6.020 0.886 1.00 87.88 357 SER A N 1
ATOM 2743 C CA . SER A 1 357 ? 6.407 6.493 0.167 1.00 87.88 357 SER A CA 1
ATOM 2744 C C . SER A 1 357 ? 7.362 7.307 1.050 1.00 87.88 357 SER A C 1
ATOM 2746 O O . SER A 1 357 ? 8.528 7.455 0.709 1.00 87.88 357 SER A O 1
ATOM 2748 N N . ARG A 1 358 ? 6.894 7.818 2.199 1.00 84.56 358 ARG A N 1
ATOM 2749 C CA . ARG A 1 358 ? 7.689 8.613 3.154 1.00 84.56 358 ARG A CA 1
ATOM 2750 C C . ARG A 1 358 ? 8.289 7.792 4.300 1.00 84.56 358 ARG A C 1
ATOM 2752 O O . ARG A 1 358 ? 8.981 8.348 5.145 1.00 84.56 358 ARG A O 1
ATOM 2759 N N . LEU A 1 359 ? 7.981 6.497 4.375 1.00 73.75 359 LEU A N 1
ATOM 2760 C CA . LEU A 1 359 ? 8.441 5.587 5.434 1.00 73.75 359 LEU A CA 1
ATOM 2761 C C . LEU A 1 359 ? 9.628 4.710 5.009 1.00 73.75 359 LEU A C 1
ATOM 2763 O O . LEU A 1 359 ? 10.175 3.992 5.847 1.00 73.75 359 LEU A O 1
ATOM 2767 N N . GLY A 1 360 ? 9.998 4.745 3.724 1.00 62.19 360 GLY A N 1
ATOM 2768 C CA . GLY A 1 360 ? 10.883 3.761 3.100 1.00 62.19 360 GLY A CA 1
ATOM 2769 C C . GLY A 1 360 ? 10.186 2.403 2.948 1.00 62.19 360 GLY A C 1
ATOM 2770 O O . GLY A 1 360 ? 9.536 1.908 3.867 1.00 62.19 360 GLY A O 1
ATOM 2771 N N . THR A 1 361 ? 10.302 1.770 1.781 1.00 51.66 361 THR A N 1
ATOM 2772 C CA . THR A 1 361 ? 9.620 0.496 1.472 1.00 51.66 361 THR A CA 1
ATOM 2773 C C . THR A 1 361 ? 10.153 -0.696 2.280 1.00 51.66 361 THR A C 1
ATOM 2775 O O . THR A 1 361 ? 9.451 -1.693 2.433 1.00 51.66 361 THR A O 1
ATOM 2778 N N . ALA A 1 362 ? 11.355 -0.587 2.856 1.00 52.34 362 ALA A N 1
ATOM 2779 C CA . ALA A 1 362 ? 12.004 -1.646 3.632 1.00 52.34 362 ALA A CA 1
ATOM 2780 C C . ALA A 1 362 ? 11.563 -1.727 5.110 1.00 52.34 362 ALA A C 1
ATOM 2782 O O . ALA A 1 362 ? 11.909 -2.688 5.795 1.00 52.34 362 ALA A O 1
ATOM 2783 N N . SER A 1 363 ? 10.800 -0.756 5.629 1.00 57.53 363 SER A N 1
ATOM 2784 C CA . SER A 1 363 ? 10.511 -0.667 7.071 1.00 57.53 363 SER A CA 1
ATOM 2785 C C . SER A 1 363 ? 9.264 -1.441 7.526 1.00 57.53 363 SER A C 1
ATOM 2787 O O . SER A 1 363 ? 9.061 -1.618 8.728 1.00 57.53 363 SER A O 1
ATOM 2789 N N . PHE A 1 364 ? 8.429 -1.939 6.600 1.00 79.00 364 PHE A N 1
ATOM 2790 C CA . PHE A 1 364 ? 7.136 -2.543 6.942 1.00 79.00 364 PHE A CA 1
ATOM 2791 C C . PHE A 1 364 ? 6.814 -3.815 6.140 1.00 79.00 364 PHE A C 1
ATOM 2793 O O . PHE A 1 364 ? 6.138 -3.794 5.112 1.00 79.00 364 PHE A O 1
ATOM 2800 N N . THR A 1 365 ? 7.241 -4.964 6.667 1.00 86.88 365 THR A N 1
ATOM 2801 C CA . THR A 1 365 ? 7.105 -6.290 6.031 1.00 86.88 365 THR A CA 1
ATOM 2802 C C . THR A 1 365 ? 5.668 -6.681 5.675 1.00 86.88 365 THR A C 1
ATOM 2804 O O . THR A 1 365 ? 5.448 -7.381 4.686 1.00 86.88 365 THR A O 1
ATOM 2807 N N . ALA A 1 366 ? 4.667 -6.229 6.441 1.00 91.12 366 ALA A N 1
ATOM 2808 C CA . ALA A 1 366 ? 3.266 -6.503 6.126 1.00 91.12 366 ALA A CA 1
ATOM 2809 C C . ALA A 1 366 ? 2.812 -5.796 4.839 1.00 91.12 366 ALA A C 1
ATOM 2811 O O . ALA A 1 366 ? 2.046 -6.384 4.081 1.00 91.12 366 ALA A O 1
ATOM 2812 N N . TYR A 1 367 ? 3.318 -4.591 4.551 1.00 92.88 367 TYR A N 1
ATOM 2813 C CA . TYR A 1 367 ? 3.044 -3.898 3.289 1.00 92.88 367 TYR A CA 1
ATOM 2814 C C . TYR A 1 367 ? 3.638 -4.660 2.110 1.00 92.88 367 TYR A C 1
ATOM 2816 O O . TYR A 1 367 ? 2.928 -4.932 1.145 1.00 92.88 367 TYR A O 1
ATOM 2824 N N . THR A 1 368 ? 4.904 -5.077 2.216 1.00 92.69 368 THR A N 1
ATOM 2825 C CA . THR A 1 368 ? 5.571 -5.879 1.180 1.00 92.69 368 THR A CA 1
ATOM 2826 C C . THR A 1 368 ? 4.819 -7.178 0.918 1.00 92.69 368 THR A C 1
ATOM 2828 O O . THR A 1 368 ? 4.562 -7.512 -0.235 1.00 92.69 368 THR A O 1
ATOM 2831 N N . PHE A 1 369 ? 4.383 -7.870 1.978 1.00 95.38 369 PHE A N 1
ATOM 2832 C CA . PHE A 1 369 ? 3.547 -9.061 1.847 1.00 95.38 369 PHE A CA 1
ATOM 2833 C C . PHE A 1 369 ? 2.249 -8.763 1.090 1.00 95.38 369 PHE A C 1
ATOM 2835 O O . PHE A 1 369 ? 1.929 -9.483 0.149 1.00 95.38 369 PHE A O 1
ATOM 2842 N N . VAL A 1 370 ? 1.512 -7.709 1.465 1.00 97.06 370 VAL A N 1
ATOM 2843 C CA . VAL A 1 370 ? 0.240 -7.368 0.808 1.00 97.06 370 VAL A CA 1
ATOM 2844 C C . VAL A 1 370 ? 0.449 -7.013 -0.660 1.00 97.06 370 VAL A C 1
ATOM 2846 O O . VAL A 1 370 ? -0.299 -7.492 -1.511 1.00 97.06 370 VAL A O 1
ATOM 2849 N N . SER A 1 371 ? 1.480 -6.223 -0.961 1.00 96.12 371 SER A N 1
ATOM 2850 C CA . SER A 1 371 ? 1.810 -5.798 -2.320 1.00 96.12 371 SER A CA 1
ATOM 2851 C C . SER A 1 371 ? 2.182 -6.988 -3.204 1.00 96.12 371 SER A C 1
ATOM 2853 O O . SER A 1 371 ? 1.506 -7.238 -4.200 1.00 96.12 371 SER A O 1
ATOM 2855 N N . LEU A 1 372 ? 3.205 -7.759 -2.820 1.00 96.75 372 LEU A N 1
ATOM 2856 C CA . LEU A 1 372 ? 3.713 -8.868 -3.633 1.00 96.75 372 LEU A CA 1
ATOM 2857 C C . LEU A 1 372 ? 2.691 -9.999 -3.759 1.00 96.75 372 LEU A C 1
ATOM 2859 O O . LEU A 1 372 ? 2.439 -10.462 -4.863 1.00 96.75 372 LEU A O 1
ATOM 2863 N N . THR A 1 373 ? 2.003 -10.366 -2.673 1.00 97.81 373 THR A N 1
ATOM 2864 C CA . THR A 1 373 ? 0.967 -11.415 -2.731 1.00 97.81 373 THR A CA 1
ATOM 2865 C C . THR A 1 373 ? -0.188 -11.008 -3.648 1.00 97.81 373 THR A C 1
ATOM 2867 O O . THR A 1 373 ? -0.715 -11.836 -4.389 1.00 97.81 373 THR A O 1
ATOM 2870 N N . SER A 1 374 ? -0.595 -9.733 -3.630 1.00 97.94 374 SER A N 1
ATOM 2871 C CA . SER A 1 374 ? -1.650 -9.256 -4.532 1.00 97.94 374 SER A CA 1
ATOM 2872 C C . SER A 1 374 ? -1.198 -9.259 -5.991 1.00 97.94 374 SER A C 1
ATOM 2874 O O . SER A 1 374 ? -1.982 -9.642 -6.857 1.00 97.94 374 SER A O 1
ATOM 2876 N N . ILE A 1 375 ? 0.053 -8.872 -6.259 1.00 97.75 375 ILE A N 1
ATOM 2877 C CA . ILE A 1 375 ? 0.663 -8.933 -7.593 1.00 97.75 375 ILE A CA 1
ATOM 2878 C C . ILE A 1 375 ? 0.726 -10.382 -8.085 1.00 97.75 375 ILE A C 1
ATOM 2880 O O . ILE A 1 375 ? 0.255 -10.655 -9.185 1.00 97.75 375 ILE A O 1
ATOM 2884 N N . ASP A 1 376 ? 1.206 -11.316 -7.263 1.00 96.62 376 ASP A N 1
ATOM 2885 C CA . ASP A 1 376 ? 1.329 -12.736 -7.612 1.00 96.62 376 ASP A CA 1
ATOM 2886 C C . ASP A 1 376 ? -0.030 -13.367 -7.941 1.00 96.62 376 ASP A C 1
ATOM 2888 O O . ASP A 1 376 ? -0.176 -14.072 -8.944 1.00 96.62 376 ASP A O 1
ATOM 2892 N N . ILE A 1 377 ? -1.057 -13.091 -7.126 1.00 96.12 377 ILE A N 1
ATOM 2893 C CA . ILE A 1 377 ? -2.422 -13.556 -7.398 1.00 96.12 377 ILE A CA 1
ATOM 2894 C C . ILE A 1 377 ? -2.930 -12.942 -8.705 1.00 96.12 377 ILE A C 1
ATOM 2896 O O . ILE A 1 377 ? -3.454 -13.664 -9.553 1.00 96.12 377 ILE A O 1
ATOM 2900 N N . LEU A 1 378 ? -2.773 -11.629 -8.895 1.00 96.06 378 LEU A N 1
ATOM 2901 C CA . LEU A 1 378 ? -3.310 -10.924 -10.058 1.00 96.06 378 LEU A CA 1
ATOM 2902 C C . LEU A 1 378 ? -2.582 -11.291 -11.362 1.00 96.06 378 LEU A C 1
ATOM 2904 O O . LEU A 1 378 ? -3.220 -11.361 -12.412 1.00 96.06 378 LEU A O 1
ATOM 2908 N N . ALA A 1 379 ? -1.284 -11.598 -11.301 1.00 95.31 379 ALA A N 1
ATOM 2909 C CA . ALA A 1 379 ? -0.475 -12.024 -12.442 1.00 95.31 379 ALA A CA 1
ATOM 2910 C C . ALA A 1 379 ? -0.978 -13.341 -13.059 1.00 95.31 379 ALA A C 1
ATOM 2912 O O . ALA A 1 379 ? -0.850 -13.553 -14.264 1.00 95.31 379 ALA A O 1
ATOM 2913 N N . ARG A 1 380 ? -1.653 -14.193 -12.273 1.00 94.69 380 ARG A N 1
ATOM 2914 C CA . ARG A 1 380 ? -2.333 -15.399 -12.782 1.00 94.69 380 ARG A CA 1
ATOM 2915 C C . ARG A 1 380 ? -3.547 -15.087 -13.662 1.00 94.69 380 ARG A C 1
ATOM 2917 O O . ARG A 1 380 ? -4.021 -15.972 -14.372 1.00 94.69 380 ARG A O 1
ATOM 2924 N N . TYR A 1 381 ? -4.042 -13.848 -13.643 1.00 94.31 381 TYR A N 1
ATOM 2925 C CA . TYR A 1 381 ? -5.231 -13.412 -14.370 1.00 94.31 381 TYR A CA 1
ATOM 2926 C C . TYR A 1 381 ? -4.917 -12.220 -15.293 1.00 94.31 381 TYR A C 1
ATOM 2928 O O . TYR A 1 381 ? -5.318 -11.093 -14.991 1.00 94.31 381 TYR A O 1
ATOM 2936 N N . PRO A 1 382 ? -4.290 -12.442 -16.469 1.00 92.69 382 PRO A N 1
ATOM 2937 C CA . PRO A 1 382 ? -3.840 -11.377 -17.377 1.00 92.69 382 PRO A CA 1
ATOM 2938 C C . PRO A 1 382 ? -4.888 -10.306 -17.695 1.00 92.69 382 PRO A C 1
ATOM 2940 O O . PRO A 1 382 ? -4.587 -9.115 -17.740 1.00 92.69 382 PRO A O 1
ATOM 2943 N N . ARG A 1 383 ? -6.153 -10.713 -17.875 1.00 93.44 383 ARG A N 1
ATOM 2944 C CA . ARG A 1 383 ? -7.260 -9.782 -18.129 1.00 93.44 383 ARG A CA 1
ATOM 2945 C C . ARG A 1 383 ? -7.529 -8.861 -16.936 1.00 93.44 383 ARG A C 1
ATOM 2947 O O . ARG A 1 383 ? -7.765 -7.677 -17.141 1.00 93.44 383 ARG A O 1
ATOM 2954 N N . HIS A 1 384 ? -7.508 -9.392 -15.714 1.00 94.94 384 HIS A N 1
ATOM 2955 C CA . HIS A 1 384 ? -7.722 -8.593 -14.506 1.00 94.94 384 HIS A CA 1
ATOM 2956 C C . HIS A 1 384 ? -6.515 -7.695 -14.224 1.00 94.94 384 HIS A C 1
ATOM 2958 O O . HIS A 1 384 ? -6.714 -6.534 -13.888 1.00 94.94 384 HIS A O 1
ATOM 2964 N N . ALA A 1 385 ? -5.289 -8.181 -14.455 1.00 96.06 385 ALA A N 1
ATOM 2965 C CA . ALA A 1 385 ? -4.078 -7.363 -14.387 1.00 96.06 385 ALA A CA 1
ATOM 2966 C C . ALA A 1 385 ? -4.142 -6.164 -15.350 1.00 96.06 385 ALA A C 1
ATOM 2968 O O . ALA A 1 385 ? -3.895 -5.033 -14.943 1.00 96.06 385 ALA A O 1
ATOM 2969 N N . ALA A 1 386 ? -4.553 -6.386 -16.604 1.00 95.25 386 ALA A N 1
ATOM 2970 C CA . ALA A 1 386 ? -4.713 -5.310 -17.581 1.00 95.25 386 ALA A CA 1
ATOM 2971 C C . ALA A 1 386 ? -5.798 -4.294 -17.173 1.00 95.25 386 ALA A C 1
ATOM 2973 O O . ALA A 1 386 ? -5.573 -3.091 -17.274 1.00 95.25 386 ALA A O 1
ATOM 2974 N N . ILE A 1 387 ? -6.955 -4.761 -16.682 1.00 95.62 387 ILE A N 1
ATOM 2975 C CA . ILE A 1 387 ? -8.035 -3.886 -16.185 1.00 95.62 387 ILE A CA 1
ATOM 2976 C C . ILE A 1 387 ? -7.550 -3.048 -14.998 1.00 95.62 387 ILE A C 1
ATOM 2978 O O . ILE A 1 387 ? -7.799 -1.844 -14.955 1.00 95.62 387 ILE A O 1
ATOM 2982 N N . PHE A 1 388 ? -6.843 -3.672 -14.055 1.00 97.12 388 PHE A N 1
ATOM 2983 C CA . PHE A 1 388 ? -6.276 -2.988 -12.901 1.00 97.12 388 PHE A CA 1
ATOM 2984 C C . PHE A 1 388 ? -5.285 -1.902 -13.334 1.00 97.12 388 PHE A C 1
ATOM 2986 O O . PHE A 1 388 ? -5.463 -0.746 -12.962 1.00 97.12 388 PHE A O 1
ATOM 2993 N N . LEU A 1 389 ? -4.294 -2.229 -14.170 1.00 96.75 389 LEU A N 1
ATOM 2994 C CA . LEU A 1 389 ? -3.300 -1.251 -14.624 1.00 96.75 389 LEU A CA 1
ATOM 2995 C C . LEU A 1 389 ? -3.936 -0.088 -15.386 1.00 96.75 389 LEU A C 1
ATOM 2997 O O . LEU A 1 389 ? -3.582 1.061 -15.139 1.00 96.75 389 LEU A O 1
ATOM 3001 N N . GLU A 1 390 ? -4.924 -0.355 -16.241 1.00 95.25 390 GLU A N 1
ATOM 3002 C CA . GLU A 1 390 ? -5.648 0.714 -16.935 1.00 95.25 390 GLU A CA 1
ATOM 3003 C C . GLU A 1 390 ? -6.420 1.607 -15.948 1.00 95.25 390 GLU A C 1
ATOM 3005 O O . GLU A 1 390 ? -6.440 2.825 -16.096 1.00 95.25 390 GLU A O 1
ATOM 3010 N N . SER A 1 391 ? -6.997 1.033 -14.889 1.00 96.06 391 SER A N 1
ATOM 3011 C CA . SER A 1 391 ? -7.735 1.795 -13.872 1.00 96.06 391 SER A CA 1
ATOM 3012 C C . SER A 1 391 ? -6.857 2.680 -12.977 1.00 96.06 391 SER A C 1
ATOM 3014 O O . SER A 1 391 ? -7.362 3.618 -12.359 1.00 96.06 391 SER A O 1
ATOM 3016 N N . ILE A 1 392 ? -5.552 2.399 -12.897 1.00 95.69 392 ILE A N 1
ATOM 3017 C CA . ILE A 1 392 ? -4.583 3.190 -12.123 1.00 95.69 392 ILE A CA 1
ATOM 3018 C C . ILE A 1 392 ? -3.621 3.996 -13.001 1.00 95.69 392 ILE A C 1
ATOM 3020 O O . ILE A 1 392 ? -2.691 4.606 -12.472 1.00 95.69 392 ILE A O 1
ATOM 3024 N N . ARG A 1 393 ? -3.849 3.999 -14.318 1.00 92.69 393 ARG A N 1
ATOM 3025 C CA . ARG A 1 393 ? -3.015 4.663 -15.316 1.00 92.69 393 ARG A CA 1
ATOM 3026 C C . ARG A 1 393 ? -2.870 6.167 -15.031 1.00 92.69 393 ARG A C 1
ATOM 3028 O O . ARG A 1 393 ? -3.846 6.797 -14.616 1.00 92.69 393 ARG A O 1
ATOM 3035 N N . PRO A 1 394 ? -1.694 6.767 -15.306 1.00 90.06 394 PRO A N 1
ATOM 3036 C CA . PRO A 1 394 ? -1.512 8.215 -15.254 1.00 90.06 394 PRO A CA 1
ATOM 3037 C C . PRO A 1 394 ? -2.554 8.954 -16.103 1.00 90.06 394 PRO A C 1
ATOM 3039 O O . PRO A 1 394 ? -2.799 8.580 -17.251 1.00 90.06 394 PRO A O 1
ATOM 3042 N N . SER A 1 395 ? -3.136 10.032 -15.568 1.00 81.81 395 SER A N 1
ATOM 3043 C CA . SER A 1 395 ? -4.203 10.802 -16.235 1.00 81.81 395 SER A CA 1
ATOM 3044 C C . SER A 1 395 ? -3.766 11.427 -17.565 1.00 81.81 395 SER A C 1
ATOM 3046 O O . SER A 1 395 ? -4.577 11.586 -18.477 1.00 81.81 395 SER A O 1
ATOM 3048 N N . HIS A 1 396 ? -2.484 11.782 -17.683 1.00 80.38 396 HIS A N 1
ATOM 3049 C CA . HIS A 1 396 ? -1.898 12.379 -18.883 1.00 80.38 396 HIS A CA 1
ATOM 3050 C C . HIS A 1 396 ? -0.630 11.617 -19.297 1.00 80.38 396 HIS A C 1
ATOM 3052 O O . HIS A 1 396 ? 0.485 12.090 -19.053 1.00 80.38 396 HIS A O 1
ATOM 3058 N N . PRO A 1 397 ? -0.781 10.426 -19.914 1.00 73.62 397 PRO A N 1
ATOM 3059 C CA . PRO A 1 397 ? 0.354 9.637 -20.376 1.00 73.62 397 PRO A CA 1
ATOM 3060 C C . PRO A 1 397 ? 1.227 10.462 -21.327 1.00 73.62 397 PRO A C 1
ATOM 3062 O O . PRO A 1 397 ? 0.711 11.106 -22.240 1.00 73.62 397 PRO A O 1
ATOM 3065 N N . GLY A 1 398 ? 2.544 10.442 -21.116 1.00 76.94 398 GLY A N 1
ATOM 3066 C CA . GLY A 1 398 ? 3.495 11.203 -21.932 1.00 76.94 398 GLY A CA 1
ATOM 3067 C C . GLY A 1 398 ? 3.845 12.598 -21.401 1.00 76.94 398 GLY A C 1
ATOM 3068 O O . GLY A 1 398 ? 4.665 13.277 -22.010 1.00 76.94 398 GLY A O 1
ATOM 3069 N N . THR A 1 399 ? 3.285 13.022 -20.264 1.00 88.25 399 THR A N 1
ATOM 3070 C CA . THR A 1 399 ? 3.662 14.278 -19.591 1.00 88.25 399 THR A CA 1
ATOM 3071 C C . THR A 1 399 ? 3.923 14.044 -18.110 1.00 88.25 399 THR A C 1
ATOM 3073 O O . THR A 1 399 ? 3.279 13.192 -17.507 1.00 88.25 399 THR A O 1
ATOM 3076 N N . ILE A 1 400 ? 4.847 14.806 -17.522 1.00 91.06 400 ILE A N 1
ATOM 3077 C CA . ILE A 1 400 ? 5.085 14.789 -16.074 1.00 91.06 400 ILE A CA 1
ATOM 3078 C C . ILE A 1 400 ? 4.036 15.690 -15.409 1.00 91.06 400 ILE A C 1
ATOM 3080 O O . ILE A 1 400 ? 3.995 16.883 -15.729 1.00 91.06 400 ILE A O 1
ATOM 3084 N N . PRO A 1 401 ? 3.200 15.183 -14.485 1.00 92.19 401 PRO A N 1
ATOM 3085 C CA . PRO A 1 401 ? 2.246 16.026 -13.778 1.00 92.19 401 PRO A CA 1
ATOM 3086 C C . PRO A 1 401 ? 2.935 17.093 -12.928 1.00 92.19 401 PRO A C 1
ATOM 3088 O O . PRO A 1 401 ? 3.950 16.838 -12.282 1.00 92.19 401 PRO A O 1
ATOM 3091 N N . ALA A 1 402 ? 2.337 18.284 -12.872 1.00 90.50 402 ALA A N 1
ATOM 3092 C CA . ALA A 1 402 ? 2.843 19.372 -12.036 1.00 90.50 402 ALA A CA 1
ATOM 3093 C C . ALA A 1 402 ? 2.616 19.117 -10.535 1.00 90.50 402 ALA A C 1
ATOM 3095 O O . ALA A 1 402 ? 3.409 19.546 -9.702 1.00 90.50 402 ALA A O 1
ATOM 3096 N N . HIS A 1 403 ? 1.532 18.424 -10.173 1.00 92.62 403 HIS A N 1
ATOM 3097 C CA . HIS A 1 403 ? 1.158 18.218 -8.777 1.00 92.62 403 HIS A CA 1
ATOM 3098 C C . HIS A 1 403 ? 1.962 17.059 -8.146 1.00 92.62 403 HIS A C 1
ATOM 3100 O O . HIS A 1 403 ? 1.923 15.948 -8.682 1.00 92.62 403 HIS A O 1
ATOM 3106 N N . PRO A 1 404 ? 2.631 17.237 -6.984 1.00 93.00 404 PRO A N 1
ATOM 3107 C CA . PRO A 1 404 ? 3.427 16.175 -6.354 1.00 93.00 404 PRO A CA 1
ATOM 3108 C C . PRO A 1 404 ? 2.638 14.905 -6.031 1.00 93.00 404 PRO A C 1
ATOM 3110 O O . PRO A 1 404 ? 3.145 13.805 -6.222 1.00 93.00 404 PRO A O 1
ATOM 3113 N N . LEU A 1 405 ? 1.379 15.033 -5.596 1.00 94.31 405 LEU A N 1
ATOM 3114 C CA . LEU A 1 405 ? 0.512 13.867 -5.388 1.00 94.31 405 LEU A CA 1
ATOM 3115 C C . LEU A 1 405 ? 0.299 13.038 -6.665 1.00 94.31 405 LEU A C 1
ATOM 3117 O O . LEU A 1 405 ? 0.315 11.816 -6.589 1.00 94.31 405 LEU A O 1
ATOM 3121 N N . ASP A 1 406 ? 0.118 13.673 -7.826 1.00 94.69 406 ASP A N 1
ATOM 3122 C CA . ASP A 1 406 ? -0.074 12.941 -9.083 1.00 94.69 406 ASP A CA 1
ATOM 3123 C C . ASP A 1 406 ? 1.226 12.228 -9.486 1.00 94.69 406 ASP A C 1
ATOM 3125 O O . ASP A 1 406 ? 1.195 11.040 -9.786 1.00 94.69 406 ASP A O 1
ATOM 3129 N N . ARG A 1 407 ? 2.385 12.888 -9.327 1.00 94.12 407 ARG A N 1
ATOM 3130 C CA . ARG A 1 407 ? 3.705 12.247 -9.488 1.00 94.12 407 ARG A CA 1
ATOM 3131 C C . ARG A 1 407 ? 3.904 11.066 -8.529 1.00 94.12 407 ARG A C 1
ATOM 3133 O O . ARG A 1 407 ? 4.473 10.049 -8.901 1.00 94.12 407 ARG A O 1
ATOM 3140 N N . ASN A 1 408 ? 3.414 11.161 -7.295 1.00 93.94 408 ASN A N 1
ATOM 3141 C CA . ASN A 1 408 ? 3.458 10.055 -6.340 1.00 93.94 408 ASN A CA 1
ATOM 3142 C C . ASN A 1 408 ? 2.585 8.868 -6.787 1.00 93.94 408 ASN A C 1
ATOM 3144 O O . ASN A 1 408 ? 2.998 7.719 -6.645 1.00 93.94 408 ASN A O 1
ATOM 3148 N N . LEU A 1 409 ? 1.411 9.127 -7.366 1.00 95.50 409 LEU A N 1
ATOM 3149 C CA . LEU A 1 409 ? 0.556 8.081 -7.934 1.00 95.50 409 LEU A CA 1
ATOM 3150 C C . LEU A 1 409 ? 1.162 7.465 -9.204 1.00 95.50 409 LEU A C 1
ATOM 3152 O O . LEU A 1 409 ? 1.046 6.253 -9.388 1.00 95.50 409 LEU A O 1
ATOM 3156 N N . ASP A 1 410 ? 1.854 8.253 -10.029 1.00 95.69 410 ASP A N 1
ATOM 3157 C CA . ASP A 1 410 ? 2.621 7.736 -11.168 1.00 95.69 410 ASP A CA 1
ATOM 3158 C C . ASP A 1 410 ? 3.759 6.829 -10.695 1.00 95.69 410 ASP A C 1
ATOM 3160 O O . ASP A 1 410 ? 3.965 5.755 -11.252 1.00 95.69 410 ASP A O 1
ATOM 3164 N N . LEU A 1 411 ? 4.457 7.202 -9.618 1.00 95.00 411 LEU A N 1
ATOM 3165 C CA . LEU A 1 411 ? 5.496 6.365 -9.020 1.00 95.00 411 LEU A CA 1
ATOM 3166 C C . LEU A 1 411 ? 4.930 5.021 -8.533 1.00 95.00 411 LEU A C 1
ATOM 3168 O O . LEU A 1 411 ? 5.537 3.977 -8.770 1.00 95.00 411 LEU A O 1
ATOM 3172 N N . TYR A 1 412 ? 3.752 5.019 -7.896 1.00 96.12 412 TYR A N 1
ATOM 3173 C CA . TYR A 1 412 ? 3.060 3.773 -7.546 1.00 96.12 412 TYR A CA 1
ATOM 3174 C C . TYR A 1 412 ? 2.746 2.937 -8.791 1.00 96.12 412 TYR A C 1
ATOM 3176 O O . TYR A 1 412 ? 2.978 1.726 -8.795 1.00 96.12 412 TYR A O 1
ATOM 3184 N N . TYR A 1 413 ? 2.222 3.580 -9.839 1.00 97.25 413 TYR A N 1
ATOM 3185 C CA . TYR A 1 413 ? 1.890 2.929 -11.102 1.00 97.25 413 TYR A CA 1
ATOM 3186 C C . TYR A 1 413 ? 3.117 2.274 -11.739 1.00 97.25 413 TYR A C 1
ATOM 3188 O O . TYR A 1 413 ? 3.058 1.088 -12.041 1.00 97.25 413 TYR A O 1
ATOM 3196 N N . LEU A 1 414 ? 4.227 3.004 -11.893 1.00 96.81 414 LEU A N 1
ATOM 3197 C CA . LEU A 1 414 ? 5.452 2.506 -12.525 1.00 96.81 414 LEU A CA 1
ATOM 3198 C C . LEU A 1 414 ? 6.033 1.307 -11.761 1.00 96.81 414 LEU A C 1
ATOM 3200 O O . LEU A 1 414 ? 6.252 0.258 -12.363 1.00 96.81 414 LEU A O 1
ATOM 3204 N N . ASN A 1 415 ? 6.181 1.432 -10.436 1.00 96.06 415 ASN A N 1
ATOM 3205 C CA . ASN A 1 415 ? 6.686 0.353 -9.580 1.00 96.06 415 ASN A CA 1
ATOM 3206 C C . ASN A 1 415 ? 5.782 -0.888 -9.621 1.00 96.06 415 ASN A C 1
ATOM 3208 O O . ASN A 1 415 ? 6.255 -2.016 -9.672 1.00 96.06 415 ASN A O 1
ATOM 3212 N N . THR A 1 416 ? 4.460 -0.700 -9.609 1.00 97.00 416 THR A N 1
ATOM 3213 C CA . THR A 1 416 ? 3.517 -1.829 -9.627 1.00 97.00 416 THR A CA 1
ATOM 3214 C C . THR A 1 416 ? 3.458 -2.487 -11.007 1.00 97.00 416 THR A C 1
ATOM 3216 O O . THR A 1 416 ? 3.384 -3.711 -11.110 1.00 97.00 416 THR A O 1
ATOM 3219 N N . ALA A 1 417 ? 3.499 -1.689 -12.077 1.00 97.31 417 ALA A N 1
ATOM 3220 C CA . ALA A 1 417 ? 3.440 -2.161 -13.455 1.00 97.31 417 ALA A CA 1
ATOM 3221 C C . ALA A 1 417 ? 4.663 -2.998 -13.848 1.00 97.31 417 ALA A C 1
ATOM 3223 O O . ALA A 1 417 ? 4.519 -3.880 -14.692 1.00 97.31 417 ALA A O 1
ATOM 3224 N N . GLU A 1 418 ? 5.827 -2.769 -13.226 1.00 96.75 418 GLU A N 1
ATOM 3225 C CA . GLU A 1 418 ? 7.078 -3.505 -13.473 1.00 96.75 418 GLU A CA 1
ATOM 3226 C C . GLU A 1 418 ? 6.911 -5.027 -13.358 1.00 96.75 418 GLU A C 1
ATOM 3228 O O . GLU A 1 418 ? 7.572 -5.788 -14.060 1.00 96.75 418 GLU A O 1
ATOM 3233 N N . HIS A 1 419 ? 5.972 -5.490 -12.532 1.00 96.88 419 HIS A N 1
ATOM 3234 C CA . HIS A 1 419 ? 5.783 -6.910 -12.248 1.00 96.88 419 HIS A CA 1
ATOM 3235 C C . HIS A 1 419 ? 4.903 -7.668 -13.257 1.00 96.88 419 HIS A C 1
ATOM 3237 O O . HIS A 1 419 ? 4.827 -8.895 -13.211 1.00 96.88 419 HIS A O 1
ATOM 3243 N N . PHE A 1 420 ? 4.224 -6.972 -14.170 1.00 97.00 420 PHE A N 1
ATOM 3244 C CA . PHE A 1 420 ? 3.265 -7.570 -15.105 1.00 97.00 420 PHE A CA 1
ATOM 3245 C C . PHE A 1 420 ? 3.721 -7.800 -16.566 1.00 97.00 420 PHE A C 1
ATOM 3247 O O . PHE A 1 420 ? 2.984 -8.503 -17.268 1.00 97.00 420 PHE A O 1
ATOM 3254 N N . PRO A 1 421 ? 4.875 -7.319 -17.088 1.00 96.25 421 PRO A N 1
ATOM 3255 C CA . PRO A 1 421 ? 5.173 -7.430 -18.519 1.00 96.25 421 PRO A CA 1
ATOM 3256 C C . PRO A 1 421 ? 5.178 -8.850 -19.090 1.00 96.25 421 PRO A C 1
ATOM 3258 O O . PRO A 1 421 ? 4.849 -9.033 -20.261 1.00 96.25 421 PRO A O 1
ATOM 3261 N N . LEU A 1 422 ? 5.504 -9.855 -18.267 1.00 94.44 422 LEU A N 1
ATOM 3262 C CA . LEU A 1 422 ? 5.512 -11.268 -18.663 1.00 94.44 422 LEU A CA 1
ATOM 3263 C C . LEU A 1 422 ? 4.117 -11.839 -18.946 1.00 94.44 422 LEU A C 1
ATOM 3265 O O . LEU A 1 422 ? 3.997 -12.779 -19.728 1.00 94.44 422 LEU A O 1
ATOM 3269 N N . VAL A 1 423 ? 3.074 -11.304 -18.306 1.00 95.00 423 VAL A N 1
ATOM 3270 C CA . VAL A 1 423 ? 1.701 -11.832 -18.403 1.00 95.00 423 VAL A CA 1
ATOM 3271 C C . VAL A 1 423 ? 0.799 -10.973 -19.287 1.00 95.00 423 VAL A C 1
ATOM 3273 O O . VAL A 1 423 ? -0.269 -11.420 -19.704 1.00 95.00 423 VAL A O 1
ATOM 3276 N N . LEU A 1 424 ? 1.212 -9.741 -19.582 1.00 95.50 424 LEU A N 1
ATOM 3277 C CA . LEU A 1 424 ? 0.454 -8.793 -20.390 1.00 95.50 424 LEU A CA 1
ATOM 3278 C C . LEU A 1 424 ? 0.662 -9.003 -21.898 1.00 95.50 424 LEU A C 1
ATOM 3280 O O . LEU A 1 424 ? 1.736 -9.415 -22.337 1.00 95.50 424 LEU A O 1
ATOM 3284 N N . PRO A 1 425 ? -0.343 -8.662 -22.727 1.00 93.19 425 PRO A N 1
ATOM 3285 C CA . PRO A 1 425 ? -0.173 -8.651 -24.173 1.00 93.19 425 PRO A CA 1
ATOM 3286 C C . PRO A 1 425 ? 0.779 -7.519 -24.613 1.00 93.19 425 PRO A C 1
ATOM 3288 O O . PRO A 1 425 ? 0.775 -6.448 -23.997 1.00 93.19 425 PRO A O 1
ATOM 3291 N N . PRO A 1 426 ? 1.506 -7.670 -25.740 1.00 91.69 426 PRO A N 1
ATOM 3292 C CA . PRO A 1 426 ? 2.440 -6.651 -26.232 1.00 91.69 426 PRO A CA 1
ATOM 3293 C C . PRO A 1 426 ? 1.828 -5.254 -26.411 1.00 91.69 426 PRO A C 1
ATOM 3295 O O . PRO A 1 426 ? 2.496 -4.252 -26.178 1.00 91.69 426 PRO A O 1
ATOM 3298 N N . ALA A 1 427 ? 0.541 -5.165 -26.768 1.00 91.69 427 ALA A N 1
ATOM 3299 C CA . ALA A 1 427 ? -0.162 -3.886 -26.889 1.00 91.69 427 ALA A CA 1
ATOM 3300 C C . ALA A 1 427 ? -0.295 -3.145 -25.544 1.00 91.69 427 ALA A C 1
ATOM 3302 O O . ALA A 1 427 ? -0.143 -1.927 -25.498 1.00 91.69 427 ALA A O 1
ATOM 3303 N N . ALA A 1 428 ? -0.539 -3.872 -24.447 1.00 93.56 428 ALA A N 1
ATOM 3304 C CA . ALA A 1 428 ? -0.560 -3.287 -23.108 1.00 93.56 428 ALA A CA 1
ATOM 3305 C C . ALA A 1 428 ? 0.856 -2.874 -22.679 1.00 93.56 428 ALA A C 1
ATOM 3307 O O . ALA A 1 428 ? 1.045 -1.765 -22.191 1.00 93.56 428 ALA A O 1
ATOM 3308 N N . ASN A 1 429 ? 1.862 -3.706 -22.963 1.00 95.12 429 ASN A N 1
ATOM 3309 C CA . ASN A 1 429 ? 3.267 -3.391 -22.691 1.00 95.12 429 ASN A CA 1
ATOM 3310 C C . ASN A 1 429 ? 3.762 -2.148 -23.452 1.00 95.12 429 ASN A C 1
ATOM 3312 O O . ASN A 1 429 ? 4.513 -1.346 -22.903 1.00 95.12 429 ASN A O 1
ATOM 3316 N N . ALA A 1 430 ? 3.291 -1.921 -24.681 1.00 93.44 430 ALA A N 1
ATOM 3317 C CA . ALA A 1 430 ? 3.583 -0.695 -25.421 1.00 93.44 430 ALA A CA 1
ATOM 3318 C C . ALA A 1 430 ? 3.026 0.558 -24.716 1.00 93.44 430 ALA A C 1
ATOM 3320 O O . ALA A 1 430 ? 3.693 1.591 -24.674 1.00 93.44 430 ALA A O 1
ATOM 3321 N N . ALA A 1 431 ? 1.834 0.467 -24.114 1.00 92.62 431 ALA A N 1
ATOM 3322 C CA . ALA A 1 431 ? 1.266 1.556 -23.320 1.00 92.62 431 ALA A CA 1
ATOM 3323 C C . ALA A 1 431 ? 2.060 1.821 -22.025 1.00 92.62 431 ALA A C 1
ATOM 3325 O O . ALA A 1 431 ? 2.144 2.972 -21.594 1.00 92.62 431 ALA A O 1
ATOM 3326 N N . LEU A 1 432 ? 2.690 0.793 -21.438 1.00 94.94 432 LEU A N 1
ATOM 3327 C CA . LEU A 1 432 ? 3.605 0.962 -20.301 1.00 94.94 432 LEU A CA 1
ATOM 3328 C C . LEU A 1 432 ? 4.830 1.802 -20.697 1.00 94.94 432 LEU A C 1
ATOM 3330 O O . LEU A 1 432 ? 5.144 2.776 -20.018 1.00 94.94 432 LEU A O 1
ATOM 3334 N N . LEU A 1 433 ? 5.458 1.508 -21.842 1.00 94.12 433 LEU A N 1
ATOM 3335 C CA . LEU A 1 433 ? 6.609 2.279 -22.343 1.00 94.12 433 LEU A CA 1
ATOM 3336 C C . LEU A 1 433 ? 6.267 3.752 -22.622 1.00 94.12 433 LEU A C 1
ATOM 3338 O O . LEU A 1 433 ? 7.074 4.651 -22.365 1.00 94.12 433 LEU A O 1
ATOM 3342 N N . GLN A 1 434 ? 5.050 4.024 -23.102 1.00 92.12 434 GLN A N 1
ATOM 3343 C CA . GLN A 1 434 ? 4.569 5.398 -23.280 1.00 92.12 434 GLN A CA 1
ATOM 3344 C C . GLN A 1 434 ? 4.510 6.164 -21.950 1.00 92.12 434 GLN A C 1
ATOM 3346 O O . GLN A 1 434 ? 4.810 7.357 -21.921 1.00 92.12 434 GLN A O 1
ATOM 3351 N N . ALA A 1 435 ? 4.163 5.493 -20.848 1.00 92.94 435 ALA A N 1
ATOM 3352 C CA . ALA A 1 435 ? 4.154 6.101 -19.520 1.00 92.94 435 ALA A CA 1
ATOM 3353 C C . ALA A 1 435 ? 5.572 6.367 -18.975 1.00 92.94 435 ALA A C 1
ATOM 3355 O O . ALA A 1 435 ? 5.763 7.342 -18.256 1.00 92.94 435 ALA A O 1
ATOM 3356 N N . CYS A 1 436 ? 6.574 5.561 -19.349 1.00 94.12 436 CYS A N 1
ATOM 3357 C CA . CYS A 1 436 ? 7.976 5.749 -18.942 1.00 94.12 436 CYS A CA 1
ATOM 3358 C C . CYS A 1 436 ? 8.661 6.933 -19.641 1.00 94.12 436 CYS A C 1
ATOM 3360 O O . CYS A 1 436 ? 9.482 7.628 -19.042 1.00 94.12 436 CYS A O 1
ATOM 3362 N N . THR A 1 437 ? 8.321 7.161 -20.913 1.00 91.94 437 THR A N 1
ATOM 3363 C CA . THR A 1 437 ? 8.974 8.135 -21.807 1.00 91.94 437 THR A CA 1
ATOM 3364 C C . THR A 1 437 ? 9.229 9.522 -21.182 1.00 91.94 437 THR A C 1
ATOM 3366 O O . THR A 1 437 ? 10.372 9.980 -21.247 1.00 91.94 437 THR A O 1
ATOM 3369 N N . PRO A 1 438 ? 8.245 10.206 -20.556 1.00 92.31 438 PRO A N 1
ATOM 3370 C CA . PRO A 1 438 ? 8.468 11.545 -20.004 1.00 92.31 438 PRO A CA 1
ATOM 3371 C C . PRO A 1 438 ? 9.504 11.578 -18.874 1.00 92.31 438 PRO A C 1
ATOM 3373 O O . PRO A 1 438 ? 10.244 12.553 -18.765 1.00 92.31 438 PRO A O 1
ATOM 3376 N N . TYR A 1 439 ? 9.597 10.526 -18.058 1.00 93.06 439 TYR A N 1
ATOM 3377 C CA . TYR A 1 439 ? 10.545 10.480 -16.942 1.00 93.06 439 TYR A CA 1
ATOM 3378 C C . TYR A 1 439 ? 11.956 10.142 -17.412 1.00 93.06 439 TYR A C 1
ATOM 3380 O O . TYR A 1 439 ? 12.909 10.748 -16.933 1.00 93.06 439 TYR A O 1
ATOM 3388 N N . LEU A 1 440 ? 12.102 9.256 -18.402 1.00 90.88 440 LEU A N 1
ATOM 3389 C CA . LEU A 1 440 ? 13.409 8.922 -18.981 1.00 90.88 440 LEU A CA 1
ATOM 3390 C C . LEU A 1 440 ? 14.062 10.106 -19.707 1.00 90.88 440 LEU A C 1
ATOM 3392 O O . LEU A 1 440 ? 15.284 10.216 -19.734 1.00 90.88 440 LEU A O 1
ATOM 3396 N N . ALA A 1 441 ? 13.252 11.001 -20.278 1.00 87.25 441 ALA A N 1
ATOM 3397 C CA . ALA A 1 441 ? 13.717 12.222 -20.936 1.00 87.25 441 ALA A CA 1
ATOM 3398 C C . ALA A 1 441 ? 13.880 13.419 -19.977 1.00 87.25 441 ALA A C 1
ATOM 3400 O O . ALA A 1 441 ? 14.223 14.518 -20.419 1.00 87.25 441 ALA A O 1
ATOM 3401 N N . SER A 1 442 ? 13.598 13.243 -18.683 1.00 85.38 442 SER A N 1
ATOM 3402 C CA . SER A 1 442 ? 13.577 14.347 -17.725 1.00 85.38 442 SER A CA 1
ATOM 3403 C C . SER A 1 442 ? 14.977 14.787 -17.290 1.00 85.38 442 SER A C 1
ATOM 3405 O O . SER A 1 442 ? 15.919 13.998 -17.192 1.00 85.38 442 SER A O 1
ATOM 3407 N N . THR A 1 443 ? 15.117 16.083 -17.015 1.00 80.12 443 THR A N 1
ATOM 3408 C CA . THR A 1 443 ? 16.339 16.640 -16.428 1.00 80.12 443 THR A CA 1
ATOM 3409 C C . THR A 1 443 ? 16.464 16.233 -14.959 1.00 80.12 443 THR A C 1
ATOM 3411 O O . THR A 1 443 ? 15.438 16.205 -14.270 1.00 80.12 443 THR A O 1
ATOM 3414 N N . PRO A 1 444 ? 17.690 16.015 -14.448 1.00 78.38 444 PRO A N 1
ATOM 3415 C CA . PRO A 1 444 ? 17.902 15.661 -13.051 1.00 78.38 444 PRO A CA 1
ATOM 3416 C C . PRO A 1 444 ? 17.234 16.638 -12.088 1.00 78.38 444 PRO A C 1
ATOM 3418 O O . PRO A 1 444 ? 17.503 17.839 -12.094 1.00 78.38 444 PRO A O 1
ATOM 3421 N N . SER A 1 445 ? 16.351 16.102 -11.252 1.00 83.81 445 SER A N 1
ATOM 3422 C CA . SER A 1 445 ? 15.688 16.813 -10.164 1.00 83.81 445 SER A CA 1
ATOM 3423 C C . SER A 1 445 ? 15.493 15.835 -9.010 1.00 83.81 445 SER A C 1
ATOM 3425 O O . SER A 1 445 ? 15.001 14.734 -9.266 1.00 83.81 445 SER A O 1
ATOM 3427 N N . PRO A 1 446 ? 15.795 16.210 -7.751 1.00 83.56 446 PRO A N 1
ATOM 3428 C CA . PRO A 1 446 ? 15.614 15.326 -6.596 1.00 83.56 446 PRO A CA 1
ATOM 3429 C C . PRO A 1 446 ? 14.209 14.712 -6.514 1.00 83.56 446 PRO A C 1
ATOM 3431 O O . PRO A 1 446 ? 14.062 13.538 -6.194 1.00 83.56 446 PRO A O 1
ATOM 3434 N N . SER A 1 447 ? 13.184 15.485 -6.888 1.00 85.56 447 SER A N 1
ATOM 3435 C CA . SER A 1 447 ? 11.782 15.042 -6.891 1.00 85.56 447 SER A CA 1
ATOM 3436 C C . SER A 1 447 ? 11.439 14.023 -7.990 1.00 85.56 447 SER A C 1
ATOM 3438 O O . SER A 1 447 ? 10.429 13.328 -7.894 1.00 85.56 447 SER A O 1
ATOM 3440 N N . LEU A 1 448 ? 12.252 13.933 -9.049 1.00 90.38 448 LEU A N 1
ATOM 3441 C CA . LEU A 1 448 ? 12.019 13.053 -10.198 1.00 90.38 448 LEU A CA 1
ATOM 3442 C C . LEU A 1 448 ? 12.916 11.814 -10.206 1.00 90.38 448 LEU A C 1
ATOM 3444 O O . LEU A 1 448 ? 12.609 10.886 -10.947 1.00 90.38 448 LEU A O 1
ATOM 3448 N N . VAL A 1 449 ? 13.964 11.757 -9.376 1.00 88.81 449 VAL A N 1
ATOM 3449 C CA . VAL A 1 449 ? 14.873 10.596 -9.311 1.00 88.81 449 VAL A CA 1
ATOM 3450 C C . VAL A 1 449 ? 14.112 9.278 -9.094 1.00 88.81 449 VAL A C 1
ATOM 3452 O O . VAL A 1 449 ? 14.278 8.385 -9.923 1.00 88.81 449 VAL A O 1
ATOM 3455 N N . PRO A 1 450 ? 13.193 9.144 -8.112 1.00 90.81 450 PRO A N 1
ATOM 3456 C CA . PRO A 1 450 ? 12.473 7.881 -7.922 1.00 90.81 450 PRO A CA 1
ATOM 3457 C C . PRO A 1 450 ? 11.594 7.495 -9.121 1.00 90.81 450 PRO A C 1
ATOM 3459 O O . PRO A 1 450 ? 11.421 6.318 -9.422 1.00 90.81 450 PRO A O 1
ATOM 3462 N N . LEU A 1 451 ? 11.028 8.486 -9.820 1.00 93.31 451 LEU A N 1
ATOM 3463 C CA . LEU A 1 451 ? 10.211 8.266 -11.019 1.00 93.31 451 LEU A CA 1
ATOM 3464 C C . LEU A 1 451 ? 11.058 7.836 -12.210 1.00 93.31 451 LEU A C 1
ATOM 3466 O O . LEU A 1 451 ? 10.643 6.966 -12.970 1.00 93.31 451 LEU A O 1
ATOM 3470 N N . PHE A 1 452 ? 12.238 8.433 -12.364 1.00 92.88 452 PHE A N 1
ATOM 3471 C CA . PHE A 1 452 ? 13.212 8.028 -13.362 1.00 92.88 452 PHE A CA 1
ATOM 3472 C C . PHE A 1 452 ? 13.659 6.579 -13.128 1.00 92.88 452 PHE A C 1
ATOM 3474 O O . PHE A 1 452 ? 13.605 5.777 -14.058 1.00 92.88 452 PHE A O 1
ATOM 3481 N N . GLU A 1 453 ? 14.011 6.221 -11.891 1.00 91.00 453 GLU A N 1
ATOM 3482 C CA . GLU A 1 453 ? 14.403 4.856 -11.522 1.00 91.00 453 GLU A CA 1
ATOM 3483 C C . GLU A 1 453 ? 13.272 3.850 -11.778 1.00 91.00 453 GLU A C 1
ATOM 3485 O O . GLU A 1 453 ? 13.492 2.833 -12.433 1.00 91.00 453 GLU A O 1
ATOM 3490 N N . ALA A 1 454 ? 12.040 4.158 -11.363 1.00 94.44 454 ALA A N 1
ATOM 3491 C CA . ALA A 1 454 ? 10.887 3.294 -11.614 1.00 94.44 454 ALA A CA 1
ATOM 3492 C C . ALA A 1 454 ? 10.570 3.153 -13.116 1.00 94.44 454 ALA A C 1
ATOM 3494 O O . ALA A 1 454 ? 10.275 2.060 -13.602 1.00 94.44 454 ALA A O 1
ATOM 3495 N N . ALA A 1 455 ? 10.655 4.246 -13.885 1.00 94.88 455 ALA A N 1
ATOM 3496 C CA . ALA A 1 455 ? 10.454 4.220 -15.334 1.00 94.88 455 ALA A CA 1
ATOM 3497 C C . ALA A 1 455 ? 11.537 3.400 -16.047 1.00 94.88 455 ALA A C 1
ATOM 3499 O O . ALA A 1 455 ? 11.243 2.698 -17.020 1.00 94.88 455 ALA A O 1
ATOM 3500 N N . HIS A 1 456 ? 12.773 3.479 -15.559 1.00 92.44 456 HIS A N 1
ATOM 3501 C CA . HIS A 1 456 ? 13.907 2.710 -16.045 1.00 92.44 456 HIS A CA 1
ATOM 3502 C C . HIS A 1 456 ? 13.711 1.209 -15.799 1.00 92.44 456 HIS A C 1
ATOM 3504 O O . HIS A 1 456 ? 13.763 0.427 -16.751 1.00 92.44 456 HIS A O 1
ATOM 3510 N N . SER A 1 457 ? 13.396 0.814 -14.563 1.00 93.50 457 SER A N 1
ATOM 3511 C CA . SER A 1 457 ? 13.141 -0.585 -14.200 1.00 93.50 457 SER A CA 1
ATOM 3512 C C . SER A 1 457 ? 11.974 -1.180 -14.988 1.00 93.50 457 SER A C 1
ATOM 3514 O O . SER A 1 457 ? 12.122 -2.237 -15.602 1.00 93.50 457 SER A O 1
ATOM 3516 N N . LEU A 1 458 ? 10.851 -0.459 -15.097 1.00 96.00 458 LEU A N 1
ATOM 3517 C CA . LEU A 1 458 ? 9.708 -0.894 -15.905 1.00 96.00 458 LEU A CA 1
ATOM 3518 C C . LEU A 1 458 ? 10.068 -1.050 -17.391 1.00 96.00 458 LEU A C 1
ATOM 3520 O O . LEU A 1 458 ? 9.648 -2.014 -18.033 1.00 96.00 458 LEU A O 1
ATOM 3524 N N . THR A 1 459 ? 10.867 -0.137 -17.948 1.00 95.38 459 THR A N 1
ATOM 3525 C CA . THR A 1 459 ? 11.316 -0.248 -19.344 1.00 95.38 459 THR A CA 1
ATOM 3526 C C . THR A 1 459 ? 12.133 -1.519 -19.546 1.00 95.38 459 THR A C 1
ATOM 3528 O O . THR A 1 459 ? 11.842 -2.292 -20.457 1.00 95.38 459 THR A O 1
ATOM 3531 N N . LEU A 1 460 ? 13.099 -1.794 -18.667 1.00 92.56 460 LEU A N 1
ATOM 3532 C CA . LEU A 1 460 ? 13.877 -3.032 -18.723 1.00 92.56 460 LEU A CA 1
ATOM 3533 C C . LEU A 1 460 ? 12.994 -4.277 -18.551 1.00 92.56 460 LEU A C 1
ATOM 3535 O O . LEU A 1 460 ? 13.145 -5.233 -19.312 1.00 92.56 460 LEU A O 1
ATOM 3539 N N . ALA A 1 461 ? 12.029 -4.268 -17.630 1.00 94.75 461 ALA A N 1
ATOM 3540 C CA . ALA A 1 461 ? 11.089 -5.376 -17.445 1.00 94.75 461 ALA A CA 1
ATOM 3541 C C . ALA A 1 461 ? 10.253 -5.652 -18.711 1.00 94.75 461 ALA A C 1
ATOM 3543 O O . ALA A 1 461 ? 10.039 -6.805 -19.089 1.00 94.75 461 ALA A O 1
ATOM 3544 N N . VAL A 1 462 ? 9.831 -4.606 -19.430 1.00 95.38 462 VAL A N 1
ATOM 3545 C CA . VAL A 1 462 ? 9.126 -4.751 -20.713 1.00 95.38 462 VAL A CA 1
ATOM 3546 C C . VAL A 1 462 ? 10.039 -5.294 -21.811 1.00 95.38 462 VAL A C 1
ATOM 3548 O O . VAL A 1 462 ? 9.625 -6.200 -22.538 1.00 95.38 462 VAL A O 1
ATOM 3551 N N . LEU A 1 463 ? 11.259 -4.767 -21.942 1.00 92.81 463 LEU A N 1
ATOM 3552 C CA . LEU A 1 463 ? 12.206 -5.168 -22.989 1.00 92.81 463 LEU A CA 1
ATOM 3553 C C . LEU A 1 463 ? 12.725 -6.601 -22.800 1.00 92.81 463 LEU A C 1
ATOM 3555 O O . LEU A 1 463 ? 12.977 -7.298 -23.780 1.00 92.81 463 LEU A O 1
ATOM 3559 N N . THR A 1 464 ? 12.873 -7.047 -21.552 1.00 90.00 464 THR A N 1
ATOM 3560 C CA . THR A 1 464 ? 13.354 -8.397 -21.215 1.00 90.00 464 THR A CA 1
ATOM 3561 C C . THR A 1 464 ? 12.288 -9.478 -21.368 1.00 90.00 464 THR A C 1
ATOM 3563 O O . THR A 1 464 ? 12.633 -10.653 -21.494 1.00 90.00 464 THR A O 1
ATOM 3566 N N . ALA A 1 465 ? 11.002 -9.118 -21.388 1.00 91.12 465 ALA A N 1
ATOM 3567 C CA . ALA A 1 465 ? 9.928 -10.090 -21.526 1.00 91.12 465 ALA A CA 1
ATOM 3568 C C . ALA A 1 465 ? 9.959 -10.760 -22.922 1.00 91.12 465 ALA A C 1
ATOM 3570 O O . ALA A 1 465 ? 9.765 -10.080 -23.935 1.00 91.12 465 ALA A O 1
ATOM 3571 N N . PRO A 1 466 ? 10.098 -12.101 -23.011 1.00 85.88 466 PRO A N 1
ATOM 3572 C CA . PRO A 1 466 ? 10.158 -12.823 -24.286 1.00 85.88 466 PRO A CA 1
ATOM 3573 C C . PRO A 1 466 ? 9.033 -12.528 -25.300 1.00 85.88 466 PRO A C 1
ATOM 3575 O O . PRO A 1 466 ? 9.343 -12.407 -26.488 1.00 85.88 466 PRO A O 1
ATOM 3578 N N . PRO A 1 467 ? 7.743 -12.375 -24.910 1.00 88.25 467 PRO A N 1
ATOM 3579 C CA . PRO A 1 467 ? 6.679 -12.082 -25.878 1.00 88.25 467 PRO A CA 1
ATOM 3580 C C . PRO A 1 467 ? 6.798 -10.694 -26.526 1.00 88.25 467 PRO A C 1
ATOM 3582 O O . PRO A 1 467 ? 6.119 -10.425 -27.517 1.00 88.25 467 PRO A O 1
ATOM 3585 N N . ASN A 1 468 ? 7.658 -9.815 -26.005 1.00 91.44 468 ASN A N 1
ATOM 3586 C CA . ASN A 1 468 ? 7.812 -8.444 -26.476 1.00 91.44 468 ASN A CA 1
ATOM 3587 C C . ASN A 1 468 ? 8.944 -8.264 -27.496 1.00 91.44 468 ASN A C 1
ATOM 3589 O O . ASN A 1 468 ? 9.255 -7.125 -27.814 1.00 91.44 468 ASN A O 1
ATOM 3593 N N . ALA A 1 469 ? 9.544 -9.323 -28.052 1.00 88.75 469 ALA A N 1
ATOM 3594 C CA . ALA A 1 469 ? 10.698 -9.205 -28.958 1.00 88.75 469 ALA A CA 1
ATOM 3595 C C . ALA A 1 469 ? 10.506 -8.170 -30.090 1.00 88.75 469 ALA A C 1
ATOM 3597 O O . ALA A 1 469 ? 11.356 -7.310 -30.305 1.00 88.75 469 ALA A O 1
ATOM 3598 N N . ALA A 1 470 ? 9.352 -8.185 -30.766 1.00 89.62 470 ALA A N 1
ATOM 3599 C CA . ALA A 1 470 ? 9.041 -7.213 -31.819 1.00 89.62 470 ALA A CA 1
ATOM 3600 C C . ALA A 1 470 ? 8.893 -5.774 -31.285 1.00 89.62 470 ALA A C 1
ATOM 3602 O O . ALA A 1 470 ? 9.328 -4.822 -31.929 1.00 89.62 470 ALA A O 1
ATOM 3603 N N . LEU A 1 471 ? 8.306 -5.610 -30.095 1.00 92.50 471 LEU A N 1
ATOM 3604 C CA . LEU A 1 471 ? 8.199 -4.313 -29.425 1.00 92.50 471 LEU A CA 1
ATOM 3605 C C . LEU A 1 471 ? 9.588 -3.805 -29.008 1.00 92.50 471 LEU A C 1
ATOM 3607 O O . LEU A 1 471 ? 9.918 -2.647 -29.263 1.00 92.50 471 LEU A O 1
ATOM 3611 N N . ALA A 1 472 ? 10.418 -4.681 -28.439 1.00 91.88 472 ALA A N 1
ATOM 3612 C CA . ALA A 1 472 ? 11.773 -4.382 -28.000 1.00 91.88 472 ALA A CA 1
ATOM 3613 C C . ALA A 1 472 ? 12.652 -3.889 -29.156 1.00 91.88 472 ALA A C 1
ATOM 3615 O O . ALA A 1 472 ? 13.335 -2.882 -28.993 1.00 91.88 472 ALA A O 1
ATOM 3616 N N . ALA A 1 473 ? 12.554 -4.505 -30.341 1.00 90.38 473 ALA A N 1
ATOM 3617 C CA . ALA A 1 473 ? 13.267 -4.053 -31.539 1.00 90.38 473 ALA A CA 1
ATOM 3618 C C . ALA A 1 473 ? 13.033 -2.561 -31.844 1.00 90.38 473 ALA A C 1
ATOM 3620 O O . ALA A 1 473 ? 13.967 -1.832 -32.165 1.00 90.38 473 ALA A O 1
ATOM 3621 N N . SER A 1 474 ? 11.789 -2.092 -31.694 1.00 91.44 474 SER A N 1
ATOM 3622 C CA . SER A 1 474 ? 11.428 -0.688 -31.930 1.00 91.44 474 SER A CA 1
ATOM 3623 C C . SER A 1 474 ? 11.749 0.248 -30.756 1.00 91.44 474 SER A C 1
ATOM 3625 O O . SER A 1 474 ? 11.984 1.437 -30.962 1.00 91.44 474 SER A O 1
ATOM 3627 N N . ALA A 1 475 ? 11.768 -0.272 -29.526 1.00 92.88 475 ALA A N 1
ATOM 3628 C CA . ALA A 1 475 ? 11.918 0.516 -28.303 1.00 92.88 475 ALA A CA 1
ATOM 3629 C C . ALA A 1 475 ? 13.376 0.652 -27.823 1.00 92.88 475 ALA A C 1
ATOM 3631 O O . ALA A 1 475 ? 13.699 1.615 -27.129 1.00 92.88 475 ALA A O 1
ATOM 3632 N N . ILE A 1 476 ? 14.269 -0.266 -28.210 1.00 93.06 476 ILE A N 1
ATOM 3633 C CA . ILE A 1 476 ? 15.689 -0.245 -27.826 1.00 93.06 476 ILE A CA 1
ATOM 3634 C C . ILE A 1 476 ? 16.424 1.001 -28.337 1.00 93.06 476 ILE A C 1
ATOM 3636 O O . ILE A 1 476 ? 17.082 1.638 -27.517 1.00 93.06 476 ILE A O 1
ATOM 3640 N N . PRO A 1 477 ? 16.325 1.417 -29.617 1.00 91.25 477 PRO A N 1
ATOM 3641 C CA . PRO A 1 477 ? 17.055 2.594 -30.092 1.00 91.25 477 PRO A CA 1
ATOM 3642 C C . PRO A 1 477 ? 16.734 3.902 -29.333 1.00 91.25 477 PRO A C 1
ATOM 3644 O O . PRO A 1 477 ? 17.673 4.561 -28.864 1.00 91.25 477 PRO A O 1
ATOM 3647 N N . PRO A 1 478 ? 15.454 4.299 -29.136 1.00 90.88 478 PRO A N 1
ATOM 3648 C CA . PRO A 1 478 ? 15.150 5.500 -28.359 1.00 90.88 478 PRO A CA 1
ATOM 3649 C C . PRO A 1 478 ? 15.521 5.342 -26.877 1.00 90.88 478 PRO A C 1
ATOM 3651 O O . PRO A 1 478 ? 15.980 6.305 -26.264 1.00 90.88 478 PRO A O 1
ATOM 3654 N N . TYR A 1 479 ? 15.403 4.138 -26.307 1.00 92.38 479 TYR A N 1
ATOM 3655 C CA . TYR A 1 479 ? 15.813 3.879 -24.927 1.00 92.38 479 TYR A CA 1
ATOM 3656 C C . TYR A 1 479 ? 17.333 3.976 -24.732 1.00 92.38 479 TYR A C 1
ATOM 3658 O O . TYR A 1 479 ? 17.777 4.625 -23.791 1.00 92.38 479 TYR A O 1
ATOM 3666 N N . ALA A 1 480 ? 18.139 3.411 -25.634 1.00 91.25 480 ALA A N 1
ATOM 3667 C CA . ALA A 1 480 ? 19.596 3.535 -25.605 1.00 91.25 480 ALA A CA 1
ATOM 3668 C C . ALA A 1 480 ? 20.027 5.004 -25.698 1.00 91.25 480 ALA A C 1
ATOM 3670 O O . ALA A 1 480 ? 20.884 5.452 -24.939 1.00 91.25 480 ALA A O 1
ATOM 3671 N N . THR A 1 481 ? 19.376 5.782 -26.567 1.00 90.12 481 THR A N 1
ATOM 3672 C CA . THR A 1 481 ? 19.602 7.233 -26.661 1.00 90.12 481 THR A CA 1
ATOM 3673 C C . THR A 1 481 ? 19.323 7.936 -25.330 1.00 90.12 481 THR A C 1
ATOM 3675 O O . THR A 1 481 ? 20.147 8.732 -24.877 1.00 90.12 481 THR A O 1
ATOM 3678 N N . ALA A 1 482 ? 18.198 7.619 -24.678 1.00 89.31 482 ALA A N 1
ATOM 3679 C CA . ALA A 1 482 ? 17.856 8.170 -23.368 1.00 89.31 482 ALA A CA 1
ATOM 3680 C C . ALA A 1 482 ? 18.862 7.744 -22.287 1.00 89.31 482 ALA A C 1
ATOM 3682 O O . ALA A 1 482 ? 19.377 8.597 -21.575 1.00 89.31 482 ALA A O 1
ATOM 3683 N N . LEU A 1 483 ? 19.220 6.457 -22.225 1.00 89.81 483 LEU A N 1
ATOM 3684 C CA . LEU A 1 483 ? 20.193 5.896 -21.284 1.00 89.81 483 LEU A CA 1
ATOM 3685 C C . LEU A 1 483 ? 21.532 6.637 -21.347 1.00 89.81 483 LEU A C 1
ATOM 3687 O O . LEU A 1 483 ? 22.090 7.040 -20.327 1.00 89.81 483 LEU A O 1
ATOM 3691 N N . PHE A 1 484 ? 22.022 6.850 -22.565 1.00 89.50 484 PHE A N 1
ATOM 3692 C CA . PHE A 1 484 ? 23.225 7.618 -22.812 1.00 89.50 484 PHE A CA 1
ATOM 3693 C C . PHE A 1 484 ? 23.055 9.087 -22.405 1.00 89.50 484 PHE A C 1
ATOM 3695 O O . PHE A 1 484 ? 23.939 9.634 -21.761 1.00 89.50 484 PHE A O 1
ATOM 3702 N N . ALA A 1 485 ? 21.941 9.746 -22.728 1.00 88.75 485 ALA A N 1
ATOM 3703 C CA . ALA A 1 485 ? 21.695 11.131 -22.309 1.00 88.75 485 ALA A CA 1
ATOM 3704 C C . ALA A 1 485 ? 21.588 11.297 -20.778 1.00 88.75 485 ALA A C 1
ATOM 3706 O O . ALA A 1 485 ? 21.953 12.344 -20.247 1.00 88.75 485 ALA A O 1
ATOM 3707 N N . SER A 1 486 ? 21.112 10.268 -20.074 1.00 86.69 486 SER A N 1
ATOM 3708 C CA . SER A 1 486 ? 20.951 10.252 -18.619 1.00 86.69 486 SER A CA 1
ATOM 3709 C C . SER A 1 486 ? 22.252 10.000 -17.851 1.00 86.69 486 SER A C 1
ATOM 3711 O O . SER A 1 486 ? 22.324 10.346 -16.676 1.00 86.69 486 SER A O 1
ATOM 3713 N N . PHE A 1 487 ? 23.286 9.419 -18.462 1.00 87.50 487 PHE A N 1
ATOM 3714 C CA . PHE A 1 487 ? 24.592 9.236 -17.822 1.00 87.50 487 PHE A CA 1
ATOM 3715 C C . PHE A 1 487 ? 25.546 10.387 -18.192 1.00 87.50 487 PHE A C 1
ATOM 3717 O O . PHE A 1 487 ? 25.657 10.707 -19.382 1.00 87.50 487 PHE A O 1
ATOM 3724 N N . PRO A 1 488 ? 26.240 11.019 -17.219 1.00 84.50 488 PRO A N 1
ATOM 3725 C CA . PRO A 1 488 ? 26.360 10.655 -15.793 1.00 84.50 488 PRO A CA 1
ATOM 3726 C C . PRO A 1 488 ? 25.441 11.420 -14.818 1.00 84.50 488 PRO A C 1
ATOM 3728 O O . PRO A 1 488 ? 25.704 11.458 -13.621 1.00 84.50 488 PRO A O 1
ATOM 3731 N N . SER A 1 489 ? 24.405 12.101 -15.306 1.00 80.81 489 SER A N 1
ATOM 3732 C CA . SER A 1 489 ? 23.650 13.082 -14.513 1.00 80.81 489 SER A CA 1
ATOM 3733 C C . SER A 1 489 ? 22.518 12.487 -13.662 1.00 80.81 489 SER A C 1
ATOM 3735 O O . SER A 1 489 ? 22.347 12.881 -12.513 1.00 80.81 489 SER A O 1
ATOM 3737 N N . ASN A 1 490 ? 21.758 11.543 -14.220 1.00 79.12 490 ASN A N 1
ATOM 3738 C CA . ASN A 1 490 ? 20.645 10.827 -13.583 1.00 79.12 490 ASN A CA 1
ATOM 3739 C C . ASN A 1 490 ? 20.996 9.381 -13.212 1.00 79.12 490 ASN A C 1
ATOM 3741 O O . ASN A 1 490 ? 20.263 8.750 -12.458 1.00 79.12 490 ASN A O 1
ATOM 3745 N N . LEU A 1 491 ? 22.076 8.840 -13.780 1.00 83.69 491 LEU A N 1
ATOM 3746 C CA . LEU A 1 491 ? 22.514 7.467 -13.563 1.00 83.69 491 LEU A CA 1
ATOM 3747 C C . LEU A 1 491 ? 23.915 7.436 -12.984 1.00 83.69 491 LEU A C 1
ATOM 3749 O O . LEU A 1 491 ? 24.829 8.088 -13.491 1.00 83.69 491 LEU A O 1
ATOM 3753 N N . SER A 1 492 ? 24.085 6.588 -11.979 1.00 85.25 492 SER A N 1
ATOM 3754 C CA . SER A 1 492 ? 25.396 6.224 -11.468 1.00 85.25 492 SER A CA 1
ATOM 3755 C C . SER A 1 492 ? 26.152 5.334 -12.466 1.00 85.25 492 SER A C 1
ATOM 3757 O O . SER A 1 492 ? 25.550 4.673 -13.320 1.00 85.25 492 SER A O 1
ATOM 3759 N N . ALA A 1 493 ? 27.486 5.281 -12.363 1.00 85.81 493 ALA A N 1
ATOM 3760 C CA . ALA A 1 493 ? 28.309 4.423 -13.224 1.00 85.81 493 ALA A CA 1
ATOM 3761 C C . ALA A 1 493 ? 27.902 2.947 -13.105 1.00 85.81 493 ALA A C 1
ATOM 3763 O O . ALA A 1 493 ? 27.858 2.221 -14.100 1.00 85.81 493 ALA A O 1
ATOM 3764 N N . ARG A 1 494 ? 27.547 2.508 -11.894 1.00 85.62 494 ARG A N 1
ATOM 3765 C CA . ARG A 1 494 ? 27.051 1.157 -11.634 1.00 85.62 494 ARG A CA 1
ATOM 3766 C C . ARG A 1 494 ? 25.689 0.917 -12.284 1.00 85.62 494 ARG A C 1
ATOM 3768 O O . ARG A 1 494 ? 25.510 -0.115 -12.932 1.00 85.62 494 ARG A O 1
ATOM 3775 N N . GLN A 1 495 ? 24.749 1.851 -12.131 1.00 86.69 495 GLN A N 1
ATOM 3776 C CA . GLN A 1 495 ? 23.412 1.742 -12.726 1.00 86.69 495 GLN A CA 1
ATOM 3777 C C . GLN A 1 495 ? 23.489 1.708 -14.259 1.00 86.69 495 GLN A C 1
ATOM 3779 O O . GLN A 1 495 ? 22.885 0.838 -14.884 1.00 86.69 495 GLN A O 1
ATOM 3784 N N . PHE A 1 496 ? 24.298 2.585 -14.863 1.00 89.88 496 PHE A N 1
ATOM 3785 C CA . PHE A 1 496 ? 24.515 2.608 -16.309 1.00 89.88 496 PHE A CA 1
ATOM 3786 C C . PHE A 1 496 ? 25.107 1.288 -16.823 1.00 89.88 496 PHE A C 1
ATOM 3788 O O . PHE A 1 496 ? 24.570 0.702 -17.765 1.00 89.88 496 PHE A O 1
ATOM 3795 N N . ARG A 1 497 ? 26.165 0.777 -16.174 1.00 90.56 497 ARG A N 1
ATOM 3796 C CA . ARG A 1 497 ? 26.798 -0.507 -16.528 1.00 90.56 497 ARG A CA 1
ATOM 3797 C C . ARG A 1 497 ? 25.797 -1.657 -16.513 1.00 90.56 497 ARG A C 1
ATOM 3799 O O . ARG A 1 497 ? 25.730 -2.433 -17.465 1.00 90.56 497 ARG A O 1
ATOM 3806 N N . LEU A 1 498 ? 25.000 -1.755 -15.448 1.00 88.06 498 LEU A N 1
ATOM 3807 C CA . LEU A 1 498 ? 23.990 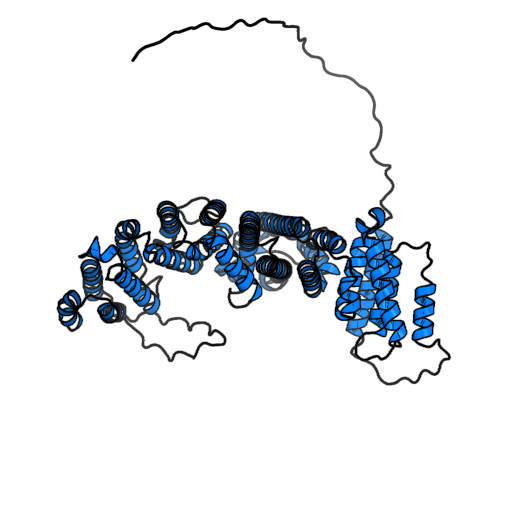-2.801 -15.299 1.00 88.06 498 LEU A CA 1
ATOM 3808 C C . LEU A 1 498 ? 22.899 -2.698 -16.374 1.00 88.06 498 LEU A C 1
ATOM 3810 O O . LEU A 1 498 ? 22.529 -3.708 -16.978 1.00 88.06 498 LEU A O 1
ATOM 3814 N N . ALA A 1 499 ? 22.410 -1.485 -16.632 1.00 88.50 499 ALA A N 1
ATOM 3815 C CA . ALA A 1 499 ? 21.375 -1.230 -17.623 1.00 88.50 499 ALA A CA 1
ATOM 3816 C C . ALA A 1 499 ? 21.846 -1.563 -19.042 1.00 88.50 499 ALA A C 1
ATOM 3818 O O . ALA A 1 499 ? 21.150 -2.264 -19.776 1.00 88.50 499 ALA A O 1
ATOM 3819 N N . PHE A 1 500 ? 23.046 -1.110 -19.415 1.00 90.94 500 PHE A N 1
ATOM 3820 C CA . PHE A 1 500 ? 23.610 -1.361 -20.737 1.00 90.94 500 PHE A CA 1
ATOM 3821 C C . PHE A 1 500 ? 23.925 -2.846 -20.943 1.00 90.94 500 PHE A C 1
ATOM 3823 O O . PHE A 1 500 ? 23.584 -3.414 -21.978 1.00 90.94 500 PHE A O 1
ATOM 3830 N N . LYS A 1 501 ? 24.492 -3.517 -19.933 1.00 89.75 501 LYS A N 1
ATOM 3831 C CA . LYS A 1 501 ? 24.703 -4.969 -19.979 1.00 89.75 501 LYS A CA 1
ATOM 3832 C C . LYS A 1 501 ? 23.386 -5.729 -20.166 1.00 89.75 501 LYS A C 1
ATOM 3834 O O . LYS A 1 501 ? 23.330 -6.671 -20.952 1.00 89.75 501 LYS A O 1
ATOM 3839 N N . SER A 1 502 ? 22.325 -5.307 -19.477 1.00 89.19 502 SER A N 1
ATOM 3840 C CA . SER A 1 502 ? 20.990 -5.899 -19.632 1.00 89.19 502 SER A CA 1
ATOM 3841 C C . SER A 1 502 ? 20.445 -5.679 -21.043 1.00 89.19 502 SER A C 1
ATOM 3843 O O . SER A 1 502 ? 19.952 -6.623 -21.652 1.00 89.19 502 SER A O 1
ATOM 3845 N N . LEU A 1 503 ? 20.598 -4.468 -21.592 1.00 90.25 503 LEU A N 1
ATOM 3846 C CA . LEU A 1 503 ? 20.241 -4.146 -22.975 1.00 90.25 503 LEU A CA 1
ATOM 3847 C C . LEU A 1 503 ? 20.939 -5.092 -23.958 1.00 90.25 503 LEU A C 1
ATOM 3849 O O . LEU A 1 503 ? 20.280 -5.688 -24.807 1.00 90.25 503 LEU A O 1
ATOM 3853 N N . LEU A 1 504 ? 22.252 -5.280 -23.802 1.00 89.50 504 LEU A N 1
ATOM 3854 C CA . LEU A 1 504 ? 23.013 -6.158 -24.680 1.00 89.50 504 LEU A CA 1
ATOM 3855 C C . LEU A 1 504 ? 22.549 -7.614 -24.555 1.00 89.50 504 LEU A C 1
ATOM 3857 O O . LEU A 1 504 ? 22.304 -8.254 -25.573 1.00 89.50 504 LEU A O 1
ATOM 3861 N N . GLY A 1 505 ? 22.328 -8.104 -23.332 1.00 87.44 505 GLY A N 1
ATOM 3862 C CA . GLY A 1 505 ? 21.804 -9.452 -23.086 1.00 87.44 505 GLY A CA 1
ATOM 3863 C C . GLY A 1 505 ? 20.423 -9.717 -23.705 1.00 87.44 505 GLY A C 1
ATOM 3864 O O . GLY A 1 505 ? 20.116 -10.850 -24.062 1.00 87.44 505 GLY A O 1
ATOM 3865 N N . ILE A 1 506 ? 19.589 -8.686 -23.882 1.00 88.44 506 ILE A N 1
ATOM 3866 C CA . ILE A 1 506 ? 18.301 -8.797 -24.596 1.00 88.44 506 ILE A CA 1
ATOM 3867 C C . ILE A 1 506 ? 18.520 -8.929 -26.109 1.00 88.44 506 ILE A C 1
ATOM 3869 O O . ILE A 1 506 ? 17.731 -9.572 -26.797 1.00 88.44 506 ILE A O 1
ATOM 3873 N N . THR A 1 507 ? 19.583 -8.325 -26.638 1.00 89.12 507 THR A N 1
ATOM 3874 C CA . THR A 1 507 ? 19.905 -8.346 -28.074 1.00 89.12 507 THR A CA 1
ATOM 3875 C C . THR A 1 507 ? 20.730 -9.557 -28.506 1.00 89.12 507 THR A C 1
ATOM 3877 O O . THR A 1 507 ? 20.873 -9.787 -29.704 1.00 89.12 507 THR A O 1
ATOM 3880 N N . THR A 1 508 ? 21.243 -10.356 -27.567 1.00 87.88 508 THR A N 1
ATOM 3881 C CA . THR A 1 508 ? 22.072 -11.535 -27.851 1.00 87.88 508 THR A CA 1
ATOM 3882 C C . THR A 1 508 ? 21.328 -12.858 -27.592 1.00 87.88 508 THR A C 1
ATOM 3884 O O . THR A 1 508 ? 20.295 -12.890 -26.912 1.00 87.88 508 THR A O 1
ATOM 3887 N N . PRO A 1 509 ? 21.784 -13.989 -28.172 1.00 83.75 509 PRO A N 1
ATOM 3888 C CA . PRO A 1 509 ? 21.184 -15.299 -27.910 1.00 83.75 509 PRO A CA 1
ATOM 3889 C C . PRO A 1 509 ? 21.215 -15.646 -26.409 1.00 83.75 509 PRO A C 1
ATOM 3891 O O . PRO A 1 509 ? 22.220 -15.371 -25.754 1.00 83.75 509 PRO A O 1
ATOM 3894 N N . PRO A 1 510 ? 20.165 -16.283 -25.849 1.00 83.56 510 PRO A N 1
ATOM 3895 C CA . PRO A 1 510 ? 19.084 -17.011 -26.524 1.00 83.56 510 PRO A CA 1
ATOM 3896 C C . PRO A 1 510 ? 17.818 -16.184 -26.822 1.00 83.56 510 PRO A C 1
ATOM 3898 O O . PRO A 1 510 ? 16.781 -16.766 -27.143 1.00 83.56 510 PRO A O 1
ATOM 3901 N N . ASN A 1 511 ? 17.851 -14.853 -26.692 1.00 83.38 511 ASN A N 1
ATOM 3902 C CA . ASN A 1 511 ? 16.653 -14.036 -26.878 1.00 83.38 511 ASN A CA 1
ATOM 3903 C C . ASN A 1 511 ? 16.164 -14.080 -28.346 1.00 83.38 511 ASN A C 1
ATOM 3905 O O . ASN A 1 511 ? 16.983 -13.941 -29.260 1.00 83.38 511 ASN A O 1
ATOM 3909 N N . PRO A 1 512 ? 14.847 -14.230 -28.612 1.00 83.38 512 PRO A N 1
ATOM 3910 C CA . PRO A 1 512 ? 14.294 -14.199 -29.972 1.00 83.38 512 PRO A CA 1
ATOM 3911 C C . PRO A 1 512 ? 14.660 -12.937 -30.769 1.00 83.38 512 PRO A C 1
ATOM 3913 O O . PRO A 1 512 ? 14.732 -12.994 -31.998 1.00 83.38 512 PRO A O 1
ATOM 3916 N N . LEU A 1 513 ? 14.925 -11.812 -30.095 1.00 85.88 513 LEU A N 1
ATOM 3917 C CA . LEU A 1 513 ? 15.338 -10.574 -30.747 1.00 85.88 513 LEU A CA 1
ATOM 3918 C C . LEU A 1 513 ? 16.634 -10.746 -31.555 1.00 85.88 513 LEU A C 1
ATOM 3920 O O . LEU A 1 513 ? 16.697 -10.261 -32.686 1.00 85.88 513 LEU A O 1
ATOM 3924 N N . ALA A 1 514 ? 17.605 -11.504 -31.034 1.00 85.75 514 ALA A N 1
ATOM 3925 C CA . ALA A 1 514 ? 18.907 -11.728 -31.665 1.00 85.75 514 ALA A CA 1
ATOM 3926 C C . ALA A 1 514 ? 18.802 -12.373 -33.057 1.00 85.75 514 ALA A C 1
ATOM 3928 O O . ALA A 1 514 ? 19.596 -12.081 -33.944 1.00 85.75 514 ALA A O 1
ATOM 3929 N N . ALA A 1 515 ? 17.797 -13.229 -33.272 1.00 84.19 515 ALA A N 1
ATOM 3930 C CA . ALA A 1 515 ? 17.555 -13.849 -34.575 1.00 84.19 515 ALA A CA 1
ATOM 3931 C C . ALA A 1 515 ? 16.917 -12.877 -35.581 1.00 84.19 515 ALA A C 1
ATOM 3933 O O . ALA A 1 515 ? 17.135 -12.995 -36.783 1.00 84.19 515 ALA A O 1
ATOM 3934 N N . SER A 1 516 ? 16.108 -11.932 -35.095 1.00 84.62 516 SER A N 1
ATOM 3935 C CA . SER A 1 516 ? 15.400 -10.963 -35.940 1.00 84.62 516 SER A CA 1
ATOM 3936 C C . SER A 1 516 ? 16.235 -9.731 -36.302 1.00 84.62 516 SER A C 1
ATOM 3938 O O . SER A 1 516 ? 16.032 -9.163 -37.370 1.00 84.62 516 SER A O 1
ATOM 3940 N N . HIS A 1 517 ? 17.157 -9.323 -35.424 1.00 86.94 517 HIS A N 1
ATOM 3941 C CA . HIS A 1 517 ? 17.981 -8.120 -35.564 1.00 86.94 517 HIS A CA 1
ATOM 3942 C C . HIS A 1 517 ? 19.430 -8.422 -35.131 1.00 86.94 517 HIS A C 1
ATOM 3944 O O . HIS A 1 517 ? 19.849 -7.980 -34.058 1.00 86.94 517 HIS A O 1
ATOM 3950 N N . PRO A 1 518 ? 20.191 -9.196 -35.929 1.00 85.88 518 PRO A N 1
ATOM 3951 C CA . PRO A 1 518 ? 21.521 -9.678 -35.546 1.00 85.88 518 PRO A CA 1
ATOM 3952 C C . PRO A 1 518 ? 22.569 -8.565 -35.398 1.00 85.88 518 PRO A C 1
ATOM 3954 O O . PRO A 1 518 ? 23.494 -8.735 -34.615 1.00 85.88 518 PRO A O 1
ATOM 3957 N N . ASP A 1 519 ? 22.396 -7.427 -36.078 1.00 88.06 519 ASP A N 1
ATOM 3958 C CA . ASP A 1 519 ? 23.357 -6.307 -36.079 1.00 88.06 519 ASP A CA 1
ATOM 3959 C C . ASP A 1 519 ? 23.156 -5.329 -34.899 1.00 88.06 519 ASP A C 1
ATOM 3961 O O . ASP A 1 519 ? 23.926 -4.384 -34.694 1.00 88.06 519 ASP A O 1
ATOM 3965 N N . LEU A 1 520 ? 22.079 -5.504 -34.124 1.00 87.62 520 LEU A N 1
ATOM 3966 C CA . LEU A 1 520 ? 21.717 -4.600 -33.031 1.00 87.62 520 LEU A CA 1
ATOM 3967 C C . LEU A 1 520 ? 22.736 -4.607 -31.868 1.00 87.62 520 LEU A C 1
ATOM 3969 O O . LEU A 1 520 ? 23.069 -3.515 -31.403 1.00 87.62 520 LEU A O 1
ATOM 3973 N N . PRO A 1 521 ? 23.276 -5.761 -31.415 1.00 89.44 521 PRO A N 1
ATOM 3974 C CA . PRO A 1 521 ? 24.354 -5.799 -30.424 1.00 89.44 521 PRO A CA 1
ATOM 3975 C C . PRO A 1 521 ? 25.586 -4.999 -30.856 1.00 89.44 521 PRO A C 1
ATOM 3977 O O . PRO A 1 521 ? 26.097 -4.191 -30.081 1.00 89.44 521 PRO A O 1
ATOM 3980 N N . ASP A 1 522 ? 26.024 -5.175 -32.105 1.00 89.25 522 ASP A N 1
ATOM 3981 C CA . ASP A 1 522 ? 27.209 -4.501 -32.642 1.00 89.25 522 ASP A CA 1
ATOM 3982 C C . ASP A 1 522 ? 26.978 -2.993 -32.757 1.00 89.25 522 ASP A C 1
ATOM 3984 O O . ASP A 1 522 ? 27.829 -2.195 -32.370 1.00 89.25 522 ASP A O 1
ATOM 3988 N N . THR A 1 523 ? 25.779 -2.584 -33.183 1.00 90.25 523 THR A N 1
ATOM 3989 C CA . THR A 1 523 ? 25.390 -1.167 -33.228 1.00 90.25 523 THR A CA 1
ATOM 3990 C C . THR A 1 523 ? 25.446 -0.521 -31.840 1.00 90.25 523 THR A C 1
ATOM 3992 O O . THR A 1 523 ? 25.932 0.600 -31.690 1.00 90.25 523 THR A O 1
ATOM 3995 N N . LEU A 1 524 ? 24.964 -1.214 -30.803 1.00 91.56 524 LEU A N 1
ATOM 3996 C CA . LEU A 1 524 ? 24.989 -0.709 -29.428 1.00 91.56 524 LEU A CA 1
ATOM 3997 C C . LEU A 1 524 ? 26.419 -0.574 -28.895 1.00 91.56 524 LEU A C 1
ATOM 3999 O O . LEU A 1 524 ? 26.747 0.444 -28.280 1.00 91.56 524 LEU A O 1
ATOM 4003 N N . LEU A 1 525 ? 27.269 -1.572 -29.141 1.00 91.69 525 LEU A N 1
ATOM 4004 C CA . LEU A 1 525 ? 28.678 -1.542 -28.746 1.00 91.69 525 LEU A CA 1
ATOM 4005 C C . LEU A 1 525 ? 29.457 -0.447 -29.478 1.00 91.69 525 LEU A C 1
ATOM 4007 O O . LEU A 1 525 ? 30.264 0.244 -28.857 1.00 91.69 525 LEU A O 1
ATOM 4011 N N . GLU A 1 526 ? 29.163 -0.219 -30.758 1.00 91.44 526 GLU A N 1
ATOM 4012 C CA . GLU A 1 526 ? 29.774 0.859 -31.534 1.00 91.44 526 GLU A CA 1
ATOM 4013 C C . GLU A 1 526 ? 29.379 2.236 -30.988 1.00 91.44 526 GLU A C 1
ATOM 4015 O O . GLU A 1 526 ? 30.240 3.097 -30.795 1.00 91.44 526 GLU A O 1
ATOM 4020 N N . LEU A 1 527 ? 28.100 2.434 -30.642 1.00 90.50 527 LEU A N 1
ATOM 4021 C CA . LEU A 1 527 ? 27.633 3.659 -29.983 1.00 90.50 527 LEU A CA 1
ATOM 4022 C C . LEU A 1 527 ? 28.330 3.882 -28.633 1.00 90.50 527 LEU A C 1
ATOM 4024 O O . LEU A 1 527 ? 28.742 5.006 -28.333 1.00 90.50 527 LEU A O 1
ATOM 4028 N N . LEU A 1 528 ? 28.491 2.822 -27.833 1.00 91.69 528 LEU A N 1
ATOM 4029 C CA . LEU A 1 528 ? 29.193 2.884 -26.550 1.00 91.69 528 LEU A CA 1
ATOM 4030 C C . LEU A 1 528 ? 30.666 3.259 -26.736 1.00 91.69 528 LEU A C 1
ATOM 4032 O O . LEU A 1 528 ? 31.153 4.159 -26.052 1.00 91.69 528 LEU A O 1
ATOM 4036 N N . ARG A 1 529 ? 31.356 2.617 -27.684 1.00 91.06 529 ARG A N 1
ATOM 4037 C CA . ARG A 1 529 ? 32.761 2.886 -28.007 1.00 91.06 529 ARG A CA 1
ATOM 4038 C C . ARG A 1 529 ? 32.960 4.321 -28.485 1.00 91.06 529 ARG A C 1
ATOM 4040 O O . ARG A 1 529 ? 33.819 5.029 -27.963 1.00 91.06 529 ARG A O 1
ATOM 4047 N N . HIS A 1 530 ? 32.140 4.773 -29.434 1.00 90.62 530 HIS A N 1
ATOM 4048 C CA . HIS A 1 530 ? 32.203 6.139 -29.946 1.00 90.62 530 HIS A CA 1
ATOM 4049 C C . HIS A 1 530 ? 31.964 7.165 -28.831 1.00 90.62 530 HIS A C 1
ATOM 4051 O O . HIS A 1 530 ? 32.662 8.175 -28.746 1.00 90.62 530 HIS A O 1
ATOM 4057 N N . ARG A 1 531 ? 31.012 6.900 -27.928 1.00 88.75 531 ARG A N 1
ATOM 4058 C CA . ARG A 1 531 ? 30.763 7.786 -26.789 1.00 88.75 531 ARG A CA 1
ATOM 4059 C C . ARG A 1 531 ? 31.910 7.770 -25.777 1.00 88.75 531 ARG A C 1
ATOM 4061 O O . ARG A 1 531 ? 32.285 8.836 -25.307 1.00 88.75 531 ARG A O 1
ATOM 4068 N N . ALA A 1 532 ? 32.504 6.612 -25.489 1.00 89.06 532 ALA A N 1
ATOM 4069 C CA . ALA A 1 532 ? 33.670 6.498 -24.610 1.00 89.06 532 ALA A CA 1
ATOM 4070 C C . ALA A 1 532 ? 34.882 7.289 -25.136 1.00 89.06 532 ALA A C 1
ATOM 4072 O O . ALA A 1 532 ? 35.609 7.898 -24.353 1.00 89.06 532 ALA A O 1
ATOM 4073 N N . ALA A 1 533 ? 35.071 7.341 -26.459 1.00 88.75 533 ALA A N 1
ATOM 4074 C CA . ALA A 1 533 ? 36.141 8.118 -27.086 1.00 88.75 533 ALA A CA 1
ATOM 4075 C C . ALA A 1 533 ? 35.974 9.643 -26.918 1.00 88.75 533 ALA A C 1
ATOM 4077 O O . ALA A 1 533 ? 36.965 10.369 -26.915 1.00 88.75 533 ALA A O 1
ATOM 4078 N N . LEU A 1 534 ? 34.735 10.126 -26.767 1.00 88.31 534 LEU A N 1
ATOM 4079 C CA . LEU A 1 534 ? 34.399 11.549 -26.616 1.00 88.31 534 LEU A CA 1
ATOM 4080 C C . LEU A 1 534 ? 34.071 11.953 -25.167 1.00 88.31 534 LEU A C 1
ATOM 4082 O O . LEU A 1 534 ? 33.801 13.127 -24.908 1.00 88.31 534 LEU A O 1
ATOM 4086 N N . ALA A 1 535 ? 34.045 10.993 -24.242 1.00 88.31 535 ALA A N 1
ATOM 4087 C CA . ALA A 1 535 ? 33.612 11.193 -22.866 1.00 88.31 535 ALA A CA 1
ATOM 4088 C C . ALA A 1 535 ? 34.626 11.982 -22.032 1.00 88.31 535 ALA A C 1
ATOM 4090 O O . ALA A 1 535 ? 35.830 11.986 -22.297 1.00 88.31 535 ALA A O 1
ATOM 4091 N N . SER A 1 536 ? 34.131 12.631 -20.978 1.00 87.31 536 SER A N 1
ATOM 4092 C CA . SER A 1 536 ? 34.980 13.410 -20.085 1.00 87.31 536 SER A CA 1
ATOM 4093 C C . SER A 1 536 ? 35.950 12.522 -19.295 1.00 87.31 536 SER A C 1
ATOM 4095 O O . SER A 1 536 ? 35.586 11.473 -18.756 1.00 87.31 536 SER A O 1
ATOM 4097 N N . THR A 1 537 ? 37.190 12.989 -19.163 1.00 86.12 537 THR A N 1
ATOM 4098 C CA . THR A 1 537 ? 38.204 12.421 -18.261 1.00 86.12 537 THR A CA 1
ATOM 4099 C C . THR A 1 537 ? 38.167 13.050 -16.867 1.00 86.12 537 THR A C 1
ATOM 4101 O O . THR A 1 537 ? 38.991 12.715 -16.018 1.00 86.12 537 THR A O 1
ATOM 4104 N N . ALA A 1 538 ? 37.215 13.951 -16.603 1.00 85.12 538 ALA A N 1
ATOM 4105 C CA . ALA A 1 538 ? 36.980 14.463 -15.260 1.00 85.12 538 ALA A CA 1
ATOM 4106 C C . ALA A 1 538 ? 36.396 13.364 -14.359 1.00 85.12 538 ALA A C 1
ATOM 4108 O O . ALA A 1 538 ? 35.618 12.518 -14.808 1.00 85.12 538 ALA A O 1
ATOM 4109 N N . PHE A 1 539 ? 36.767 13.390 -13.079 1.00 83.50 539 PHE A N 1
ATOM 4110 C CA . PHE A 1 539 ? 36.204 12.478 -12.090 1.00 83.50 539 PHE A CA 1
ATOM 4111 C C . PHE A 1 539 ? 34.705 12.721 -11.920 1.00 83.50 539 PHE A C 1
ATOM 4113 O O . PHE A 1 539 ? 34.255 13.866 -11.829 1.00 83.50 539 PHE A O 1
ATOM 4120 N N . LEU A 1 540 ? 33.947 11.629 -11.869 1.00 80.69 540 LEU A N 1
ATOM 4121 C CA . LEU A 1 540 ? 32.528 11.656 -11.559 1.00 80.69 540 LEU A CA 1
ATOM 4122 C C . LEU A 1 540 ? 32.316 12.073 -10.094 1.00 80.69 540 LEU A C 1
ATOM 4124 O O . LEU A 1 540 ? 33.190 11.835 -9.253 1.00 80.69 540 LEU A O 1
ATOM 4128 N N . PRO A 1 541 ? 31.165 12.688 -9.767 1.00 71.19 541 PRO A N 1
ATOM 4129 C CA . PRO A 1 541 ? 30.794 12.949 -8.382 1.00 71.19 541 PRO A CA 1
ATOM 4130 C C . PRO A 1 541 ? 30.817 11.644 -7.578 1.00 71.19 541 PRO A C 1
ATOM 4132 O O . PRO A 1 541 ? 30.345 10.617 -8.063 1.00 71.19 541 PRO A O 1
ATOM 4135 N N . ALA A 1 542 ? 31.361 11.680 -6.359 1.00 62.00 542 ALA A N 1
ATOM 4136 C CA . ALA A 1 542 ? 31.328 10.523 -5.469 1.00 62.00 542 ALA A CA 1
ATOM 4137 C C . ALA A 1 542 ? 29.869 10.136 -5.175 1.00 62.00 542 ALA A C 1
ATOM 4139 O O . ALA A 1 542 ? 29.060 11.009 -4.848 1.00 62.00 542 ALA A O 1
ATOM 4140 N N . GLU A 1 543 ? 29.538 8.845 -5.290 1.00 58.66 543 GLU A N 1
ATOM 4141 C CA . GLU A 1 543 ? 28.214 8.354 -4.905 1.00 58.66 543 GLU A CA 1
ATOM 4142 C C . GLU A 1 543 ? 27.972 8.671 -3.414 1.00 58.66 543 GLU A C 1
ATOM 4144 O O . GLU A 1 543 ? 28.862 8.445 -2.583 1.00 58.66 543 GLU A O 1
ATOM 4149 N N . PRO A 1 544 ? 26.797 9.206 -3.032 1.00 50.94 544 PRO A N 1
ATOM 4150 C CA . PRO A 1 544 ? 26.417 9.227 -1.629 1.00 50.94 544 PRO A CA 1
ATOM 4151 C C . PRO A 1 544 ? 26.378 7.779 -1.127 1.00 50.94 544 PRO A C 1
ATOM 4153 O O . PRO A 1 544 ? 25.843 6.902 -1.803 1.00 50.94 544 PRO A O 1
ATOM 4156 N N . ALA A 1 545 ? 26.968 7.523 0.043 1.00 45.25 545 ALA A N 1
ATOM 4157 C CA . ALA A 1 545 ? 26.989 6.189 0.633 1.00 45.25 545 ALA A CA 1
ATOM 4158 C C . ALA A 1 545 ? 25.559 5.630 0.692 1.00 45.25 545 ALA A C 1
ATOM 4160 O O . ALA A 1 545 ? 24.690 6.238 1.317 1.00 45.25 545 ALA A O 1
ATOM 4161 N N . ALA A 1 546 ? 25.317 4.499 0.024 1.00 44.31 546 ALA A N 1
ATOM 4162 C CA . ALA A 1 546 ? 24.030 3.819 0.077 1.00 44.31 546 ALA A CA 1
ATOM 4163 C C . ALA A 1 546 ? 23.637 3.586 1.546 1.00 44.31 546 ALA A C 1
ATOM 4165 O O . ALA A 1 546 ? 24.453 3.091 2.329 1.00 44.31 546 ALA A O 1
ATOM 4166 N N . GLU A 1 547 ? 22.405 3.944 1.928 1.00 38.44 547 GLU A N 1
ATOM 4167 C CA . GLU A 1 547 ? 21.866 3.577 3.238 1.00 38.44 547 GLU A CA 1
ATOM 4168 C C . GLU A 1 547 ? 21.913 2.051 3.358 1.00 38.44 547 GLU A C 1
ATOM 4170 O O . GLU A 1 547 ? 21.230 1.325 2.633 1.00 38.44 547 GLU A O 1
ATOM 4175 N N . ALA A 1 548 ? 22.789 1.566 4.237 1.00 35.31 548 ALA A N 1
ATOM 4176 C CA . ALA A 1 548 ? 22.982 0.149 4.457 1.00 35.31 548 ALA A CA 1
ATOM 4177 C C . ALA A 1 548 ? 21.673 -0.465 4.973 1.00 35.31 548 ALA A C 1
ATOM 4179 O O . ALA A 1 548 ? 21.203 -0.138 6.065 1.00 35.31 548 ALA A O 1
ATOM 4180 N N . GLY A 1 549 ? 21.092 -1.383 4.199 1.00 37.12 549 GLY A N 1
ATOM 4181 C CA . GLY A 1 549 ? 20.119 -2.324 4.735 1.00 37.12 549 GLY A CA 1
ATOM 4182 C C . GLY A 1 549 ? 20.763 -3.191 5.829 1.00 37.12 549 GLY A C 1
ATOM 4183 O O . GLY A 1 549 ? 21.991 -3.305 5.887 1.00 37.12 549 GLY A O 1
ATOM 4184 N N . PRO A 1 550 ? 19.966 -3.845 6.691 1.00 39.69 550 PRO A N 1
ATOM 4185 C CA . PRO A 1 550 ? 20.485 -4.638 7.809 1.00 39.69 550 PRO A CA 1
ATOM 4186 C C . PRO A 1 550 ? 21.431 -5.783 7.388 1.00 39.69 550 PRO A C 1
ATOM 4188 O O . PRO A 1 550 ? 22.206 -6.242 8.220 1.00 39.69 550 PRO A O 1
ATOM 4191 N N . ASP A 1 551 ? 21.426 -6.174 6.104 1.00 34.09 551 ASP A N 1
ATOM 4192 C CA . ASP A 1 551 ? 22.248 -7.255 5.538 1.00 34.09 551 ASP A CA 1
ATOM 4193 C C . ASP A 1 551 ? 23.309 -6.794 4.511 1.00 34.09 551 ASP A C 1
ATOM 4195 O O . ASP A 1 551 ? 23.979 -7.626 3.893 1.00 34.09 551 ASP A O 1
ATOM 4199 N N . SER A 1 552 ? 23.499 -5.488 4.282 1.00 37.53 552 SER A N 1
ATOM 4200 C CA . SER A 1 552 ? 24.526 -5.021 3.334 1.00 37.53 552 SER A CA 1
ATOM 4201 C C . SER A 1 552 ? 25.910 -4.966 3.981 1.00 37.53 552 SER A C 1
ATOM 4203 O O . SER A 1 552 ? 26.161 -4.173 4.888 1.00 37.53 552 SER A O 1
ATOM 4205 N N . VAL A 1 553 ? 26.830 -5.789 3.471 1.00 35.84 553 VAL A N 1
ATOM 4206 C CA . VAL A 1 553 ? 28.270 -5.678 3.743 1.00 35.84 553 VAL A CA 1
ATOM 4207 C C . VAL A 1 553 ? 28.725 -4.271 3.329 1.00 35.84 553 VAL A C 1
ATOM 4209 O O . VAL A 1 553 ? 28.401 -3.863 2.210 1.00 35.84 553 VAL A O 1
ATOM 4212 N N . PRO A 1 554 ? 29.457 -3.520 4.175 1.00 39.09 554 PRO A N 1
ATOM 4213 C CA . PRO A 1 554 ? 29.970 -2.214 3.785 1.00 39.09 554 PRO A CA 1
ATOM 4214 C C . PRO A 1 554 ? 30.877 -2.384 2.563 1.00 39.09 554 PRO A C 1
ATOM 4216 O O . PRO A 1 554 ? 31.942 -3.000 2.645 1.00 39.09 554 PRO A O 1
ATOM 4219 N N . ALA A 1 555 ? 30.431 -1.869 1.417 1.00 45.31 555 ALA A N 1
ATOM 4220 C CA . ALA A 1 555 ? 31.277 -1.741 0.245 1.00 45.31 555 ALA A CA 1
ATOM 4221 C C . ALA A 1 555 ? 32.429 -0.792 0.609 1.00 45.31 555 ALA A C 1
ATOM 4223 O O . ALA A 1 555 ? 32.203 0.276 1.182 1.00 45.31 555 ALA A O 1
ATOM 4224 N N . GLY A 1 556 ? 33.671 -1.209 0.345 1.00 45.25 556 GLY A N 1
ATOM 4225 C CA . GLY A 1 556 ? 34.838 -0.343 0.520 1.00 45.25 556 GLY A CA 1
ATOM 4226 C C . GLY A 1 556 ? 34.711 0.937 -0.319 1.00 45.25 556 GLY A C 1
ATOM 4227 O O . GLY A 1 556 ? 33.887 0.974 -1.232 1.00 45.25 556 GLY A O 1
ATOM 4228 N N . PRO A 1 557 ? 35.504 1.985 -0.034 1.00 48.59 557 PRO A N 1
ATOM 4229 C CA . PRO A 1 557 ? 35.431 3.239 -0.778 1.00 48.59 557 PRO A CA 1
ATOM 4230 C C . PRO A 1 557 ? 35.639 2.968 -2.273 1.00 48.59 557 PRO A C 1
ATOM 4232 O O . PRO A 1 557 ? 36.717 2.527 -2.680 1.00 48.59 557 PRO A O 1
ATOM 4235 N N . GLU A 1 558 ? 34.593 3.182 -3.078 1.00 58.41 558 GLU A N 1
ATOM 4236 C CA . GLU A 1 558 ? 34.678 3.045 -4.530 1.00 58.41 558 GLU A CA 1
ATOM 4237 C C . GLU A 1 558 ? 35.723 4.032 -5.061 1.00 58.41 558 GLU A C 1
ATOM 4239 O O . GLU A 1 558 ? 35.748 5.209 -4.692 1.00 58.41 558 GLU A O 1
ATOM 4244 N N . GLN A 1 559 ? 36.637 3.539 -5.900 1.00 64.12 559 GLN A N 1
ATOM 4245 C CA . GLN A 1 559 ? 37.618 4.400 -6.552 1.00 64.12 559 GLN A CA 1
ATOM 4246 C C . GLN A 1 559 ? 36.885 5.411 -7.445 1.00 64.12 559 GLN A C 1
ATOM 4248 O O . GLN A 1 559 ? 35.969 5.016 -8.168 1.00 64.12 559 GLN A O 1
ATOM 4253 N N . PRO A 1 560 ? 37.283 6.696 -7.440 1.00 72.44 560 PRO A N 1
ATOM 4254 C CA . PRO A 1 560 ? 36.636 7.701 -8.269 1.00 72.44 560 PRO A CA 1
ATOM 4255 C C . PRO A 1 560 ? 36.850 7.361 -9.749 1.00 72.44 560 PRO A C 1
ATOM 4257 O O . PRO A 1 560 ? 37.977 7.363 -10.248 1.00 72.44 560 PRO A O 1
ATOM 4260 N N . LEU A 1 561 ? 35.759 7.045 -10.445 1.00 82.06 561 LEU A N 1
ATOM 4261 C CA . LEU A 1 561 ? 35.756 6.755 -11.878 1.00 82.06 561 LEU A CA 1
ATOM 4262 C C . LEU A 1 561 ? 35.565 8.046 -12.680 1.00 82.06 561 LEU A C 1
ATOM 4264 O O . LEU A 1 561 ? 34.938 8.995 -12.215 1.00 82.06 561 LEU A O 1
ATOM 4268 N N . THR A 1 562 ? 36.092 8.078 -13.900 1.00 88.81 562 THR A N 1
ATOM 4269 C CA . THR A 1 562 ? 35.746 9.094 -14.905 1.00 88.81 562 THR A CA 1
ATOM 4270 C C . THR A 1 562 ? 34.588 8.590 -15.766 1.00 88.81 562 THR A C 1
ATOM 4272 O O . THR A 1 562 ? 34.308 7.387 -15.790 1.00 88.81 562 THR A O 1
ATOM 4275 N N . GLU A 1 563 ? 33.918 9.483 -16.499 1.00 87.94 563 GLU A N 1
ATOM 4276 C CA . GLU A 1 563 ? 32.877 9.081 -17.457 1.00 87.94 563 GLU A CA 1
ATOM 4277 C C . GLU A 1 563 ? 33.452 8.100 -18.490 1.00 87.94 563 GLU A C 1
ATOM 4279 O O . GLU A 1 563 ? 32.891 7.027 -18.710 1.00 87.94 563 GLU A O 1
ATOM 4284 N N . GLN A 1 564 ? 34.627 8.417 -19.043 1.00 89.38 564 GLN A N 1
ATOM 4285 C CA . GLN A 1 564 ? 35.336 7.537 -19.968 1.00 89.38 564 GLN A CA 1
ATOM 4286 C C . GLN A 1 564 ? 35.631 6.162 -19.351 1.00 89.38 564 GLN A C 1
ATOM 4288 O O . GLN A 1 564 ? 35.328 5.143 -19.966 1.00 89.38 564 GLN A O 1
ATOM 4293 N N . ALA A 1 565 ? 36.165 6.110 -18.126 1.00 88.44 565 ALA A N 1
ATOM 4294 C CA . ALA A 1 565 ? 36.470 4.843 -17.463 1.00 88.44 565 ALA A CA 1
ATOM 4295 C C . ALA A 1 565 ? 35.206 4.005 -17.225 1.00 88.44 565 ALA A C 1
ATOM 4297 O O . ALA A 1 565 ? 35.222 2.795 -17.442 1.00 88.44 565 ALA A O 1
ATOM 4298 N N . ALA A 1 566 ? 34.098 4.633 -16.826 1.00 89.94 566 ALA A N 1
ATOM 4299 C CA . ALA A 1 566 ? 32.827 3.945 -16.631 1.00 89.94 566 ALA A CA 1
ATOM 4300 C C . ALA A 1 566 ? 32.287 3.342 -17.940 1.00 89.94 566 ALA A C 1
ATOM 4302 O O . ALA A 1 566 ? 31.863 2.183 -17.948 1.00 89.94 566 ALA A O 1
ATOM 4303 N N . LEU A 1 567 ? 32.344 4.080 -19.054 1.00 90.62 567 LEU A N 1
ATOM 4304 C CA . LEU A 1 567 ? 31.912 3.586 -20.367 1.00 90.62 567 LEU A CA 1
ATOM 4305 C C . LEU A 1 567 ? 32.824 2.461 -20.884 1.00 90.62 567 LEU A C 1
ATOM 4307 O O . LEU A 1 567 ? 32.322 1.447 -21.365 1.00 90.62 567 LEU A O 1
ATOM 4311 N N . THR A 1 568 ? 34.143 2.578 -20.714 1.00 90.06 568 THR A N 1
ATOM 4312 C CA . THR A 1 568 ? 35.094 1.518 -21.089 1.00 90.06 568 THR A CA 1
ATOM 4313 C C . THR A 1 568 ? 34.893 0.254 -20.254 1.00 90.06 568 THR A C 1
ATOM 4315 O O . THR A 1 568 ? 34.854 -0.847 -20.796 1.00 90.06 568 THR A O 1
ATOM 4318 N N . LEU A 1 569 ? 34.688 0.379 -18.939 1.00 89.94 569 LEU A N 1
ATOM 4319 C CA . LEU A 1 569 ? 34.350 -0.768 -18.090 1.00 89.94 569 LEU A CA 1
ATOM 4320 C C . LEU A 1 569 ? 33.012 -1.398 -18.495 1.00 89.94 569 LEU A C 1
ATOM 4322 O O . LEU A 1 569 ? 32.891 -2.619 -18.493 1.00 89.94 569 LEU A O 1
ATOM 4326 N N . THR A 1 570 ? 32.033 -0.583 -18.902 1.00 91.38 570 THR A N 1
ATOM 4327 C CA . THR A 1 570 ? 30.761 -1.080 -19.450 1.00 91.38 570 THR A CA 1
ATOM 4328 C C . THR A 1 570 ? 30.993 -1.923 -20.702 1.00 91.38 570 THR A C 1
ATOM 4330 O O . THR A 1 570 ? 30.389 -2.987 -20.836 1.00 91.38 570 THR A O 1
ATOM 4333 N N . LEU A 1 571 ? 31.880 -1.479 -21.600 1.00 90.75 571 LEU A N 1
ATOM 4334 C CA . LEU A 1 571 ? 32.226 -2.209 -22.819 1.00 90.75 571 LEU A CA 1
ATOM 4335 C C . LEU A 1 571 ? 32.804 -3.586 -22.467 1.00 90.75 571 LEU A C 1
ATOM 4337 O O . LEU A 1 571 ? 32.314 -4.600 -22.961 1.00 90.75 571 LEU A O 1
ATOM 4341 N N . LEU A 1 572 ? 33.770 -3.623 -21.545 1.00 89.38 572 LEU A N 1
ATOM 4342 C CA . LEU A 1 572 ? 34.415 -4.854 -21.081 1.00 89.38 572 LEU A CA 1
ATOM 4343 C C . LEU A 1 572 ? 33.434 -5.821 -20.402 1.00 89.38 572 LEU A C 1
ATOM 4345 O O . LEU A 1 572 ? 33.424 -7.010 -20.720 1.00 89.38 572 LEU A O 1
ATOM 4349 N N . ASP A 1 573 ? 32.571 -5.323 -19.512 1.00 87.56 573 ASP A N 1
ATOM 4350 C CA . ASP A 1 573 ? 31.557 -6.143 -18.832 1.00 87.56 573 ASP A CA 1
ATOM 4351 C C . ASP A 1 573 ? 30.584 -6.799 -19.820 1.00 87.56 573 ASP A C 1
ATOM 4353 O O . ASP A 1 573 ? 30.091 -7.915 -19.598 1.00 87.56 573 ASP A O 1
ATOM 4357 N N . SER A 1 574 ? 30.295 -6.085 -20.906 1.00 88.56 574 SER A N 1
ATOM 4358 C CA . SER A 1 574 ? 29.307 -6.456 -21.911 1.00 88.56 574 SER A CA 1
ATOM 4359 C C . SER A 1 574 ? 29.810 -7.550 -22.858 1.00 88.56 574 SER A C 1
ATOM 4361 O O . SER A 1 574 ? 29.005 -8.357 -23.324 1.00 88.56 574 SER A O 1
ATOM 4363 N N . LEU A 1 575 ? 31.131 -7.680 -23.054 1.00 87.25 575 LEU A N 1
ATOM 4364 C CA . LEU A 1 575 ? 31.736 -8.729 -23.894 1.00 87.25 575 LEU A CA 1
ATOM 4365 C C . LEU A 1 575 ? 31.289 -10.142 -23.496 1.00 87.25 575 LEU A C 1
ATOM 4367 O O . LEU A 1 575 ? 31.076 -10.994 -24.354 1.00 87.25 575 LEU A O 1
ATOM 4371 N N . SER A 1 576 ? 31.077 -10.378 -22.197 1.00 86.19 576 SER A N 1
ATOM 4372 C CA . SER A 1 576 ? 30.608 -11.668 -21.666 1.00 86.19 576 SER A CA 1
ATOM 4373 C C . SER A 1 576 ? 29.234 -12.110 -22.187 1.00 86.19 576 SER A C 1
ATOM 4375 O O . SER A 1 576 ? 28.886 -13.281 -22.064 1.00 86.19 576 SER A O 1
ATOM 4377 N N . SER A 1 577 ? 28.452 -11.186 -22.750 1.00 84.50 577 SER A N 1
ATOM 4378 C CA . SER A 1 577 ? 27.090 -11.444 -23.236 1.00 84.50 577 SER A CA 1
ATOM 4379 C C . SER A 1 577 ? 27.033 -11.720 -24.742 1.00 84.50 577 SER A C 1
ATOM 4381 O O . SER A 1 577 ? 25.960 -12.030 -25.257 1.00 84.50 577 SER A O 1
ATOM 4383 N N . LEU A 1 578 ? 28.159 -11.594 -25.456 1.00 85.25 578 LEU A N 1
ATOM 4384 C CA . LEU A 1 578 ? 28.232 -11.753 -26.908 1.00 85.25 578 LEU A CA 1
ATOM 4385 C C . LEU A 1 578 ? 28.318 -13.217 -27.344 1.00 85.25 578 LEU A C 1
ATOM 4387 O O . LEU A 1 578 ? 28.870 -14.077 -26.657 1.00 85.25 578 LEU A O 1
ATOM 4391 N N . ALA A 1 579 ? 27.819 -13.487 -28.551 1.00 83.69 579 ALA A N 1
ATOM 4392 C CA . ALA A 1 579 ? 28.050 -14.761 -29.217 1.00 83.69 579 ALA A CA 1
ATOM 4393 C C . ALA A 1 579 ? 29.545 -14.924 -29.581 1.00 83.69 579 ALA A C 1
ATOM 4395 O O . ALA A 1 579 ? 30.218 -13.923 -29.840 1.00 83.69 579 ALA A O 1
ATOM 4396 N N . PRO A 1 580 ? 30.072 -16.162 -29.686 1.00 83.06 580 PRO A N 1
ATOM 4397 C CA . PRO A 1 580 ? 31.502 -16.404 -29.912 1.00 83.06 580 PRO A CA 1
ATOM 4398 C C . PRO A 1 580 ? 32.097 -15.691 -31.136 1.00 83.06 580 PRO A C 1
ATOM 4400 O O . PRO A 1 580 ? 33.247 -15.266 -31.088 1.00 83.06 580 PRO A O 1
ATOM 4403 N N . GLY A 1 581 ? 31.318 -15.543 -32.216 1.00 82.00 581 GLY A N 1
ATOM 4404 C CA . GLY A 1 581 ? 31.742 -14.824 -33.421 1.00 82.00 581 GLY A CA 1
ATOM 4405 C C . GLY A 1 581 ? 31.981 -13.334 -33.163 1.00 82.00 581 GLY A C 1
ATOM 4406 O O . GLY A 1 581 ? 33.085 -12.851 -33.390 1.00 82.00 581 GLY A O 1
ATOM 4407 N N . ALA A 1 582 ? 30.981 -12.640 -32.609 1.00 82.62 582 ALA A N 1
ATOM 4408 C CA . ALA A 1 582 ? 31.072 -11.218 -32.265 1.00 82.62 582 ALA A CA 1
ATOM 4409 C C . ALA A 1 582 ? 32.136 -10.954 -31.185 1.00 82.62 582 ALA A C 1
ATOM 4411 O O . ALA A 1 582 ? 32.869 -9.973 -31.250 1.00 82.62 582 ALA A O 1
ATOM 4412 N N . LEU A 1 583 ? 32.294 -11.863 -30.216 1.00 85.75 583 LEU A N 1
ATOM 4413 C CA . LEU A 1 583 ? 33.342 -11.748 -29.201 1.00 85.75 583 LEU A CA 1
ATOM 4414 C C . LEU A 1 583 ? 34.748 -11.702 -29.822 1.00 85.75 583 LEU A C 1
ATOM 4416 O O . LEU A 1 583 ? 35.585 -10.925 -29.370 1.00 85.75 583 LEU A O 1
ATOM 4420 N N . GLY A 1 584 ? 35.007 -12.507 -30.858 1.00 84.31 584 GLY A N 1
ATOM 4421 C CA . GLY A 1 584 ? 36.294 -12.510 -31.558 1.00 84.31 584 GLY A CA 1
ATOM 4422 C C . GLY A 1 584 ? 36.621 -11.179 -32.243 1.00 84.31 584 GLY A C 1
ATOM 4423 O O . GLY A 1 584 ? 37.790 -10.806 -32.315 1.00 84.31 584 GLY A O 1
ATOM 4424 N N . GLU A 1 585 ? 35.601 -10.452 -32.698 1.00 86.75 585 GLU A N 1
ATOM 4425 C CA . GLU A 1 585 ? 35.736 -9.141 -33.339 1.00 86.75 585 GLU A CA 1
ATOM 4426 C C . GLU A 1 585 ? 35.890 -8.004 -32.320 1.00 86.75 585 GLU A C 1
ATOM 4428 O O . GLU A 1 585 ? 36.745 -7.131 -32.478 1.00 86.75 585 GLU A O 1
ATOM 4433 N N . TRP A 1 586 ? 35.112 -8.038 -31.236 1.00 88.88 586 TRP A N 1
ATOM 4434 C CA . TRP A 1 586 ? 35.090 -6.968 -30.236 1.00 88.88 586 TRP A CA 1
ATOM 4435 C C . TRP A 1 586 ? 36.229 -7.031 -29.217 1.00 88.88 586 TRP A C 1
ATOM 4437 O O . TRP A 1 586 ? 36.618 -5.996 -28.678 1.00 88.88 586 TRP A O 1
ATOM 4447 N N . LEU A 1 587 ? 36.800 -8.209 -28.950 1.00 86.06 587 LEU A N 1
ATOM 4448 C CA . LEU A 1 587 ? 37.856 -8.365 -27.943 1.00 86.06 587 LEU A CA 1
ATOM 4449 C C . LEU A 1 587 ? 39.135 -7.563 -28.275 1.00 86.06 587 LEU A C 1
ATOM 4451 O O . LEU A 1 587 ? 39.632 -6.880 -27.379 1.00 86.06 587 LEU A O 1
ATOM 4455 N N . PRO A 1 588 ? 39.651 -7.545 -29.524 1.00 86.62 588 PRO A N 1
ATOM 4456 C CA . PRO A 1 588 ? 40.752 -6.657 -29.906 1.00 86.62 588 PRO A CA 1
ATOM 4457 C C . PRO A 1 588 ? 40.393 -5.168 -29.821 1.00 86.62 588 PRO A C 1
ATOM 4459 O O . PRO A 1 588 ? 41.227 -4.364 -29.416 1.00 86.62 588 PRO A O 1
ATOM 4462 N N . LEU A 1 589 ? 39.158 -4.803 -30.184 1.00 83.62 589 LEU A N 1
ATOM 4463 C CA . LEU A 1 589 ? 38.687 -3.413 -30.197 1.00 83.62 589 LEU A CA 1
ATOM 4464 C C . LEU A 1 589 ? 38.466 -2.835 -28.797 1.00 83.62 589 LEU A C 1
ATOM 4466 O O . LEU A 1 589 ? 38.528 -1.624 -28.639 1.00 83.62 589 LEU A O 1
ATOM 4470 N N . ALA A 1 590 ? 38.189 -3.679 -27.804 1.00 78.75 590 ALA A N 1
ATOM 4471 C CA . ALA A 1 590 ? 38.060 -3.272 -26.407 1.00 78.75 590 ALA A CA 1
ATOM 4472 C C . ALA A 1 590 ? 39.410 -3.219 -25.665 1.00 78.75 590 ALA A C 1
ATOM 4474 O O . ALA A 1 590 ? 39.479 -2.670 -24.566 1.00 78.75 590 ALA A O 1
ATOM 4475 N N . ALA A 1 591 ? 40.460 -3.828 -26.229 1.00 71.62 591 ALA A N 1
ATOM 4476 C CA . ALA A 1 591 ? 41.805 -3.864 -25.655 1.00 71.62 591 ALA A CA 1
ATOM 4477 C C . ALA A 1 591 ? 42.705 -2.695 -26.104 1.00 71.62 591 ALA A C 1
ATOM 4479 O O . ALA A 1 591 ? 43.714 -2.434 -25.445 1.00 71.62 591 ALA A O 1
ATOM 4480 N N . GLY A 1 592 ? 42.372 -2.044 -27.224 1.00 58.75 592 GLY A N 1
ATOM 4481 C CA . GLY A 1 592 ? 43.018 -0.822 -27.721 1.00 58.75 592 GLY A CA 1
ATOM 4482 C C . GLY A 1 592 ? 42.234 0.417 -27.330 1.00 58.75 592 GLY A C 1
ATOM 4483 O O . GLY A 1 592 ? 42.898 1.445 -27.074 1.00 58.75 592 GLY A O 1
#

Radius of gyration: 32.81 Å; chains: 1; bounding box: 96×64×112 Å

pLDDT: mean 80.84, std 21.45, range [22.48, 98.5]

Foldseek 3Di:
DDDDDDDDDDDDDDDDDDDDDDDDDDDDDDDDDDPPDDDPDPVPVVLVVVLVVVVVVVVVVVVVPPDDDDDDDDDPDDALLRVLVVQLPVCDPPDQLLVSLLSLLVSCLVQVPDPRPRDDPVSNLVSLQSNQVSLQRQLPPPVRCVDSSVVSNLLSCLSCVVVHDPVSVLSHPLVSNQVSLLCCCLPDLHCNLQVLLLQQQVQWDQDPVRATDHDCVDPSLVVLVVNCPRSCNVSLVSSLVVNLVSLLNDPPNPVSLVVSLVSLLSSLQSNLVSLVSHPVQQDFPVCNVPRHDPNCVPPRVVSVLVSLVSSLLSSLSNLLSSLVCCVPPPVCVPLVNLLVSLLSLLSSCLSSQVNVVVVDPPPDVSSVSSLVSSLVSNLVPQVSVLVSLVVLDQPDQQEQDSGLSSNSSLLSSLQSLLSRLQSYALVSLLSLLSNLVHLLQDADDPSSLSVPVSSLSSLLSNLQHQNNLVVNVVSLVVNLVSLVVCPPGSDPLVRSLVSLLSSLLCCAPPRPNCVVCVCVNVVSLVVLLVCLVVFDPDFDPQDDQPPDDPPDDRDPRDDTGGSSRSSLVSSVVNLVSHDPVVNVVCVVVSVD

Secondary structure (DSSP, 8-state):
----------------------------------S--S---TTSHHHHHHHHHHHHHHHHHHHGGG----------PPPHHHHHHHHHHHS-TTS-HHHHHHHHHHHHHHHHSTT---S-HHHHHHHHHHHHHHHHHHHH-HHHHTSHHHHHHHHHHHHHGGGS-HHHHHTS-HHHHHHHHHHHHHSTTTTGGGHHHHTTTTT-EE-TTS-EE--TTSHHHHHHHHHHHSHHHHTHHHHHHHHHHHHHT-SSHHHHHHHHHHHHHHHHHHHHHHHHTSGGGGS-GGGHHHHB-HHIIIIIHHHHHHHHHHHHHHHHHHHHHHHHHHHH-TTTSSHHHHHHHHHHHHHHHHHTHHHHTTS-TTS-HHHHHHHHHHHHHHHT-HHHHHHHHHHT--SSTTS--SSHHHHHHHHHHHHHHTT-TTTS-HHHHHHHHHHHHHHHTPPP-TTTHHHHHHHHHHHHHHHHSGGGHHHHHHHHHHHHHHHHHHTTTTS-HHHHHHHHHHHHHHHSTTSHHHHH-TTHHHHHHHHHHHHHHHS--SBPPPPPPP---TT----------BHHHHHHHHHHHHHTTS-HHHHHHHHHHHH-

Sequence (592 aa):
MRRPSHDVFRPHAHDRARRVPKTARPGSHQQNPRLHDLPPNHAHEPAQHLAADLAAALRARDMGDARAGPADVRGGGLGPDEWATAVVKGADEKSPRWRHVLVIAGVLLGMGGQGRRGLSRGLRMSLEGALIMAANLAMEDPKEGFFVGGEATLLALNHTFDLLSEQAKREIRFDLLLPIAVGAMVGPSGYEMGQFVGAIDADVRVTPDNRLDWSESSRGFLYLKDVASRPLVSSMGPFSRLVAYTVEHLHAPKPSILHLVEQLQKFSQDLLTQWRHNKLSTIDPSELPTHLTPSTSTTTFPTLFQLLKSAMFATVVILRSVLGRILVDPHLATDAHAASLSSSALHTLRNLYFISSRLGTASFTAYTFVSLTSIDILARYPRHAAIFLESIRPSHPGTIPAHPLDRNLDLYYLNTAEHFPLVLPPAANAALLQACTPYLASTPSPSLVPLFEAAHSLTLAVLTAPPNAALAASAIPPYATALFASFPSNLSARQFRLAFKSLLGITTPPNPLAASHPDLPDTLLELLRHRAALASTAFLPAEPAAEAGPDSVPAGPEQPLTEQAALTLTLLDSLSSLAPGALGEWLPLAAG